Protein AF-0000000084522384 (afdb_homodimer)

InterPro domains:
  IPR005835 Nucleotidyl transferase domain [PF00483] (4-139)
  IPR029044 Nucleotide-diphospho-sugar transferases [G3DSA:3.90.550.10] (1-238)
  IPR029044 Nucleotide-diphospho-sugar transferases [SSF53448] (4-237)
  IPR050065 Bifunctional protein GlmU-like [PTHR43584] (4-238)

Radius of gyration: 25.55 Å; Cα contacts (8 Å, |Δi|>4): 996; chains: 2; bounding box: 43×72×59 Å

pLDDT: mean 96.05, std 3.94, range [64.69, 98.94]

Secondary structure (DSSP, 8-state):
---EEEEEE----GGGTTTTSSS-GGG-EETTEEHHHHHHHHHHHTT--EEEEEEBTBHHHHHHHH-TTSEEEE-TTGGG--HHHHHHTTHHHHTTS-EEEEETTEEE-HHHHHHHHHHHHH---SEEEEEE-S---SSS-EEEE-TT-BEEEEETTS-TTT--EEEEEEEEES-HHHHHHHHHHHHHHT-S---HHHHHHHHHHTT--EEEEE-TT--EEE--SHHHHHHHHHHTTT-/---EEEEEE----GGGTTTTTSS-GGG-EETTEEHHHHHHHHHHHTT--EEEEEE-TTHHHHHHHH-TTSEEEE-TTGGG--HHHHHHTTHHHHTTS-EEEEETTEEE-HHHHHHHHHHHHH---SEEEEEE-S---SSS-EEEE-TT-BEEEEETTS-TTT--EEEEEEEEES-HHHHHHHHHHHHHHT-S---HHHHHHHHHHTT--EEEEE-TT--EEE--SHHHHHHHHHHTTT-

Nearest PDB structures (foldseek):
  1iim-assembly1_A  TM=8.090E-01  e=2.087E-15  Salmonella enterica
  1lvw-assembly1_B  TM=8.239E-01  e=1.419E-14  Methanothermobacter thermautotrophicus
  5idt-assembly2_C  TM=7.826E-01  e=6.009E-15  Burkholderia vietnamiensis G4
  4ho4-assembly2_B  TM=7.783E-01  e=6.929E-14  Aneurinibacillus thermoaerophilus
  6tqg-assembly1_C  TM=7.823E-01  e=2.175E-11  Pseudomonas aeruginosa

Structure (mmCIF, N/CA/C/O backbone):
data_AF-0000000084522384-model_v1
#
loop_
_entity.id
_entity.type
_entity.pdbx_description
1 polymer 'Choline kinase'
#
loop_
_atom_site.group_PDB
_atom_site.id
_atom_site.type_symbol
_atom_site.label_atom_id
_atom_site.label_alt_id
_atom_site.label_comp_id
_atom_site.label_asym_id
_atom_site.label_entity_id
_atom_site.label_seq_id
_atom_site.pdbx_PDB_ins_code
_atom_site.Cartn_x
_atom_site.Cartn_y
_atom_site.Cartn_z
_atom_site.occupancy
_atom_site.B_iso_or_equiv
_atom_site.auth_seq_id
_atom_site.auth_comp_id
_atom_site.auth_asym_id
_atom_site.auth_atom_id
_atom_site.pdbx_PDB_model_num
ATOM 1 N N . MET A 1 1 ? 9.789 -26.719 8.055 1 79.06 1 MET A N 1
ATOM 2 C CA . MET A 1 1 ? 8.516 -27.188 7.52 1 79.06 1 MET A CA 1
ATOM 3 C C . MET A 1 1 ? 7.648 -26.031 7.055 1 79.06 1 MET A C 1
ATOM 5 O O . MET A 1 1 ? 7.613 -24.984 7.699 1 79.06 1 MET A O 1
ATOM 9 N N . LEU A 1 2 ? 7.031 -26.203 5.836 1 92.5 2 LEU A N 1
ATOM 10 C CA . LEU A 1 2 ? 6.137 -25.203 5.25 1 92.5 2 LEU A CA 1
ATOM 11 C C . LEU A 1 2 ? 4.816 -25.141 6.008 1 92.5 2 LEU A C 1
ATOM 13 O O . LEU A 1 2 ? 4.098 -26.141 6.094 1 92.5 2 LEU A O 1
ATOM 17 N N . LYS A 1 3 ? 4.527 -24 6.641 1 95.31 3 LYS A N 1
ATOM 18 C CA . LYS A 1 3 ? 3.299 -23.859 7.418 1 95.31 3 LYS A CA 1
ATOM 19 C C . LYS A 1 3 ? 2.463 -22.688 6.926 1 95.31 3 LYS A C 1
ATOM 21 O O . LYS A 1 3 ? 1.286 -22.562 7.273 1 95.31 3 LYS A O 1
ATOM 26 N N . LYS A 1 4 ? 3.039 -21.812 6.152 1 97.81 4 LYS A N 1
ATOM 27 C CA . LYS A 1 4 ? 2.395 -20.562 5.742 1 97.81 4 LYS A CA 1
ATOM 28 C C . LYS A 1 4 ? 2.059 -20.578 4.254 1 97.81 4 LYS A C 1
ATOM 30 O O . LYS A 1 4 ? 2.783 -21.188 3.457 1 97.81 4 LYS A O 1
ATOM 35 N N . ALA A 1 5 ? 0.964 -19.953 3.885 1 98.62 5 ALA A N 1
ATOM 36 C CA . ALA A 1 5 ? 0.601 -19.734 2.486 1 98.62 5 ALA A CA 1
ATOM 37 C C . ALA A 1 5 ? 0.092 -18.312 2.273 1 98.62 5 ALA A C 1
ATOM 39 O O . ALA A 1 5 ? -0.555 -17.734 3.152 1 98.62 5 ALA A O 1
ATOM 40 N N . VAL A 1 6 ? 0.455 -17.734 1.154 1 98.75 6 VAL A N 1
ATOM 41 C CA . VAL A 1 6 ? -0.114 -16.469 0.697 1 98.75 6 VAL A CA 1
ATOM 42 C C . VAL A 1 6 ? -0.859 -16.688 -0.619 1 98.75 6 VAL A C 1
ATOM 44 O O . VAL A 1 6 ? -0.291 -17.203 -1.584 1 98.75 6 VAL A O 1
ATOM 47 N N . ILE A 1 7 ? -2.133 -16.359 -0.603 1 98.88 7 ILE A N 1
ATOM 48 C CA . ILE A 1 7 ? -2.951 -16.422 -1.81 1 98.88 7 ILE A CA 1
ATOM 49 C C . ILE A 1 7 ? -3.283 -15 -2.27 1 98.88 7 ILE A C 1
ATOM 51 O O . ILE A 1 7 ? -3.852 -14.211 -1.51 1 98.88 7 ILE A O 1
ATOM 55 N N . VAL A 1 8 ? -2.902 -14.672 -3.479 1 98.69 8 VAL A N 1
ATOM 56 C CA . VAL A 1 8 ? -3.229 -13.344 -4.004 1 98.69 8 VAL A CA 1
ATOM 57 C C . VAL A 1 8 ? -4.547 -13.406 -4.77 1 98.69 8 VAL A C 1
ATOM 59 O O . VAL A 1 8 ? -4.66 -14.117 -5.77 1 98.69 8 VAL A O 1
ATOM 62 N N . ALA A 1 9 ? -5.562 -12.695 -4.324 1 98.19 9 ALA A N 1
ATOM 63 C CA . ALA A 1 9 ? -6.91 -12.688 -4.887 1 98.19 9 ALA A CA 1
ATOM 64 C C . ALA A 1 9 ? -7.508 -11.281 -4.875 1 98.19 9 ALA A C 1
ATOM 66 O O . ALA A 1 9 ? -8.688 -11.109 -4.574 1 98.19 9 ALA A O 1
ATOM 67 N N . ALA A 1 10 ? -6.695 -10.289 -5.281 1 96.19 10 ALA A N 1
ATOM 68 C CA . ALA A 1 10 ? -7.094 -8.898 -5.062 1 96.19 10 ALA A CA 1
ATOM 69 C C . ALA A 1 10 ? -7.664 -8.281 -6.336 1 96.19 10 ALA A C 1
ATOM 71 O O . ALA A 1 10 ? -8.289 -7.223 -6.293 1 96.19 10 ALA A O 1
ATOM 72 N N . GLY A 1 11 ? -7.578 -8.883 -7.449 1 91.81 11 GLY A N 1
ATOM 73 C CA . GLY A 1 11 ? -7.727 -8.203 -8.727 1 91.81 11 GLY A CA 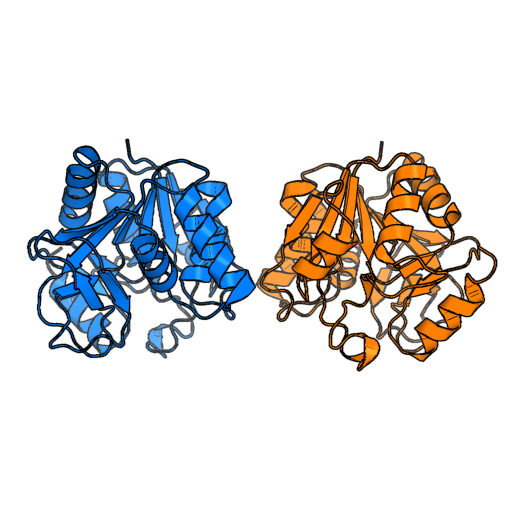1
ATOM 74 C C . GLY A 1 11 ? -9.172 -8.055 -9.156 1 91.81 11 GLY A C 1
ATOM 75 O O . GLY A 1 11 ? -10.055 -8.75 -8.648 1 91.81 11 GLY A O 1
ATOM 76 N N . LEU A 1 12 ? -9.43 -7.188 -10.188 1 87.44 12 LEU A N 1
ATOM 77 C CA . LEU A 1 12 ? -10.742 -6.848 -10.734 1 87.44 12 LEU A CA 1
ATOM 78 C C . LEU A 1 12 ? -11.273 -7.98 -11.602 1 87.44 12 LEU A C 1
ATOM 80 O O . LEU A 1 12 ? -12.484 -8.242 -11.625 1 87.44 12 LEU A O 1
ATOM 84 N N . SER A 1 13 ? -10.414 -8.641 -12.406 1 91.88 13 SER A N 1
ATOM 85 C CA . SER A 1 13 ? -10.75 -9.781 -13.25 1 91.88 13 SER A CA 1
ATOM 86 C C . SER A 1 13 ? -11.734 -9.383 -14.352 1 91.88 13 SER A C 1
ATOM 88 O O . SER A 1 13 ? -12.734 -10.07 -14.57 1 91.88 13 SER A O 1
ATOM 90 N N . SER A 1 14 ? -11.461 -8.266 -15.117 1 90.69 14 SER A N 1
ATOM 91 C CA . SER A 1 14 ? -12.375 -7.688 -16.094 1 90.69 14 SER A CA 1
ATOM 92 C C . SER A 1 14 ? -12.547 -8.602 -17.297 1 90.69 14 SER A C 1
ATOM 94 O O . SER A 1 14 ? -13.609 -8.602 -17.938 1 90.69 14 SER A O 1
ATOM 96 N N . ARG A 1 15 ? -11.617 -9.641 -17.656 1 91.19 15 ARG A N 1
ATOM 97 C CA . ARG A 1 15 ? -11.688 -10.555 -18.797 1 91.19 15 ARG A CA 1
ATOM 98 C C . ARG A 1 15 ? -12.828 -11.555 -18.625 1 91.19 15 ARG A C 1
ATOM 100 O O . ARG A 1 15 ? -13.195 -12.25 -19.578 1 91.19 15 ARG A O 1
ATOM 107 N N . LEU A 1 16 ? -13.352 -11.617 -17.484 1 93.5 16 LEU A N 1
ATOM 108 C CA . LEU A 1 16 ? -14.43 -12.555 -17.203 1 93.5 16 LEU A CA 1
ATOM 109 C C . LEU A 1 16 ? -15.766 -11.836 -17.078 1 93.5 16 LEU A C 1
ATOM 111 O O . LEU A 1 16 ? -16.734 -12.398 -16.578 1 93.5 16 LEU A O 1
ATOM 115 N N . TYR A 1 17 ? -15.727 -10.547 -17.406 1 90.56 17 TYR A N 1
ATOM 116 C CA . TYR A 1 17 ? -17.016 -9.867 -17.453 1 90.56 17 TYR A CA 1
ATOM 117 C C . TYR A 1 17 ? -18 -10.625 -18.328 1 90.56 17 TYR A C 1
ATOM 119 O O . TYR A 1 17 ? -17.641 -11.141 -19.391 1 90.56 17 TYR A O 1
ATOM 127 N N . PRO A 1 18 ? -19.234 -10.727 -17.906 1 91.31 18 PRO A N 1
ATOM 128 C CA . PRO A 1 18 ? -19.922 -10.047 -16.812 1 91.31 18 PRO A CA 1
ATOM 129 C C . PRO A 1 18 ? -19.922 -10.852 -15.516 1 91.31 18 PRO A C 1
ATOM 131 O O . PRO A 1 18 ? -20.422 -10.391 -14.492 1 91.31 18 PRO A O 1
ATOM 134 N N . LEU A 1 19 ? -19.344 -12.062 -15.57 1 88.75 19 LEU A N 1
ATOM 135 C CA . LEU A 1 19 ? -19.375 -12.938 -14.406 1 88.75 19 LEU A CA 1
ATOM 136 C C . LEU A 1 19 ? -18.797 -12.227 -13.188 1 88.75 19 LEU A C 1
ATOM 138 O O . LEU A 1 19 ? -19.25 -12.453 -12.062 1 88.75 19 LEU A O 1
ATOM 142 N N . THR A 1 20 ? -17.812 -11.383 -13.438 1 90.5 20 THR A N 1
ATOM 143 C CA . THR A 1 20 ? -17.047 -10.852 -12.32 1 90.5 20 THR A CA 1
ATOM 144 C C . THR A 1 20 ? -17.391 -9.391 -12.07 1 90.5 20 THR A C 1
ATOM 146 O O . THR A 1 20 ? -16.703 -8.695 -11.32 1 90.5 20 THR A O 1
ATOM 149 N N . LEU A 1 21 ? -18.453 -8.914 -12.711 1 87.81 21 LEU A N 1
ATOM 150 C CA . LEU A 1 21 ? -18.906 -7.559 -12.445 1 87.81 21 LEU A CA 1
ATOM 151 C C . LEU A 1 21 ? -19.25 -7.375 -10.969 1 87.81 21 LEU A C 1
ATOM 153 O O . LEU A 1 21 ? -18.906 -6.352 -10.375 1 87.81 21 LEU A O 1
ATOM 157 N N . GLU A 1 22 ? -19.891 -8.422 -10.406 1 85.69 22 GLU A N 1
ATOM 158 C CA . GLU A 1 22 ? -20.281 -8.258 -9.016 1 85.69 22 GLU A CA 1
ATOM 159 C C . GLU A 1 22 ? -19.688 -9.359 -8.141 1 85.69 22 GLU A C 1
ATOM 161 O O . GLU A 1 22 ? -20.078 -9.508 -6.977 1 85.69 22 GLU A O 1
ATOM 166 N N . GLU A 1 23 ? -18.828 -10.125 -8.695 1 90.88 23 GLU A N 1
ATOM 167 C CA . GLU A 1 23 ? -18.234 -11.242 -7.965 1 90.88 23 GLU A CA 1
ATOM 168 C C . GLU A 1 23 ? -16.75 -11.406 -8.32 1 90.88 23 GLU A C 1
ATOM 170 O O . GLU A 1 23 ? -16.406 -11.523 -9.492 1 90.88 23 GLU A O 1
ATOM 175 N N . PRO A 1 24 ? -15.992 -11.383 -7.281 1 95.06 24 PRO A N 1
ATOM 176 C CA . PRO A 1 24 ? -14.586 -11.625 -7.602 1 95.06 24 PRO A CA 1
ATOM 177 C C . PRO A 1 24 ? -14.344 -13.016 -8.188 1 95.06 24 PRO A C 1
ATOM 179 O O . PRO A 1 24 ? -15.023 -13.977 -7.812 1 95.06 24 PRO A O 1
ATOM 182 N N . LYS A 1 25 ? -13.344 -13.141 -9.031 1 95.5 25 LYS A N 1
ATOM 183 C CA . LYS A 1 25 ? -13.07 -14.359 -9.781 1 95.5 25 LYS A CA 1
ATOM 184 C C . LYS A 1 25 ? -12.773 -15.523 -8.844 1 95.5 25 LYS A C 1
ATOM 186 O O . LYS A 1 25 ? -13.125 -16.672 -9.141 1 95.5 25 LYS A O 1
ATOM 191 N N . CYS A 1 26 ? -12.141 -15.188 -7.68 1 97.56 26 CYS A N 1
ATOM 192 C CA . CYS A 1 26 ? -11.75 -16.234 -6.75 1 97.56 26 CYS A CA 1
ATOM 193 C C . CYS A 1 26 ? -12.977 -16.875 -6.098 1 97.56 26 CYS A C 1
ATOM 195 O O . CYS A 1 26 ? -12.883 -17.938 -5.484 1 97.56 26 CYS A O 1
ATOM 197 N N . LEU A 1 27 ? -14.156 -16.312 -6.285 1 97.31 27 LEU A N 1
ATOM 198 C CA . LEU A 1 27 ? -15.383 -16.844 -5.684 1 97.31 27 LEU A CA 1
ATOM 199 C C . LEU A 1 27 ? -16.234 -17.562 -6.723 1 97.31 27 LEU A C 1
ATOM 201 O O . LEU A 1 27 ? -17.297 -18.094 -6.398 1 97.31 27 LEU A O 1
ATOM 205 N N . LEU A 1 28 ? -15.82 -17.562 -7.977 1 96.12 28 LEU A N 1
ATOM 206 C CA . LEU A 1 28 ? -16.531 -18.375 -8.961 1 96.12 28 LEU A CA 1
ATOM 207 C C . LEU A 1 28 ? -16.562 -19.828 -8.523 1 96.12 28 LEU A C 1
ATOM 209 O O . LEU A 1 28 ? -15.594 -20.344 -7.957 1 96.12 28 LEU A O 1
ATOM 213 N N . GLU A 1 29 ? -17.641 -20.484 -8.875 1 95.12 29 GLU A N 1
ATOM 214 C CA . GLU A 1 29 ? -17.844 -21.828 -8.344 1 95.12 29 GLU A CA 1
ATOM 215 C C . GLU A 1 29 ? -17.578 -22.891 -9.406 1 95.12 29 GLU A C 1
ATOM 217 O O . GLU A 1 29 ? -17.938 -22.719 -10.57 1 95.12 29 GLU A O 1
ATOM 222 N N . VAL A 1 30 ? -16.844 -23.828 -9.016 1 94.38 30 VAL A N 1
ATOM 223 C CA . VAL A 1 30 ? -16.672 -25.094 -9.742 1 94.38 30 VAL A CA 1
ATOM 224 C C . VAL A 1 30 ? -17.109 -26.25 -8.859 1 94.38 30 VAL A C 1
ATOM 226 O O . VAL A 1 30 ? -16.609 -26.422 -7.75 1 94.38 30 VAL A O 1
ATOM 229 N N . ASN A 1 31 ? -18.062 -27.078 -9.297 1 91 31 ASN A N 1
ATOM 230 C CA . ASN A 1 31 ? -18.656 -28.125 -8.484 1 91 31 ASN A CA 1
ATOM 231 C C . ASN A 1 31 ? -19.203 -27.578 -7.164 1 91 31 ASN A C 1
ATOM 233 O O . ASN A 1 31 ? -18.922 -28.141 -6.102 1 91 31 ASN A O 1
ATOM 237 N N . ARG A 1 32 ? -19.906 -26.484 -7.156 1 91.88 32 ARG A N 1
ATOM 238 C CA . ARG A 1 32 ? -20.625 -25.844 -6.059 1 91.88 32 ARG A CA 1
ATOM 239 C C . ARG A 1 32 ? -19.672 -25.375 -4.965 1 91.88 32 ARG A C 1
ATOM 241 O O . ARG A 1 32 ? -20.062 -25.266 -3.803 1 91.88 32 ARG A O 1
ATOM 248 N N . GLN A 1 33 ? -18.5 -25.219 -5.352 1 94.69 33 GLN A N 1
ATOM 249 C CA . GLN A 1 33 ? -17.516 -24.703 -4.398 1 94.69 33 GLN A CA 1
ATOM 250 C C . GLN A 1 33 ? -16.703 -23.562 -5 1 94.69 33 GLN A C 1
ATOM 252 O O . GLN A 1 33 ? -16.203 -23.672 -6.121 1 94.69 33 GLN A O 1
ATOM 257 N N . PRO A 1 34 ? -16.625 -22.469 -4.219 1 96.94 34 PRO A N 1
ATOM 258 C CA . PRO A 1 34 ? -15.766 -21.391 -4.723 1 96.94 34 PRO A CA 1
ATOM 259 C C . PRO A 1 34 ? -14.32 -21.828 -4.934 1 96.94 34 PRO A C 1
ATOM 261 O O . PRO A 1 34 ? -13.789 -22.609 -4.141 1 96.94 34 PRO A O 1
ATOM 264 N N . ILE A 1 35 ? -13.648 -21.266 -5.973 1 97.75 35 ILE A N 1
ATOM 265 C CA . ILE A 1 35 ? -12.273 -21.594 -6.312 1 97.75 35 ILE A CA 1
ATOM 266 C C . ILE A 1 35 ? -11.375 -21.391 -5.098 1 97.75 35 ILE A C 1
ATOM 268 O O . ILE A 1 35 ? -10.594 -22.266 -4.73 1 97.75 35 ILE A O 1
ATOM 272 N N . LEU A 1 36 ? -11.5 -20.234 -4.434 1 98.38 36 LEU A N 1
ATOM 273 C CA . LEU A 1 36 ? -10.664 -19.891 -3.291 1 98.38 36 LEU A CA 1
ATOM 274 C C . LEU A 1 36 ? -10.883 -20.859 -2.141 1 98.38 36 LEU A C 1
ATOM 276 O O . LEU A 1 36 ? -9.93 -21.25 -1.465 1 98.38 36 LEU A O 1
ATOM 280 N N . LYS A 1 37 ? -12.078 -21.219 -1.885 1 97.5 37 LYS A N 1
ATOM 281 C CA . LYS A 1 37 ? -12.383 -22.156 -0.81 1 97.5 37 LYS A CA 1
ATOM 282 C C . LYS A 1 37 ? -11.75 -23.516 -1.069 1 97.5 37 LYS A C 1
ATOM 284 O O . LYS A 1 37 ? -11.258 -24.172 -0.142 1 97.5 37 LYS A O 1
ATOM 289 N N . ARG A 1 38 ? -11.852 -24 -2.273 1 97.25 38 ARG A N 1
ATOM 290 C CA . ARG A 1 38 ? -11.211 -25.25 -2.66 1 97.25 38 ARG A CA 1
ATOM 291 C C . ARG A 1 38 ? -9.711 -25.203 -2.395 1 97.25 38 ARG A C 1
ATOM 293 O O . ARG A 1 38 ? -9.156 -26.141 -1.81 1 97.25 38 ARG A O 1
ATOM 300 N N . THR A 1 39 ? -9.094 -24.141 -2.832 1 98.44 39 THR A N 1
ATOM 301 C CA . THR A 1 39 ? -7.664 -23.969 -2.623 1 98.44 39 THR A CA 1
ATOM 302 C C . THR A 1 39 ? -7.32 -24.031 -1.137 1 98.44 39 THR A C 1
ATOM 304 O O . THR A 1 39 ? -6.402 -24.75 -0.736 1 98.44 39 THR A O 1
ATOM 307 N N . ILE A 1 40 ? -8.047 -23.344 -0.312 1 98.44 40 ILE A N 1
ATOM 308 C CA . ILE A 1 40 ? -7.816 -23.281 1.127 1 98.44 40 ILE A CA 1
ATOM 309 C C . ILE A 1 40 ? -7.973 -24.672 1.729 1 98.44 40 ILE A C 1
ATOM 311 O O . ILE A 1 40 ? -7.152 -25.109 2.547 1 98.44 40 ILE A O 1
ATOM 315 N N . SER A 1 41 ? -8.992 -25.391 1.306 1 97.56 41 SER A N 1
ATOM 316 C CA . SER A 1 41 ? -9.234 -26.75 1.793 1 97.56 41 SER A CA 1
ATOM 317 C C . SER A 1 41 ? -8.062 -27.672 1.465 1 97.56 41 SER A C 1
ATOM 319 O O . SER A 1 41 ? -7.625 -28.453 2.311 1 97.56 41 SER A O 1
ATOM 321 N N . ILE A 1 42 ? -7.613 -27.578 0.27 1 98.06 42 ILE A N 1
ATOM 322 C CA . ILE A 1 42 ? -6.496 -28.406 -0.169 1 98.06 42 ILE A CA 1
ATOM 323 C C . ILE A 1 42 ? -5.262 -28.094 0.673 1 98.06 42 ILE A C 1
ATOM 325 O O . ILE A 1 42 ? -4.551 -29.016 1.105 1 98.06 42 ILE A O 1
ATOM 329 N N . LEU A 1 43 ? -4.988 -26.812 0.938 1 98.44 43 LEU A N 1
ATOM 330 C CA . LEU A 1 43 ? -3.848 -26.406 1.754 1 98.44 43 LEU A CA 1
ATOM 331 C C . LEU A 1 43 ? -3.961 -26.969 3.166 1 98.44 43 LEU A C 1
ATOM 333 O O . LEU A 1 43 ? -3.002 -27.547 3.686 1 98.44 43 LEU A O 1
ATOM 337 N N . LYS A 1 44 ? -5.113 -26.844 3.754 1 97.81 44 LYS A N 1
ATOM 338 C CA . LYS A 1 44 ? -5.324 -27.328 5.113 1 97.81 44 LYS A CA 1
ATOM 339 C C . LYS A 1 44 ? -5.145 -28.844 5.188 1 97.81 44 LYS A C 1
ATOM 341 O O . LYS A 1 44 ? -4.562 -29.359 6.145 1 97.81 44 LYS A O 1
ATOM 346 N N . LYS A 1 45 ? -5.621 -29.562 4.211 1 97.62 45 LYS A N 1
ATOM 347 C CA . LYS A 1 45 ? -5.473 -31.016 4.156 1 97.62 45 LYS A CA 1
ATOM 348 C C . LYS A 1 45 ? -4.004 -31.422 4.066 1 97.62 45 LYS A C 1
ATOM 350 O O . LYS A 1 45 ? -3.641 -32.531 4.406 1 97.62 45 LYS A O 1
ATOM 355 N N . ASN A 1 46 ? -3.242 -30.531 3.543 1 97.38 46 ASN A N 1
ATOM 356 C CA . ASN A 1 46 ? -1.806 -30.766 3.461 1 97.38 46 ASN A CA 1
ATOM 357 C C . ASN A 1 46 ? -1.062 -30.125 4.633 1 97.38 46 ASN A C 1
ATOM 359 O O . ASN A 1 46 ? 0.139 -29.875 4.543 1 97.38 46 ASN A O 1
ATOM 363 N N . ASN A 1 47 ? -1.724 -29.719 5.703 1 96.25 47 ASN A N 1
ATOM 364 C CA . ASN A 1 47 ? -1.198 -29.234 6.973 1 96.25 47 ASN A CA 1
ATOM 365 C C . ASN A 1 47 ? -0.623 -27.828 6.832 1 96.25 47 ASN A C 1
ATOM 367 O O . ASN A 1 47 ? 0.334 -27.469 7.523 1 96.25 47 ASN A O 1
ATOM 371 N N . ILE A 1 48 ? -1.03 -27.125 5.848 1 97.38 48 ILE A N 1
ATOM 372 C CA . ILE A 1 48 ? -0.782 -25.688 5.758 1 97.38 48 ILE A CA 1
ATOM 373 C C . ILE A 1 48 ? -1.912 -24.922 6.445 1 97.38 48 ILE A C 1
ATOM 375 O O . ILE A 1 48 ? -2.99 -24.75 5.867 1 97.38 48 ILE A O 1
ATOM 379 N N . ASN A 1 49 ? -1.574 -24.344 7.609 1 95.31 49 ASN A N 1
ATOM 380 C CA . ASN A 1 49 ? -2.686 -23.859 8.414 1 95.31 49 ASN A CA 1
ATOM 381 C C . ASN A 1 49 ? -2.633 -22.344 8.578 1 95.31 49 ASN A C 1
ATOM 383 O O . ASN A 1 49 ? -3.623 -21.719 8.969 1 95.31 49 ASN A O 1
ATOM 387 N N . GLU A 1 50 ? -1.5 -21.734 8.375 1 97.38 50 GLU A N 1
ATOM 388 C CA . GLU A 1 50 ? -1.396 -20.281 8.406 1 97.38 50 GLU A CA 1
ATOM 389 C C . GLU A 1 50 ? -1.563 -19.688 7.012 1 97.38 50 GLU A C 1
ATOM 391 O O . GLU A 1 50 ? -0.579 -19.453 6.309 1 97.38 50 GLU A O 1
ATOM 396 N N . ILE A 1 51 ? -2.814 -19.453 6.707 1 98.31 51 ILE A N 1
ATOM 397 C CA . ILE A 1 51 ? -3.15 -19.031 5.352 1 98.31 51 ILE A CA 1
ATOM 398 C C . ILE A 1 51 ? -3.523 -17.547 5.352 1 98.31 51 ILE A C 1
ATOM 400 O O . ILE A 1 51 ? -4.406 -17.125 6.102 1 98.31 51 ILE A O 1
ATOM 404 N N . PHE A 1 52 ? -2.846 -16.781 4.504 1 98 52 PHE A N 1
ATOM 405 C CA . PHE A 1 52 ? -3.09 -15.359 4.309 1 98 52 PHE A CA 1
ATOM 406 C C . PHE A 1 52 ? -3.611 -15.086 2.902 1 98 52 PHE A C 1
ATOM 408 O O . PHE A 1 52 ? -2.982 -15.477 1.915 1 98 52 PHE A O 1
ATOM 415 N N . VAL A 1 53 ? -4.754 -14.477 2.805 1 98.62 53 VAL A N 1
ATOM 416 C CA . VAL A 1 53 ? -5.332 -14.148 1.505 1 98.62 53 VAL A CA 1
ATOM 417 C C . VAL A 1 53 ? -5.285 -12.641 1.282 1 98.62 53 VAL A C 1
ATOM 419 O O . VAL A 1 53 ? -5.852 -11.875 2.062 1 98.62 53 VAL A O 1
ATOM 422 N N . VAL A 1 54 ? -4.574 -12.211 0.241 1 98.38 54 VAL A N 1
ATOM 423 C CA . VAL A 1 54 ? -4.543 -10.805 -0.14 1 98.38 54 VAL A CA 1
ATOM 424 C C . VAL A 1 54 ? -5.77 -10.469 -0.984 1 98.38 54 VAL A C 1
ATOM 426 O O . VAL A 1 54 ? -5.957 -11.023 -2.066 1 98.38 54 VAL A O 1
ATOM 429 N N . ILE A 1 55 ? -6.578 -9.555 -0.483 1 97.44 55 ILE A N 1
ATOM 430 C CA . ILE A 1 55 ? -7.844 -9.25 -1.144 1 97.44 55 ILE A CA 1
ATOM 431 C C . ILE A 1 55 ? -7.895 -7.758 -1.479 1 97.44 55 ILE A C 1
ATOM 433 O O . ILE A 1 55 ? -7.102 -6.969 -0.959 1 97.44 55 ILE A O 1
ATOM 437 N N . GLY A 1 56 ? -8.695 -7.391 -2.436 1 95.38 56 GLY A N 1
ATOM 438 C CA . GLY A 1 56 ? -8.906 -6.027 -2.898 1 95.38 56 GLY A CA 1
ATOM 439 C C . GLY A 1 56 ? -10.312 -5.789 -3.426 1 95.38 56 GLY A C 1
ATOM 440 O O . GLY A 1 56 ? -11.219 -5.457 -2.662 1 95.38 56 GLY A O 1
ATOM 441 N N . TYR A 1 57 ? -10.5 -6.133 -4.688 1 93.25 57 TYR A N 1
ATOM 442 C CA . TYR A 1 57 ? -11.805 -6.008 -5.328 1 93.25 57 TYR A CA 1
ATOM 443 C C . TYR A 1 57 ? -12.852 -6.848 -4.602 1 93.25 57 TYR A C 1
ATOM 445 O O . TYR A 1 57 ? -12.641 -8.039 -4.359 1 93.25 57 TYR A O 1
ATOM 453 N N . GLN A 1 58 ? -13.953 -6.219 -4.172 1 93.94 58 GLN A N 1
ATOM 454 C CA . GLN A 1 58 ? -15.062 -6.871 -3.492 1 93.94 58 GLN A CA 1
ATOM 455 C C . GLN A 1 58 ? -14.578 -7.648 -2.271 1 93.94 58 GLN A C 1
ATOM 457 O O . GLN A 1 58 ? -14.969 -8.805 -2.072 1 93.94 58 GLN A O 1
ATOM 462 N N . LYS A 1 59 ? -13.672 -7.035 -1.52 1 94.19 59 LYS A N 1
ATOM 463 C CA . LYS A 1 59 ? -13.062 -7.684 -0.363 1 94.19 59 LYS A CA 1
ATOM 464 C C . LYS A 1 59 ? -14.117 -8.195 0.606 1 94.19 59 LYS A C 1
ATOM 466 O O . LYS A 1 59 ? -13.984 -9.289 1.166 1 94.19 59 LYS A O 1
ATOM 471 N N . ASP A 1 60 ? -15.242 -7.414 0.816 1 93.75 60 ASP A N 1
ATOM 472 C CA . ASP A 1 60 ? -16.266 -7.812 1.779 1 93.75 60 ASP A CA 1
ATOM 473 C C . ASP A 1 60 ? -16.953 -9.102 1.346 1 93.75 60 ASP A C 1
ATOM 475 O O . ASP A 1 60 ? -17.266 -9.953 2.178 1 93.75 60 ASP A O 1
ATOM 479 N N . ARG A 1 61 ? -17.203 -9.25 0.099 1 95 61 ARG A N 1
ATOM 480 C CA . ARG A 1 61 ? -17.828 -10.461 -0.428 1 95 61 ARG A CA 1
ATOM 481 C C . ARG A 1 61 ? -16.922 -11.672 -0.198 1 95 61 ARG A C 1
ATOM 483 O O . ARG A 1 61 ? -17.406 -12.766 0.116 1 95 61 ARG A O 1
ATOM 490 N N . ILE A 1 62 ? -15.68 -11.484 -0.384 1 97.12 62 ILE A N 1
ATOM 491 C CA . ILE A 1 62 ? -14.734 -12.57 -0.177 1 97.12 62 ILE A CA 1
ATOM 492 C C . ILE A 1 62 ? -14.734 -12.992 1.292 1 97.12 62 ILE A C 1
ATOM 494 O O . ILE A 1 62 ? -14.844 -14.18 1.607 1 97.12 62 ILE A O 1
ATOM 498 N N . ILE A 1 63 ? -14.648 -12 2.174 1 96.44 63 ILE A N 1
ATOM 499 C CA . ILE A 1 63 ? -14.617 -12.266 3.607 1 96.44 63 ILE A CA 1
ATOM 500 C C . ILE A 1 63 ? -15.898 -12.992 4.023 1 96.44 63 ILE A C 1
ATOM 502 O O . ILE A 1 63 ? -15.844 -13.984 4.758 1 96.44 63 ILE A O 1
ATOM 506 N N . ASP A 1 64 ? -17 -12.531 3.502 1 96.31 64 ASP A N 1
ATOM 507 C CA . ASP A 1 64 ? -18.281 -13.125 3.838 1 96.31 64 ASP A CA 1
ATOM 508 C C . ASP A 1 64 ? -18.375 -14.562 3.334 1 96.31 64 ASP A C 1
ATOM 510 O O . ASP A 1 64 ? -18.938 -15.43 4.008 1 96.31 64 ASP A O 1
ATOM 514 N N . SER A 1 65 ? -17.859 -14.805 2.203 1 96.25 65 SER A N 1
ATOM 515 C CA . SER A 1 65 ? -17.969 -16.109 1.553 1 96.25 65 SER A CA 1
ATOM 516 C C . SER A 1 65 ? -17.031 -17.125 2.172 1 96.25 65 SER A C 1
ATOM 518 O O . SER A 1 65 ? -17.391 -18.297 2.352 1 96.25 65 SER A O 1
ATOM 520 N N . ILE A 1 66 ? -15.836 -16.766 2.434 1 96.81 66 ILE A N 1
ATOM 521 C CA . ILE A 1 66 ? -14.797 -17.688 2.867 1 96.81 66 ILE A CA 1
ATOM 522 C C . ILE A 1 66 ? -14.883 -17.891 4.379 1 96.81 66 ILE A C 1
ATOM 524 O O . ILE A 1 66 ? -14.695 -19 4.879 1 96.81 66 ILE A O 1
ATOM 528 N N . GLY A 1 67 ? -15.125 -16.797 5.07 1 95 67 GLY A N 1
ATOM 529 C CA . GLY A 1 67 ? -15.32 -16.922 6.508 1 95 67 GLY A CA 1
ATOM 530 C C . GLY A 1 67 ? -14.141 -16.422 7.316 1 95 67 GLY A C 1
ATOM 531 O O . GLY A 1 67 ? -13.133 -15.984 6.754 1 95 67 GLY A O 1
ATOM 532 N N . PRO A 1 68 ? -14.258 -16.484 8.609 1 92.31 68 PRO A N 1
ATOM 533 C CA . PRO A 1 68 ? -13.336 -15.805 9.516 1 92.31 68 PRO A CA 1
ATOM 534 C C . PRO A 1 68 ? -12.109 -16.656 9.852 1 92.31 68 PRO A C 1
ATOM 536 O O . PRO A 1 68 ? -11.18 -16.172 10.508 1 92.31 68 PRO A O 1
ATOM 539 N N . ASP A 1 69 ? -12 -17.844 9.398 1 91.81 69 ASP A N 1
ATOM 540 C CA . ASP A 1 69 ? -10.938 -18.75 9.82 1 91.81 69 ASP A CA 1
ATOM 541 C C . ASP A 1 69 ? -9.656 -18.516 9.023 1 91.81 69 ASP A C 1
ATOM 543 O O . ASP A 1 69 ? -8.672 -19.234 9.188 1 91.81 69 ASP A O 1
ATOM 547 N N . ILE A 1 70 ? -9.672 -17.594 8.195 1 94.5 70 ILE A N 1
ATOM 548 C CA . ILE A 1 70 ? -8.484 -17.266 7.414 1 94.5 70 ILE A CA 1
ATOM 549 C C . ILE A 1 70 ? -8.086 -15.812 7.688 1 94.5 70 ILE A C 1
ATOM 551 O O . ILE A 1 70 ? -8.891 -15.023 8.18 1 94.5 70 ILE A O 1
ATOM 555 N N . GLN A 1 71 ? -6.797 -15.523 7.547 1 96 71 GLN A N 1
ATOM 556 C CA . GLN A 1 71 ? -6.309 -14.164 7.703 1 96 71 GLN A CA 1
ATOM 557 C C . GLN A 1 71 ? -6.363 -13.398 6.379 1 96 71 GLN A C 1
ATOM 559 O O . GLN A 1 71 ? -5.84 -13.867 5.367 1 96 71 GLN A O 1
ATOM 564 N N . TYR A 1 72 ? -7.023 -12.281 6.422 1 96.88 72 TYR A N 1
ATOM 565 C CA . TYR A 1 72 ? -7.145 -11.461 5.223 1 96.88 72 TYR A CA 1
ATOM 566 C C . TYR A 1 72 ? -6.188 -10.273 5.277 1 96.88 72 TYR A C 1
ATOM 568 O O . TYR A 1 72 ? -6.008 -9.664 6.332 1 96.88 72 TYR A O 1
ATOM 576 N N . ILE A 1 73 ? -5.508 -10.062 4.199 1 94.94 73 ILE A N 1
ATOM 577 C CA . ILE A 1 73 ? -4.688 -8.875 3.994 1 94.94 73 ILE A CA 1
ATOM 578 C C . ILE A 1 73 ? -5.301 -8 2.906 1 94.94 73 ILE A C 1
ATOM 580 O O . ILE A 1 73 ? -5.414 -8.422 1.752 1 94.94 73 ILE A O 1
ATOM 584 N N . VAL A 1 74 ? -5.715 -6.859 3.281 1 93.62 74 VAL A N 1
ATOM 585 C CA . VAL A 1 74 ? -6.391 -6.016 2.305 1 93.62 74 VAL A CA 1
ATOM 586 C C . VAL A 1 74 ? -5.367 -5.164 1.559 1 93.62 74 VAL A C 1
ATOM 588 O O . VAL A 1 74 ? -4.52 -4.516 2.18 1 93.62 74 VAL A O 1
ATOM 591 N N . ASN A 1 75 ? -5.324 -5.195 0.271 1 96.25 75 ASN A N 1
ATOM 592 C CA . ASN A 1 75 ? -4.598 -4.305 -0.627 1 96.25 75 ASN A CA 1
ATOM 593 C C . ASN A 1 75 ? -5.5 -3.199 -1.172 1 96.25 75 ASN A C 1
ATOM 595 O O . ASN A 1 75 ? -6.191 -3.395 -2.172 1 96.25 75 ASN A O 1
ATOM 599 N N . PRO A 1 76 ? -5.461 -1.998 -0.582 1 95.56 76 PRO A N 1
ATOM 600 C CA . PRO A 1 76 ? -6.324 -0.923 -1.081 1 95.56 76 PRO A CA 1
ATOM 601 C C . PRO A 1 76 ? -5.887 -0.405 -2.449 1 95.56 76 PRO A C 1
ATOM 603 O O . PRO A 1 76 ? -6.625 0.344 -3.094 1 95.56 76 PRO A O 1
ATOM 606 N N . PHE A 1 77 ? -4.711 -0.745 -2.904 1 96.75 77 PHE A N 1
ATOM 607 C CA . PHE A 1 77 ? -4.16 -0.233 -4.152 1 96.75 77 PHE A CA 1
ATOM 608 C C . PHE A 1 77 ? -4.262 -1.277 -5.258 1 96.75 77 PHE A C 1
ATOM 610 O O . PHE A 1 77 ? -3.506 -1.235 -6.23 1 96.75 77 PHE A O 1
ATOM 617 N N . TYR A 1 78 ? -5.219 -2.225 -5.152 1 95.75 78 TYR A N 1
ATOM 618 C CA . TYR A 1 78 ? -5.309 -3.379 -6.039 1 95.75 78 TYR A CA 1
ATOM 619 C C . TYR A 1 78 ? -5.531 -2.945 -7.48 1 95.75 78 TYR A C 1
ATOM 621 O O . TYR A 1 78 ? -5.168 -3.662 -8.414 1 95.75 78 TYR A O 1
ATOM 629 N N . GLN A 1 79 ? -6.055 -1.802 -7.727 1 95.06 79 GLN A N 1
ATOM 630 C CA . GLN A 1 79 ? -6.336 -1.322 -9.078 1 95.06 79 GLN A CA 1
ATOM 631 C C . GLN A 1 79 ? -5.078 -0.76 -9.734 1 95.06 79 GLN A C 1
ATOM 633 O O . GLN A 1 79 ? -5.062 -0.509 -10.945 1 95.06 79 GLN A O 1
ATOM 638 N N . HIS A 1 80 ? -4.035 -0.596 -8.945 1 96.31 80 HIS A N 1
ATOM 639 C CA . HIS A 1 80 ? -2.871 0.139 -9.422 1 96.31 80 HIS A CA 1
ATOM 640 C C . HIS A 1 80 ? -1.636 -0.754 -9.477 1 96.31 80 HIS A C 1
ATOM 642 O O . HIS A 1 80 ? -0.509 -0.26 -9.547 1 96.31 80 HIS A O 1
ATOM 648 N N . CYS A 1 81 ? -1.789 -2.01 -9.359 1 97.06 81 CYS A N 1
ATOM 649 C CA . CYS A 1 81 ? -0.667 -2.938 -9.453 1 97.06 81 CYS A CA 1
ATOM 650 C C . CYS A 1 81 ? -1.127 -4.301 -9.945 1 97.06 81 CYS A C 1
ATOM 652 O O . CYS A 1 81 ? -2.324 -4.594 -9.953 1 97.06 81 CYS A O 1
ATOM 654 N N . ASN A 1 82 ? -0.184 -5.082 -10.477 1 96.62 82 ASN A N 1
ATOM 655 C CA . ASN A 1 82 ? -0.429 -6.484 -10.805 1 96.62 82 ASN A CA 1
ATOM 656 C C . ASN A 1 82 ? -0.182 -7.391 -9.609 1 96.62 82 ASN A C 1
ATOM 658 O O . ASN A 1 82 ? -0.095 -6.918 -8.469 1 96.62 82 ASN A O 1
ATOM 662 N N . ASN A 1 83 ? -0.128 -8.68 -9.828 1 97.69 83 ASN A N 1
ATOM 663 C CA . ASN A 1 83 ? -0.055 -9.656 -8.742 1 97.69 83 ASN A CA 1
ATOM 664 C C . ASN A 1 83 ? 1.201 -9.461 -7.898 1 97.69 83 ASN A C 1
ATOM 666 O O . ASN A 1 83 ? 1.194 -9.734 -6.699 1 97.69 83 ASN A O 1
ATOM 670 N N . MET A 1 84 ? 2.275 -8.984 -8.547 1 98.31 84 MET A N 1
ATOM 671 C CA . MET A 1 84 ? 3.492 -8.742 -7.773 1 98.31 84 MET A CA 1
ATOM 672 C C . MET A 1 84 ? 3.246 -7.699 -6.688 1 98.31 84 MET A C 1
ATOM 674 O O . MET A 1 84 ? 3.668 -7.879 -5.543 1 98.31 84 MET A O 1
ATOM 678 N N . GLY A 1 85 ? 2.578 -6.586 -7.082 1 97.81 85 GLY A N 1
ATOM 679 C CA . GLY A 1 85 ? 2.242 -5.566 -6.102 1 97.81 85 GLY A CA 1
ATOM 680 C C . GLY A 1 85 ? 1.338 -6.074 -4.996 1 97.81 85 GLY A C 1
ATOM 681 O O . GLY A 1 85 ? 1.499 -5.695 -3.834 1 97.81 85 GLY A O 1
ATOM 682 N N . SER A 1 86 ? 0.413 -6.91 -5.316 1 97.94 86 SER A N 1
ATOM 683 C CA . SER A 1 86 ? -0.468 -7.492 -4.309 1 97.94 86 SER A CA 1
ATOM 684 C C . SER A 1 86 ? 0.298 -8.422 -3.373 1 97.94 86 SER A C 1
ATOM 686 O O . SER A 1 86 ? 0.071 -8.414 -2.162 1 97.94 86 SER A O 1
ATOM 688 N N . LEU A 1 87 ? 1.204 -9.219 -3.936 1 98.62 87 LEU A N 1
ATOM 689 C CA . LEU A 1 87 ? 2.016 -10.125 -3.125 1 98.62 87 LEU A CA 1
ATOM 690 C C . LEU A 1 87 ? 2.834 -9.344 -2.102 1 98.62 87 LEU A C 1
ATOM 692 O O . LEU A 1 87 ? 3.051 -9.82 -0.984 1 98.62 87 LEU A O 1
ATOM 696 N N . TRP A 1 88 ? 3.279 -8.188 -2.486 1 97.88 88 TRP A N 1
ATOM 697 C CA . TRP A 1 88 ? 4.094 -7.328 -1.632 1 97.88 88 TRP A CA 1
ATOM 698 C C . TRP A 1 88 ? 3.402 -7.078 -0.295 1 97.88 88 TRP A C 1
ATOM 700 O O . TRP A 1 88 ? 4.062 -6.973 0.742 1 97.88 88 TRP A O 1
ATOM 710 N N . PHE A 1 89 ? 2.104 -7.027 -0.257 1 95.88 89 PHE A N 1
ATOM 711 C CA . PHE A 1 89 ? 1.348 -6.762 0.961 1 95.88 89 PHE A CA 1
ATOM 712 C C . PHE A 1 89 ? 1.444 -7.934 1.926 1 95.88 89 PHE A C 1
ATOM 714 O O . PHE A 1 89 ? 1.156 -7.793 3.117 1 95.88 89 PHE A O 1
ATOM 721 N N . GLY A 1 90 ? 1.847 -9.07 1.487 1 96 90 GLY A N 1
ATOM 722 C CA . GLY A 1 90 ? 1.988 -10.242 2.344 1 96 90 GLY A CA 1
ATOM 723 C C . GLY A 1 90 ? 3.309 -10.273 3.09 1 96 90 GLY A C 1
ATOM 724 O O . GLY A 1 90 ? 3.512 -11.125 3.959 1 96 90 GLY A O 1
ATOM 725 N N . LYS A 1 91 ? 4.207 -9.406 2.873 1 95.44 91 LYS A N 1
ATOM 726 C CA . LYS A 1 91 ? 5.59 -9.43 3.34 1 95.44 91 LYS A CA 1
ATOM 727 C C . LYS A 1 91 ? 5.656 -9.57 4.859 1 95.44 91 LYS A C 1
ATOM 729 O O . LYS A 1 91 ? 6.34 -10.453 5.375 1 95.44 91 LYS A O 1
ATOM 734 N N . ASN A 1 92 ? 4.863 -8.711 5.617 1 90.38 92 ASN A N 1
ATOM 735 C CA . ASN A 1 92 ? 4.965 -8.672 7.07 1 90.38 92 ASN A CA 1
ATOM 736 C C . ASN A 1 92 ? 4.352 -9.906 7.715 1 90.38 92 ASN A C 1
ATOM 738 O O . ASN A 1 92 ? 4.703 -10.273 8.836 1 90.38 92 ASN A O 1
ATOM 742 N N . PHE A 1 93 ? 3.479 -10.516 7.004 1 90.81 93 PHE A N 1
ATOM 743 C CA . PHE A 1 93 ? 2.781 -11.672 7.547 1 90.81 93 PHE A CA 1
ATOM 744 C C . PHE A 1 93 ? 3.629 -12.93 7.402 1 90.81 93 PHE A C 1
ATOM 746 O O . PHE A 1 93 ? 3.574 -13.828 8.25 1 90.81 93 PHE A O 1
ATOM 753 N N . VAL A 1 94 ? 4.453 -12.938 6.34 1 95.06 94 VAL A N 1
ATOM 754 C CA . VAL A 1 94 ? 5.277 -14.117 6.121 1 95.06 94 VAL A CA 1
ATOM 755 C C . VAL A 1 94 ? 6.598 -13.977 6.883 1 95.06 94 VAL A C 1
ATOM 757 O O . VAL A 1 94 ? 7.188 -14.977 7.305 1 95.06 94 VAL A O 1
ATOM 760 N N . GLY A 1 95 ? 7.109 -12.75 7.047 1 92.38 95 GLY A N 1
ATOM 761 C CA . GLY A 1 95 ? 8.398 -12.523 7.688 1 92.38 95 GLY A CA 1
ATOM 762 C C . GLY A 1 95 ? 9.555 -13.156 6.941 1 92.38 95 GLY A C 1
ATOM 763 O O . GLY A 1 95 ? 9.711 -12.945 5.738 1 92.38 95 GLY A O 1
ATOM 764 N N . ARG A 1 96 ? 10.297 -14.016 7.688 1 94.06 96 ARG A N 1
ATOM 765 C CA . ARG A 1 96 ? 11.453 -14.68 7.09 1 94.06 96 ARG A CA 1
ATOM 766 C C . ARG A 1 96 ? 11.188 -16.172 6.891 1 94.06 96 ARG A C 1
ATOM 768 O O . ARG A 1 96 ? 12.086 -16.906 6.496 1 94.06 96 ARG A O 1
ATOM 775 N N . GLU A 1 97 ? 10.008 -16.547 7.07 1 97.25 97 GLU A N 1
ATOM 776 C CA . GLU A 1 97 ? 9.672 -17.969 6.992 1 97.25 97 GLU A CA 1
ATOM 777 C C . GLU A 1 97 ? 9.328 -18.375 5.559 1 97.25 97 GLU A C 1
ATOM 779 O O . GLU A 1 97 ? 8.82 -17.562 4.781 1 97.25 97 GLU A O 1
ATOM 784 N N . PRO A 1 98 ? 9.641 -19.656 5.238 1 98.06 98 PRO A N 1
ATOM 785 C CA . PRO A 1 98 ? 9.188 -20.141 3.936 1 98.06 98 PRO A CA 1
ATOM 786 C C . PRO A 1 98 ? 7.664 -20.188 3.824 1 98.06 98 PRO A C 1
ATOM 788 O O . PRO A 1 98 ? 6.969 -20.328 4.836 1 98.06 98 PRO A O 1
ATOM 791 N N . PHE A 1 99 ? 7.176 -20.078 2.621 1 98.62 99 PHE A N 1
ATOM 792 C CA . PHE A 1 99 ? 5.73 -20.094 2.439 1 98.62 99 PHE A CA 1
ATOM 793 C C . PHE A 1 99 ? 5.367 -20.594 1.043 1 98.62 99 PHE A C 1
ATOM 795 O O . PHE A 1 99 ? 6.215 -20.609 0.147 1 98.62 99 PHE A O 1
ATOM 802 N N . ILE A 1 100 ? 4.117 -21.094 0.902 1 98.81 100 ILE A N 1
ATOM 803 C CA . ILE A 1 100 ? 3.545 -21.406 -0.403 1 98.81 100 ILE A CA 1
ATOM 804 C C . ILE A 1 100 ? 2.84 -20.172 -0.968 1 98.81 100 ILE A C 1
ATOM 806 O O . ILE A 1 100 ? 2.127 -19.469 -0.246 1 98.81 100 ILE A O 1
ATOM 810 N N . TYR A 1 101 ? 3.176 -19.859 -2.143 1 98.88 101 TYR A N 1
ATOM 811 C CA . TYR A 1 101 ? 2.562 -18.75 -2.865 1 98.88 101 TYR A CA 1
ATOM 812 C C . TYR A 1 101 ? 1.6 -19.266 -3.932 1 98.88 101 TYR A C 1
ATOM 814 O O . TYR A 1 101 ? 1.96 -20.109 -4.746 1 98.88 101 TYR A O 1
ATOM 822 N N . LEU A 1 102 ? 0.341 -18.703 -3.969 1 98.88 102 LEU A N 1
ATOM 823 C CA . LEU A 1 102 ? -0.672 -19.172 -4.91 1 98.88 102 LEU A CA 1
ATOM 824 C C . LEU A 1 102 ? -1.447 -18 -5.496 1 98.88 102 LEU A C 1
ATOM 826 O O . LEU A 1 102 ? -1.758 -17.031 -4.785 1 98.88 102 LEU A O 1
ATOM 830 N N . HIS A 1 103 ? -1.745 -18.203 -6.777 1 98.62 103 HIS A N 1
ATOM 831 C CA . HIS A 1 103 ? -2.754 -17.344 -7.375 1 98.62 103 HIS A CA 1
ATOM 832 C C . HIS A 1 103 ? -4.16 -17.797 -7.012 1 98.62 103 HIS A C 1
ATOM 834 O O . HIS A 1 103 ? -4.434 -19 -6.969 1 98.62 103 HIS A O 1
ATOM 840 N N . GLY A 1 104 ? -5.039 -16.859 -6.746 1 98.12 104 GLY A N 1
ATOM 841 C CA . GLY A 1 104 ? -6.379 -17.156 -6.27 1 98.12 104 GLY A CA 1
ATOM 842 C C . GLY A 1 104 ? -7.316 -17.625 -7.367 1 98.12 104 GLY A C 1
ATOM 843 O O . GLY A 1 104 ? -8.469 -17.969 -7.102 1 98.12 104 GLY A O 1
ATOM 844 N N . ASP A 1 105 ? -6.836 -17.625 -8.609 1 97.12 105 ASP A N 1
ATOM 845 C CA . ASP A 1 105 ? -7.695 -17.953 -9.742 1 97.12 105 ASP A CA 1
ATOM 846 C C . ASP A 1 105 ? -7.266 -19.281 -10.391 1 97.12 105 ASP A C 1
ATOM 848 O O . ASP A 1 105 ? -7.59 -19.547 -11.547 1 97.12 105 ASP A O 1
ATOM 852 N N . VAL A 1 106 ? -6.531 -20.125 -9.68 1 98 106 VAL A N 1
ATOM 853 C CA . VAL A 1 106 ? -6.035 -21.391 -10.211 1 98 106 VAL A CA 1
ATOM 854 C C . VAL A 1 106 ? -6.758 -22.562 -9.539 1 98 106 VAL A C 1
ATOM 856 O O . VAL A 1 106 ? -6.855 -22.609 -8.305 1 98 106 VAL A O 1
ATOM 859 N N . LEU A 1 107 ? -7.305 -23.438 -10.344 1 98 107 LEU A N 1
ATOM 860 C CA . LEU A 1 107 ? -7.809 -24.734 -9.891 1 98 107 LEU A CA 1
ATOM 861 C C . LEU A 1 107 ? -6.793 -25.828 -10.156 1 98 107 LEU A C 1
ATOM 863 O O . LEU A 1 107 ? -6.16 -25.859 -11.219 1 98 107 LEU A O 1
ATOM 867 N N . PHE A 1 108 ? -6.645 -26.719 -9.195 1 98.38 108 PHE A N 1
ATOM 868 C CA . PHE A 1 108 ? -5.617 -27.734 -9.359 1 98.38 108 PHE A CA 1
ATOM 869 C C . PHE A 1 108 ? -5.953 -28.984 -8.547 1 98.38 108 PHE A C 1
ATOM 871 O O . PHE A 1 108 ? -6.684 -28.906 -7.555 1 98.38 108 PHE A O 1
ATOM 878 N N . HIS A 1 109 ? -5.504 -30.062 -9.016 1 97.44 109 HIS A N 1
ATOM 879 C CA . HIS A 1 109 ? -5.586 -31.328 -8.281 1 97.44 109 HIS A CA 1
ATOM 880 C C . HIS A 1 109 ? -4.773 -31.266 -6.992 1 97.44 109 HIS A C 1
ATOM 882 O O . HIS A 1 109 ? -3.658 -30.734 -6.98 1 97.44 109 HIS A O 1
ATOM 888 N N . PRO A 1 110 ? -5.297 -31.828 -5.867 1 97.62 110 PRO A N 1
ATOM 889 C CA . PRO A 1 110 ? -4.629 -31.734 -4.566 1 97.62 110 PRO A CA 1
ATOM 890 C C . PRO A 1 110 ? -3.219 -32.312 -4.578 1 97.62 110 PRO A C 1
ATOM 892 O O . PRO A 1 110 ? -2.355 -31.859 -3.822 1 97.62 110 PRO A O 1
ATOM 895 N N . GLU A 1 111 ? -2.963 -33.219 -5.473 1 97.94 111 GLU A N 1
ATOM 896 C CA . GLU A 1 111 ? -1.66 -33.875 -5.52 1 97.94 111 GLU A CA 1
ATOM 897 C C . GLU A 1 111 ? -0.562 -32.875 -5.914 1 97.94 111 GLU A C 1
ATOM 899 O O . GLU A 1 111 ? 0.608 -33.094 -5.582 1 97.94 111 GLU A O 1
ATOM 904 N N . ILE A 1 112 ? -0.958 -31.844 -6.613 1 98.5 112 ILE A N 1
ATOM 905 C CA . ILE A 1 112 ? 0.026 -30.844 -7.02 1 98.5 112 ILE A CA 1
ATOM 906 C C . ILE A 1 112 ? 0.649 -30.203 -5.781 1 98.5 112 ILE A C 1
ATOM 908 O O . ILE A 1 112 ? 1.869 -30.047 -5.711 1 98.5 112 ILE A O 1
ATOM 912 N N . ILE A 1 113 ? -0.151 -29.938 -4.766 1 98.5 113 ILE A N 1
ATOM 913 C CA . ILE A 1 113 ? 0.338 -29.328 -3.533 1 98.5 113 ILE A CA 1
ATOM 914 C C . ILE A 1 113 ? 1.167 -30.344 -2.752 1 98.5 113 ILE A C 1
ATOM 916 O O . ILE A 1 113 ? 2.236 -30.016 -2.234 1 98.5 113 ILE A O 1
ATOM 920 N N . SER A 1 114 ? 0.701 -31.578 -2.705 1 97.75 114 SER A N 1
ATOM 921 C CA . SER A 1 114 ? 1.438 -32.625 -2.01 1 97.75 114 SER A CA 1
ATOM 922 C C . SER A 1 114 ? 2.83 -32.812 -2.602 1 97.75 114 SER A C 1
ATOM 924 O O . SER A 1 114 ? 3.814 -32.906 -1.867 1 97.75 114 SER A O 1
ATOM 926 N N . GLN A 1 115 ? 2.859 -32.812 -3.912 1 97.12 115 GLN A N 1
ATOM 927 C CA . GLN A 1 115 ? 4.129 -32.969 -4.617 1 97.12 115 GLN A CA 1
ATOM 928 C C . GLN A 1 115 ? 5.035 -31.75 -4.375 1 97.12 115 GLN A C 1
ATOM 930 O O . GLN A 1 115 ? 6.242 -31.906 -4.184 1 97.12 115 GLN A O 1
ATOM 935 N N . ALA A 1 116 ? 4.48 -30.594 -4.449 1 98.19 116 ALA A N 1
ATOM 936 C CA . ALA A 1 116 ? 5.238 -29.375 -4.215 1 98.19 116 ALA A CA 1
ATOM 937 C C . ALA A 1 116 ? 5.906 -29.391 -2.842 1 98.19 116 ALA A C 1
ATOM 939 O O . ALA A 1 116 ? 7.098 -29.109 -2.719 1 98.19 116 ALA A O 1
ATOM 940 N N . ILE A 1 117 ? 5.148 -29.75 -1.827 1 98 117 ILE A N 1
ATOM 941 C CA . ILE A 1 117 ? 5.633 -29.766 -0.452 1 98 117 ILE A CA 1
ATOM 942 C C . ILE A 1 117 ? 6.719 -30.828 -0.305 1 98 117 ILE A C 1
ATOM 944 O O . ILE A 1 117 ? 7.762 -30.578 0.309 1 98 117 ILE A O 1
ATOM 948 N N . LYS A 1 118 ? 6.477 -31.984 -0.867 1 96.81 118 LYS A N 1
ATOM 949 C CA . LYS A 1 118 ? 7.438 -33.094 -0.798 1 96.81 118 LYS A CA 1
ATOM 950 C C . LYS A 1 118 ? 8.773 -32.688 -1.432 1 96.81 118 LYS A C 1
ATOM 952 O O . LYS A 1 118 ? 9.828 -32.875 -0.827 1 96.81 118 LYS A O 1
ATOM 957 N N . HIS A 1 119 ? 8.703 -32.188 -2.615 1 97.38 119 HIS A N 1
ATOM 958 C CA . HIS A 1 119 ? 9.93 -31.797 -3.295 1 97.38 119 HIS A CA 1
ATOM 959 C C . HIS A 1 119 ? 10.656 -30.688 -2.521 1 97.38 119 HIS A C 1
ATOM 961 O O . HIS A 1 119 ? 11.875 -30.75 -2.357 1 97.38 119 HIS A O 1
ATOM 967 N N . PHE A 1 120 ? 9.93 -29.75 -2.113 1 97.44 120 PHE A N 1
ATOM 968 C CA . PHE A 1 120 ? 10.477 -28.625 -1.369 1 97.44 120 PHE A CA 1
ATOM 969 C C . PHE A 1 120 ? 11.219 -29.094 -0.13 1 97.44 120 PHE A C 1
ATOM 971 O O . PHE A 1 120 ? 12.258 -28.531 0.237 1 97.44 120 PHE A O 1
ATOM 978 N N . SER A 1 121 ? 10.742 -30.094 0.51 1 96.88 121 SER A N 1
ATOM 979 C CA . SER A 1 121 ? 11.32 -30.609 1.746 1 96.88 121 SER A CA 1
ATOM 980 C C . SER A 1 121 ? 12.664 -31.281 1.488 1 96.88 121 SER A C 1
ATOM 982 O O . SER A 1 121 ? 13.477 -31.438 2.406 1 96.88 121 SER A O 1
ATOM 984 N N . THR A 1 122 ? 12.93 -31.625 0.241 1 96.12 122 THR A N 1
ATOM 985 C CA . THR A 1 122 ? 14.148 -32.375 -0.055 1 96.12 122 THR A CA 1
ATOM 986 C C . THR A 1 122 ? 15.133 -31.516 -0.843 1 96.12 122 THR A C 1
ATOM 988 O O . THR A 1 122 ? 16.188 -31.984 -1.254 1 96.12 122 THR A O 1
ATOM 991 N N . SER A 1 123 ? 14.734 -30.344 -1.083 1 95.75 123 SER A N 1
ATOM 992 C CA 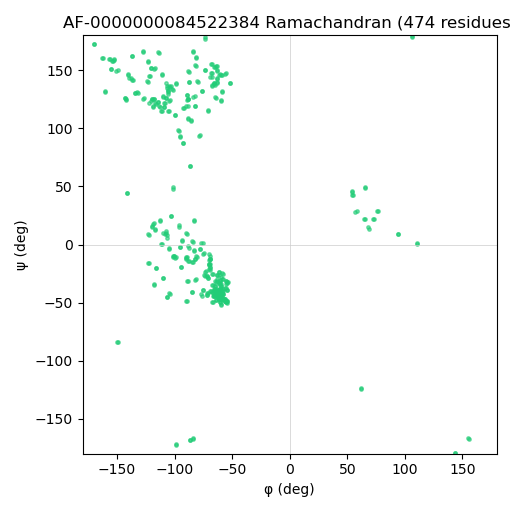. SER A 1 123 ? 15.586 -29.453 -1.857 1 95.75 123 SER A CA 1
ATOM 993 C C . SER A 1 123 ? 16.078 -28.281 -1.007 1 95.75 123 SER A C 1
ATOM 995 O O . SER A 1 123 ? 15.578 -28.062 0.1 1 95.75 123 SER A O 1
ATOM 997 N N . GLU A 1 124 ? 17.109 -27.609 -1.558 1 96.88 124 GLU A N 1
ATOM 998 C CA . GLU A 1 124 ? 17.625 -26.406 -0.901 1 96.88 124 GLU A CA 1
ATOM 999 C C . GLU A 1 124 ? 17.5 -25.188 -1.8 1 96.88 124 GLU A C 1
ATOM 1001 O O . GLU A 1 124 ? 18.125 -24.156 -1.55 1 96.88 124 GLU A O 1
ATOM 1006 N N . ASN A 1 125 ? 16.688 -25.359 -2.812 1 98.19 125 ASN A N 1
ATOM 1007 C CA . ASN A 1 125 ? 16.516 -24.281 -3.773 1 98.19 125 ASN A CA 1
ATOM 1008 C C . ASN A 1 125 ? 15.844 -23.062 -3.131 1 98.19 125 ASN A C 1
ATOM 1010 O O . ASN A 1 125 ? 15.094 -23.203 -2.164 1 98.19 125 ASN A O 1
ATOM 1014 N N . ASP A 1 126 ? 16.109 -21.859 -3.654 1 98.69 126 ASP A N 1
ATOM 1015 C CA . ASP A 1 126 ? 15.5 -20.625 -3.152 1 98.69 126 ASP A CA 1
ATOM 1016 C C . ASP A 1 126 ? 13.984 -20.625 -3.371 1 98.69 126 ASP A C 1
ATOM 1018 O O . ASP A 1 126 ? 13.234 -20.078 -2.562 1 98.69 126 ASP A O 1
ATOM 1022 N N . MET A 1 127 ? 13.57 -21.141 -4.496 1 98.75 127 MET A N 1
ATOM 1023 C CA . MET A 1 127 ? 12.164 -21.188 -4.883 1 98.75 127 MET A CA 1
ATOM 1024 C C . MET A 1 127 ? 11.891 -22.391 -5.785 1 98.75 127 MET A C 1
ATOM 1026 O O . MET A 1 127 ? 12.797 -22.875 -6.469 1 98.75 127 MET A O 1
ATOM 1030 N N . GLU A 1 128 ? 10.742 -22.875 -5.695 1 98.81 128 GLU A N 1
ATOM 1031 C CA . GLU A 1 128 ? 10.258 -23.922 -6.594 1 98.81 128 GLU A CA 1
ATOM 1032 C C . GLU A 1 128 ? 8.938 -23.531 -7.238 1 98.81 128 GLU A C 1
ATOM 1034 O O . GLU A 1 128 ? 7.996 -23.125 -6.547 1 98.81 128 GLU A O 1
ATOM 1039 N N . LEU A 1 129 ? 8.891 -23.578 -8.531 1 98.94 129 LEU A N 1
ATOM 1040 C CA . LEU A 1 129 ? 7.711 -23.234 -9.312 1 98.94 129 LEU A CA 1
ATOM 1041 C C . LEU A 1 129 ? 7.039 -24.5 -9.867 1 98.94 129 LEU A C 1
ATOM 1043 O O . LEU A 1 129 ? 7.633 -25.219 -10.672 1 98.94 129 LEU A O 1
ATOM 1047 N N . MET A 1 130 ? 5.812 -24.797 -9.422 1 98.88 130 MET A N 1
ATOM 1048 C CA . MET A 1 130 ? 5.086 -25.875 -10.07 1 98.88 130 MET A CA 1
ATOM 1049 C C . MET A 1 130 ? 4.781 -25.531 -11.523 1 98.88 130 MET A C 1
ATOM 1051 O O . MET A 1 130 ? 4.152 -24.516 -11.812 1 98.88 130 MET A O 1
ATOM 1055 N N . THR A 1 131 ? 5.164 -26.422 -12.43 1 98.88 131 THR A N 1
ATOM 1056 C CA . THR A 1 131 ? 5.188 -26.078 -13.844 1 98.88 131 THR A CA 1
ATOM 1057 C C . THR A 1 131 ? 4.562 -27.188 -14.68 1 98.88 131 THR A C 1
ATOM 1059 O O . THR A 1 131 ? 4.809 -28.375 -14.438 1 98.88 131 THR A O 1
ATOM 1062 N N . ASP A 1 132 ? 3.656 -26.797 -15.555 1 98.62 132 ASP A N 1
ATOM 1063 C CA . ASP A 1 132 ? 3.172 -27.672 -16.625 1 98.62 132 ASP A CA 1
ATOM 1064 C C . ASP A 1 132 ? 4.082 -27.609 -17.844 1 98.62 132 ASP A C 1
ATOM 1066 O O . ASP A 1 132 ? 4.059 -26.625 -18.594 1 98.62 132 ASP A O 1
ATOM 1070 N N . PHE A 1 133 ? 4.848 -28.641 -18.062 1 98.19 133 PHE A N 1
ATOM 1071 C CA . PHE A 1 133 ? 5.836 -28.625 -19.141 1 98.19 133 PHE A CA 1
ATOM 1072 C C . PHE A 1 133 ? 5.191 -28.984 -20.469 1 98.19 133 PHE A C 1
ATOM 1074 O O . PHE A 1 133 ? 5.887 -29.297 -21.438 1 98.19 133 PHE A O 1
ATOM 1081 N N . GLY A 1 134 ? 3.928 -28.844 -20.609 1 95.44 134 GLY A N 1
ATOM 1082 C CA . GLY A 1 134 ? 3.219 -29.078 -21.859 1 95.44 134 GLY A CA 1
ATOM 1083 C C . GLY A 1 134 ? 3.242 -27.875 -22.781 1 95.44 134 GLY A C 1
ATOM 1084 O O . GLY A 1 134 ? 4.062 -26.969 -22.625 1 95.44 134 GLY A O 1
ATOM 1085 N N . GLU A 1 135 ? 2.424 -27.938 -23.766 1 94.31 135 GLU A N 1
ATOM 1086 C CA . GLU A 1 135 ? 2.33 -26.859 -24.75 1 94.31 135 GLU A CA 1
ATOM 1087 C C . GLU A 1 135 ? 1.758 -25.594 -24.125 1 94.31 135 GLU A C 1
ATOM 1089 O O . GLU A 1 135 ? 0.949 -25.656 -23.188 1 94.31 135 GLU A O 1
ATOM 1094 N N . THR A 1 136 ? 2.215 -24.469 -24.641 1 95.19 136 THR A N 1
ATOM 1095 C CA . THR A 1 136 ? 1.794 -23.188 -24.078 1 95.19 136 THR A CA 1
ATOM 1096 C C . THR A 1 136 ? 1.124 -22.328 -25.156 1 95.19 136 THR A C 1
ATOM 1098 O O . THR A 1 136 ? 1.479 -22.406 -26.328 1 95.19 136 THR A O 1
ATOM 1101 N N . ASP A 1 137 ? 0.159 -21.594 -24.734 1 91.88 137 ASP A N 1
ATOM 1102 C CA . ASP A 1 137 ? -0.439 -20.609 -25.625 1 91.88 137 ASP A CA 1
ATOM 1103 C C . ASP A 1 137 ? 0.123 -19.219 -25.359 1 91.88 137 ASP A C 1
ATOM 1105 O O . ASP A 1 137 ? 1.097 -19.062 -24.609 1 91.88 137 ASP A O 1
ATOM 1109 N N . GLU A 1 138 ? -0.45 -18.203 -26 1 91.5 138 GLU A N 1
ATOM 1110 C CA . GLU A 1 138 ? 0.085 -16.844 -25.969 1 91.5 138 GLU A CA 1
ATOM 1111 C C . GLU A 1 138 ? -0.109 -16.219 -24.594 1 91.5 138 GLU A C 1
ATOM 1113 O O . GLU A 1 138 ? 0.711 -15.406 -24.141 1 91.5 138 GLU A O 1
ATOM 1118 N N . GLU A 1 139 ? -1.117 -16.625 -23.891 1 92.25 139 GLU A N 1
ATOM 1119 C CA . GLU A 1 1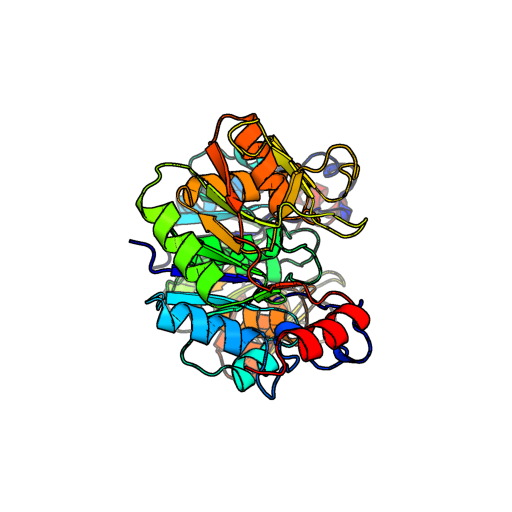39 ? -1.462 -15.977 -22.625 1 92.25 139 GLU A CA 1
ATOM 1120 C C . GLU A 1 139 ? -0.754 -16.641 -21.453 1 92.25 139 GLU A C 1
ATOM 1122 O O . GLU A 1 139 ? -0.72 -16.094 -20.359 1 92.25 139 GLU A O 1
ATOM 1127 N N . ALA A 1 140 ? -0.172 -17.797 -21.75 1 95.62 140 ALA A N 1
ATOM 1128 C CA . ALA A 1 140 ? 0.476 -18.578 -20.703 1 95.62 140 ALA A CA 1
ATOM 1129 C C . ALA A 1 140 ? 1.662 -17.812 -20.109 1 95.62 140 ALA A C 1
ATOM 1131 O O . ALA A 1 140 ? 2.389 -17.125 -20.828 1 95.62 140 ALA A O 1
ATOM 1132 N N . MET A 1 141 ? 1.831 -17.969 -18.812 1 98.12 141 MET A N 1
ATOM 1133 C CA . MET A 1 141 ? 3.072 -17.531 -18.172 1 98.12 141 MET A CA 1
ATOM 1134 C C . MET A 1 141 ? 4.188 -18.547 -18.406 1 98.12 141 MET A C 1
ATOM 1136 O O . MET A 1 141 ? 4.387 -19.453 -17.609 1 98.12 141 MET A O 1
ATOM 1140 N N . LYS A 1 142 ? 4.898 -18.266 -19.422 1 98.75 142 LYS A N 1
ATOM 1141 C CA . LYS A 1 142 ? 5.863 -19.25 -19.906 1 98.75 142 LYS A CA 1
ATOM 1142 C C . LYS A 1 142 ? 7.156 -19.188 -19.094 1 98.75 142 LYS A C 1
ATOM 1144 O O . LYS A 1 142 ? 7.48 -18.172 -18.5 1 98.75 142 LYS A O 1
ATOM 1149 N N . VAL A 1 143 ? 7.832 -20.328 -19.062 1 98.88 143 VAL A N 1
ATOM 1150 C CA . VAL A 1 143 ? 9.141 -20.406 -18.422 1 98.88 143 VAL A CA 1
ATOM 1151 C C . VAL A 1 143 ? 10.172 -20.906 -19.422 1 98.88 143 VAL A C 1
ATOM 1153 O O . VAL A 1 143 ? 9.867 -21.75 -20.266 1 98.88 143 VAL A O 1
ATOM 1156 N N . ARG A 1 144 ? 11.352 -20.328 -19.375 1 98.81 144 ARG A N 1
ATOM 1157 C CA . ARG A 1 144 ? 12.562 -20.922 -19.938 1 98.81 144 ARG A CA 1
ATOM 1158 C C . ARG A 1 144 ? 13.445 -21.5 -18.844 1 98.81 144 ARG A C 1
ATOM 1160 O O . ARG A 1 144 ? 13.625 -20.891 -17.781 1 98.81 144 ARG A O 1
ATOM 1167 N N . VAL A 1 145 ? 13.969 -22.719 -19.109 1 98.75 145 VAL A N 1
ATOM 1168 C CA . VAL A 1 145 ? 14.695 -23.391 -18.047 1 98.75 145 VAL A CA 1
ATOM 1169 C C . VAL A 1 145 ? 15.977 -24.016 -18.609 1 98.75 145 VAL A C 1
ATOM 1171 O O . VAL A 1 145 ? 16.094 -24.203 -19.812 1 98.75 145 VAL A O 1
ATOM 1174 N N . THR A 1 146 ? 16.922 -24.344 -17.734 1 98.44 146 THR A N 1
ATOM 1175 C CA . THR A 1 146 ? 18.094 -25.141 -18.078 1 98.44 146 THR A CA 1
ATOM 1176 C C . THR A 1 146 ? 17.703 -26.609 -18.266 1 98.44 146 THR A C 1
ATOM 1178 O O . THR A 1 146 ? 16.547 -26.984 -18.078 1 98.44 146 THR A O 1
ATOM 1181 N N . GLU A 1 147 ? 18.656 -27.422 -18.641 1 97.69 147 GLU A N 1
ATOM 1182 C CA . GLU A 1 147 ? 18.438 -28.859 -18.797 1 97.69 147 GLU A CA 1
ATOM 1183 C C . GLU A 1 147 ? 17.984 -29.5 -17.484 1 97.69 147 GLU A C 1
ATOM 1185 O O . GLU A 1 147 ? 17.188 -30.438 -17.5 1 97.69 147 GLU A O 1
ATOM 1190 N N . ASP A 1 148 ? 18.516 -28.938 -16.422 1 97.44 148 ASP A N 1
ATOM 1191 C CA . ASP A 1 148 ? 18.172 -29.484 -15.109 1 97.44 148 ASP A CA 1
ATOM 1192 C C . ASP A 1 148 ? 16.938 -28.797 -14.539 1 97.44 148 ASP A C 1
ATOM 1194 O O . ASP A 1 148 ? 16.656 -28.891 -13.344 1 97.44 148 ASP A O 1
ATOM 1198 N N . LYS A 1 149 ? 16.203 -27.969 -15.312 1 98.44 149 LYS A N 1
ATOM 1199 C CA . LYS A 1 149 ? 14.898 -27.391 -15.031 1 98.44 149 LYS A CA 1
ATOM 1200 C C . LYS A 1 149 ? 15.016 -26.234 -14.031 1 98.44 149 LYS A C 1
ATOM 1202 O O . LYS A 1 149 ? 14.109 -26.016 -13.227 1 98.44 149 LYS A O 1
ATOM 1207 N N . PHE A 1 150 ? 16.156 -25.625 -14.086 1 98.81 150 PHE A N 1
ATOM 1208 C CA . PHE A 1 150 ? 16.281 -24.375 -13.344 1 98.81 150 PHE A CA 1
ATOM 1209 C C . PHE A 1 150 ? 15.82 -23.203 -14.195 1 98.81 150 PHE A C 1
ATOM 1211 O O . PHE A 1 150 ? 16.125 -23.141 -15.391 1 98.81 150 PHE A O 1
ATOM 1218 N N . LEU A 1 151 ? 15.133 -22.328 -13.523 1 98.88 151 LEU A N 1
ATOM 1219 C CA . LEU A 1 151 ? 14.531 -21.188 -14.227 1 98.88 151 LEU A CA 1
ATOM 1220 C C . LEU A 1 151 ? 15.609 -20.281 -14.797 1 98.88 151 LEU A C 1
ATOM 1222 O O . LEU A 1 151 ? 16.594 -19.984 -14.133 1 98.88 151 LEU A O 1
ATOM 1226 N N . LEU A 1 152 ? 15.398 -19.828 -16.016 1 98.81 152 LEU A N 1
ATOM 1227 C CA . LEU A 1 152 ? 16.203 -18.781 -16.641 1 98.81 152 LEU A CA 1
ATOM 1228 C C . LEU A 1 152 ? 15.414 -17.469 -16.703 1 98.81 152 LEU A C 1
ATOM 1230 O O . LEU A 1 152 ? 15.977 -16.406 -16.438 1 98.81 152 LEU A O 1
ATOM 1234 N N . GLU A 1 153 ? 14.234 -17.531 -17.078 1 98.75 153 GLU A N 1
ATOM 1235 C CA . GLU A 1 153 ? 13.312 -16.391 -17.109 1 98.75 153 GLU A CA 1
ATOM 1236 C C . GLU A 1 153 ? 11.867 -16.859 -17.219 1 98.75 153 GLU A C 1
ATOM 1238 O O . GLU A 1 153 ? 11.602 -18 -17.609 1 98.75 153 GLU A O 1
ATOM 1243 N N . SER A 1 154 ? 10.977 -16.016 -16.875 1 98.81 154 SER A N 1
ATOM 1244 C CA . SER A 1 154 ? 9.547 -16.281 -17.031 1 98.81 154 SER A CA 1
ATOM 1245 C C . SER A 1 154 ? 8.797 -15.008 -17.438 1 98.81 154 SER A C 1
ATOM 1247 O O . SER A 1 154 ? 8.953 -13.961 -16.797 1 98.81 154 SER A O 1
ATOM 1249 N N . ASN A 1 155 ? 8.109 -15.055 -18.422 1 98.12 155 ASN A N 1
ATOM 1250 C CA . ASN A 1 155 ? 7.219 -14 -18.891 1 98.12 155 ASN A CA 1
ATOM 1251 C C . ASN A 1 155 ? 6.316 -14.477 -20.016 1 98.12 155 ASN A C 1
ATOM 1253 O O . ASN A 1 155 ? 6.512 -15.57 -20.547 1 98.12 155 ASN A O 1
ATOM 1257 N N . LYS A 1 156 ? 5.387 -13.711 -20.422 1 97.12 156 LYS A N 1
ATOM 1258 C CA . LYS A 1 156 ? 4.406 -14.094 -21.438 1 97.12 156 LYS A CA 1
ATOM 1259 C C . LYS A 1 156 ? 4.969 -13.914 -22.844 1 97.12 156 LYS A C 1
ATOM 1261 O O . LYS A 1 156 ? 4.418 -14.445 -23.812 1 97.12 156 LYS A O 1
ATOM 1266 N N . GLU A 1 157 ? 6.031 -13.266 -22.938 1 96.88 157 GLU A N 1
ATOM 1267 C CA . GLU A 1 157 ? 6.566 -12.914 -24.25 1 96.88 157 GLU A CA 1
ATOM 1268 C C . GLU A 1 157 ? 7.492 -14.008 -24.781 1 96.88 157 GLU A C 1
ATOM 1270 O O . GLU A 1 157 ? 7.891 -13.984 -25.953 1 96.88 157 GLU A O 1
ATOM 1275 N N . ILE A 1 158 ? 7.82 -14.906 -23.953 1 97.38 158 ILE A N 1
ATOM 1276 C CA . ILE A 1 158 ? 8.641 -16.016 -24.406 1 97.38 158 ILE A CA 1
ATOM 1277 C C . ILE A 1 158 ? 7.93 -16.75 -25.547 1 97.38 158 ILE A C 1
ATOM 1279 O O . ILE A 1 158 ? 6.738 -17.062 -25.453 1 97.38 158 ILE A O 1
ATOM 1283 N N . SER A 1 159 ? 8.633 -17 -26.594 1 95.31 159 SER A N 1
ATOM 1284 C CA . SER A 1 159 ? 8.023 -17.719 -27.719 1 95.31 159 SER A CA 1
ATOM 1285 C C . SER A 1 159 ? 7.715 -19.156 -27.344 1 95.31 159 SER A C 1
ATOM 1287 O O . SER A 1 159 ? 8.359 -19.734 -26.469 1 95.31 159 SER A O 1
ATOM 1289 N N . SER A 1 160 ? 6.742 -19.688 -28.078 1 92.38 160 SER A N 1
ATOM 1290 C CA . SER A 1 160 ? 6.367 -21.078 -27.828 1 92.38 160 SER A CA 1
ATOM 1291 C C . SER A 1 160 ? 7.539 -22.016 -28.094 1 92.38 160 SER A C 1
ATOM 1293 O O . SER A 1 160 ? 7.66 -23.062 -27.438 1 92.38 160 SER A O 1
ATOM 1295 N N . PHE A 1 161 ? 8.445 -21.625 -28.953 1 93 161 PHE A N 1
ATOM 1296 C CA . PHE A 1 161 ? 9.594 -22.453 -29.312 1 93 161 PHE A CA 1
ATOM 1297 C C . PHE A 1 161 ? 10.625 -22.469 -28.203 1 93 161 PHE A C 1
ATOM 1299 O O . PHE A 1 161 ? 11.336 -23.453 -28.016 1 93 161 PHE A O 1
ATOM 1306 N N . GLN A 1 162 ? 10.625 -21.453 -27.438 1 95.75 162 GLN A N 1
ATOM 1307 C CA . GLN A 1 162 ? 11.625 -21.312 -26.391 1 95.75 162 GLN A CA 1
ATOM 1308 C C . GLN A 1 162 ? 11.047 -21.719 -25.031 1 95.75 162 GLN A C 1
ATOM 1310 O O . GLN A 1 162 ? 11.789 -21.922 -24.062 1 95.75 162 GLN A O 1
ATOM 1315 N N . SER A 1 163 ? 9.758 -21.859 -25.047 1 97.94 163 SER A N 1
ATOM 1316 C CA . SER A 1 163 ? 9.078 -22.141 -23.797 1 97.94 163 SER A CA 1
ATOM 1317 C C . SER A 1 163 ? 9.273 -23.594 -23.375 1 97.94 163 SER A C 1
ATOM 1319 O O . SER A 1 163 ? 9.133 -24.5 -24.188 1 97.94 163 SER A O 1
ATOM 1321 N N . ALA A 1 164 ? 9.641 -23.797 -22.094 1 98.5 164 ALA A N 1
ATOM 1322 C CA . ALA A 1 164 ? 9.68 -25.141 -21.531 1 98.5 164 ALA A CA 1
ATOM 1323 C C . ALA A 1 164 ? 8.32 -25.547 -20.969 1 98.5 164 ALA A C 1
ATOM 1325 O O . ALA A 1 164 ? 8.078 -26.719 -20.703 1 98.5 164 ALA A O 1
ATOM 1326 N N . GLY A 1 165 ? 7.43 -24.625 -20.797 1 98.5 165 GLY A N 1
ATOM 1327 C CA . GLY A 1 165 ? 6.129 -24.859 -20.188 1 98.5 165 GLY A CA 1
ATOM 1328 C C . GLY A 1 165 ? 5.535 -23.609 -19.562 1 98.5 165 GLY A C 1
ATOM 1329 O O . GLY A 1 165 ? 5.961 -22.484 -19.859 1 98.5 165 GLY A O 1
ATOM 1330 N N . GLU A 1 166 ? 4.492 -23.844 -18.766 1 98.44 166 GLU A N 1
ATOM 1331 C CA . GLU A 1 166 ? 3.736 -22.781 -18.125 1 98.44 166 GLU A CA 1
ATOM 1332 C C . GLU A 1 166 ? 3.781 -22.906 -16.609 1 98.44 166 GLU A C 1
ATOM 1334 O O . GLU A 1 166 ? 3.541 -23.984 -16.062 1 98.44 166 GLU A O 1
ATOM 1339 N N . TRP A 1 167 ? 4.223 -21.781 -15.961 1 98.81 167 TRP A N 1
ATOM 1340 C CA . TRP A 1 167 ? 4.094 -21.75 -14.508 1 98.81 167 TRP A CA 1
ATOM 1341 C C . TRP A 1 167 ? 2.629 -21.688 -14.094 1 98.81 167 TRP A C 1
ATOM 1343 O O . TRP A 1 167 ? 1.856 -20.891 -14.633 1 98.81 167 TRP A O 1
ATOM 1353 N N . THR A 1 168 ? 2.26 -22.438 -13.117 1 98.69 168 THR A N 1
ATOM 1354 C CA . THR A 1 168 ? 0.862 -22.672 -12.773 1 98.69 168 THR A CA 1
ATOM 1355 C C . THR A 1 168 ? 0.329 -21.562 -11.875 1 98.69 168 THR A C 1
ATOM 1357 O O . THR A 1 168 ? -0.879 -21.469 -11.656 1 98.69 168 THR A O 1
ATOM 1360 N N . GLY A 1 169 ? 1.148 -20.75 -11.289 1 98.69 169 GLY A N 1
ATOM 1361 C CA . GLY A 1 169 ? 0.731 -19.812 -10.25 1 98.69 169 GLY A CA 1
ATOM 1362 C C . GLY A 1 169 ? 0.91 -20.359 -8.852 1 98.69 169 GLY A C 1
ATOM 1363 O O . GLY A 1 169 ? 0.397 -19.781 -7.887 1 98.69 169 GLY A O 1
ATOM 1364 N N . ILE A 1 170 ? 1.584 -21.516 -8.734 1 98.88 170 ILE A N 1
ATOM 1365 C CA . ILE A 1 170 ? 1.875 -22.141 -7.453 1 98.88 170 ILE A CA 1
ATOM 1366 C C . ILE A 1 170 ? 3.387 -22.219 -7.25 1 98.88 170 ILE A C 1
ATOM 1368 O O . ILE A 1 170 ? 4.109 -22.75 -8.102 1 98.88 170 ILE A O 1
ATOM 1372 N N . ALA A 1 171 ? 3.859 -21.703 -6.18 1 98.88 171 ALA A N 1
ATOM 1373 C CA . ALA A 1 171 ? 5.289 -21.703 -5.887 1 98.88 171 ALA A CA 1
ATOM 1374 C C . ALA A 1 171 ? 5.543 -21.969 -4.402 1 98.88 171 ALA A C 1
ATOM 1376 O O . ALA A 1 171 ? 4.719 -21.641 -3.555 1 98.88 171 ALA A O 1
ATOM 1377 N N . CYS A 1 172 ? 6.598 -22.625 -4.125 1 98.81 172 CYS A N 1
ATOM 1378 C CA . CYS A 1 172 ? 7.141 -22.719 -2.773 1 98.81 172 CYS A CA 1
ATOM 1379 C C . CYS A 1 172 ? 8.375 -21.844 -2.627 1 98.81 172 CYS A C 1
ATOM 1381 O O . CYS A 1 172 ? 9.328 -21.969 -3.4 1 98.81 172 CYS A O 1
ATOM 1383 N N . ILE A 1 173 ? 8.336 -20.969 -1.684 1 98.75 173 ILE A N 1
ATOM 1384 C CA . ILE A 1 173 ? 9.375 -19.953 -1.538 1 98.75 173 ILE A CA 1
ATOM 1385 C C . ILE A 1 173 ? 10.164 -20.203 -0.253 1 98.75 173 ILE A C 1
ATOM 1387 O O . ILE A 1 173 ? 9.594 -20.172 0.842 1 98.75 173 ILE A O 1
ATOM 1391 N N . ARG A 1 174 ? 11.391 -20.438 -0.371 1 98.25 174 ARG A N 1
ATOM 1392 C CA . ARG A 1 174 ? 12.289 -20.562 0.775 1 98.25 174 ARG A CA 1
ATOM 1393 C C . ARG A 1 174 ? 12.883 -19.219 1.174 1 98.25 174 ARG A C 1
ATOM 1395 O O . ARG A 1 174 ? 12.859 -18.859 2.35 1 98.25 174 ARG A O 1
ATOM 1402 N N . SER A 1 175 ? 13.406 -18.469 0.22 1 97 175 SER A N 1
ATOM 1403 C CA . SER A 1 175 ? 14.078 -17.188 0.432 1 97 175 SER A CA 1
ATOM 1404 C C . SER A 1 175 ? 13.078 -16.031 0.438 1 97 175 SER A C 1
ATOM 1406 O O . SER A 1 175 ? 13.164 -15.125 -0.384 1 97 175 SER A O 1
ATOM 1408 N N . SER A 1 176 ? 12.258 -16.062 1.49 1 97.56 176 SER A N 1
ATOM 1409 C CA . SER A 1 176 ? 11.164 -15.094 1.584 1 97.56 176 SER A CA 1
ATOM 1410 C C . SER A 1 176 ? 11.695 -13.664 1.627 1 97.56 176 SER A C 1
ATOM 1412 O O . SER A 1 176 ? 11.219 -12.805 0.885 1 97.56 176 SER A O 1
ATOM 1414 N N . ARG A 1 177 ? 12.711 -13.422 2.426 1 96.75 177 ARG A N 1
ATOM 1415 C CA . ARG A 1 177 ? 13.281 -12.086 2.555 1 96.75 177 ARG A CA 1
ATOM 1416 C C . ARG A 1 177 ? 13.836 -11.594 1.219 1 96.75 177 ARG A C 1
ATOM 1418 O O . ARG A 1 177 ? 13.555 -10.469 0.805 1 96.75 177 ARG A O 1
ATOM 1425 N N . THR A 1 178 ? 14.555 -12.461 0.589 1 98.12 178 THR A N 1
ATOM 1426 C CA . THR A 1 178 ? 15.156 -12.133 -0.7 1 98.12 178 THR A CA 1
ATOM 1427 C C . THR A 1 178 ? 14.07 -11.797 -1.727 1 98.12 178 THR A C 1
ATOM 1429 O O . THR A 1 178 ? 14.188 -10.812 -2.457 1 98.12 178 THR A O 1
ATOM 1432 N N . LEU A 1 179 ? 13.039 -12.617 -1.786 1 98.69 179 LEU A N 1
ATOM 1433 C CA . LEU A 1 179 ? 11.961 -12.375 -2.734 1 98.69 179 LEU A CA 1
ATOM 1434 C C . LEU A 1 179 ? 11.391 -10.969 -2.551 1 98.69 179 LEU A C 1
ATOM 1436 O O . LEU A 1 179 ? 11.266 -10.211 -3.518 1 98.69 179 LEU A O 1
ATOM 1440 N N . PHE A 1 180 ? 11.102 -10.602 -1.349 1 97.88 180 PHE A N 1
ATOM 1441 C CA . PHE A 1 180 ? 10.445 -9.328 -1.106 1 97.88 180 PHE A CA 1
ATOM 1442 C C . PHE A 1 180 ? 11.406 -8.164 -1.341 1 97.88 180 PHE A C 1
ATOM 1444 O O . PHE A 1 180 ? 10.984 -7.074 -1.735 1 97.88 180 PHE A O 1
ATOM 1451 N N . GLU A 1 181 ? 12.711 -8.406 -1.163 1 96.81 181 GLU A N 1
ATOM 1452 C CA . GLU A 1 181 ? 13.695 -7.395 -1.544 1 96.81 181 GLU A CA 1
ATOM 1453 C C . GLU A 1 181 ? 13.656 -7.125 -3.047 1 96.81 181 GLU A C 1
ATOM 1455 O O . GLU A 1 181 ? 13.711 -5.973 -3.477 1 96.81 181 GLU A O 1
ATOM 1460 N N . TYR A 1 182 ? 13.57 -8.172 -3.801 1 98.31 182 TYR A N 1
ATOM 1461 C CA . TYR A 1 182 ? 13.516 -8.016 -5.25 1 98.31 182 TYR A CA 1
ATOM 1462 C C . TYR A 1 182 ? 12.203 -7.379 -5.684 1 98.31 182 TYR A C 1
ATOM 1464 O O . TYR A 1 182 ? 12.18 -6.543 -6.59 1 98.31 182 TYR A O 1
ATOM 1472 N N . ILE A 1 183 ? 11.109 -7.77 -5.062 1 98.25 183 ILE A N 1
ATOM 1473 C CA . ILE A 1 183 ? 9.82 -7.164 -5.359 1 98.25 183 ILE A CA 1
ATOM 1474 C C . ILE A 1 183 ? 9.883 -5.66 -5.094 1 98.25 183 ILE A C 1
ATOM 1476 O O . ILE A 1 183 ? 9.469 -4.855 -5.934 1 98.25 183 ILE A O 1
ATOM 1480 N N . GLU A 1 184 ? 10.414 -5.289 -3.998 1 94.69 184 GLU A N 1
ATOM 1481 C CA . GLU A 1 184 ? 10.516 -3.881 -3.621 1 94.69 184 GLU A CA 1
ATOM 1482 C C . GLU A 1 184 ? 11.414 -3.111 -4.586 1 94.69 184 GLU A C 1
ATOM 1484 O O . GLU A 1 184 ? 11.094 -1.985 -4.973 1 94.69 184 GLU A O 1
ATOM 1489 N N . LYS A 1 185 ? 12.492 -3.746 -4.969 1 94.75 185 LYS A N 1
ATOM 1490 C CA . LYS A 1 185 ? 13.367 -3.115 -5.945 1 94.75 185 LYS A CA 1
ATOM 1491 C C . LYS A 1 185 ? 12.617 -2.799 -7.238 1 94.75 185 LYS A C 1
ATOM 1493 O O . LYS A 1 185 ? 12.766 -1.711 -7.797 1 94.75 185 LYS A O 1
ATOM 1498 N N . VAL A 1 186 ? 11.805 -3.709 -7.676 1 96.06 186 VAL A N 1
ATOM 1499 C CA . VAL A 1 186 ? 11.039 -3.531 -8.906 1 96.06 186 VAL A CA 1
ATOM 1500 C C . VAL A 1 186 ? 10.008 -2.42 -8.711 1 96.06 186 VAL A C 1
ATOM 1502 O O . VAL A 1 186 ? 9.922 -1.496 -9.523 1 96.06 186 VAL A O 1
ATOM 1505 N N . MET A 1 187 ? 9.266 -2.502 -7.625 1 94.5 187 MET A N 1
ATOM 1506 C CA . MET A 1 187 ? 8.164 -1.581 -7.375 1 94.5 187 MET A CA 1
ATOM 1507 C C . MET A 1 187 ? 8.672 -0.15 -7.23 1 94.5 187 MET A C 1
ATOM 1509 O O . MET A 1 187 ? 8 0.795 -7.648 1 94.5 187 MET A O 1
ATOM 1513 N N . PHE A 1 188 ? 9.867 -0.006 -6.727 1 88 188 PHE A N 1
ATOM 1514 C CA . PHE A 1 188 ? 10.367 1.327 -6.402 1 88 188 PHE A CA 1
ATOM 1515 C C . PHE A 1 188 ? 11.18 1.896 -7.555 1 88 188 PHE A C 1
ATOM 1517 O O . PHE A 1 188 ? 11.391 3.109 -7.633 1 88 188 PHE A O 1
ATOM 1524 N N . ASN A 1 189 ? 11.656 1.015 -8.461 1 87.81 189 ASN A N 1
ATOM 1525 C CA . ASN A 1 189 ? 12.555 1.497 -9.508 1 87.81 189 ASN A CA 1
ATOM 1526 C C . ASN A 1 189 ? 11.953 1.301 -10.898 1 87.81 189 ASN A C 1
ATOM 1528 O O . ASN A 1 189 ? 12.172 2.111 -11.797 1 87.81 189 ASN A O 1
ATOM 1532 N N . ASP A 1 190 ? 11.227 0.271 -11.086 1 90.12 190 ASP A N 1
ATOM 1533 C CA . ASP A 1 190 ? 10.742 -0.069 -12.422 1 90.12 190 ASP A CA 1
ATOM 1534 C C . ASP A 1 190 ? 9.258 0.266 -12.57 1 90.12 190 ASP A C 1
ATOM 1536 O O . ASP A 1 190 ? 8.836 0.768 -13.617 1 90.12 190 ASP A O 1
ATOM 1540 N N . GLY A 1 191 ? 8.477 -0.036 -11.539 1 93.25 191 GLY A N 1
ATOM 1541 C CA . GLY A 1 191 ? 7.059 0.284 -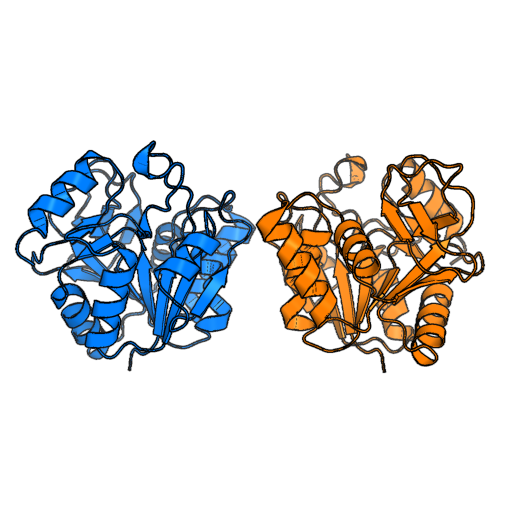11.586 1 93.25 191 GLY A CA 1
ATOM 1542 C C . GLY A 1 191 ? 6.188 -0.76 -10.914 1 93.25 191 GLY A C 1
ATOM 1543 O O . GLY A 1 191 ? 6.695 -1.731 -10.352 1 93.25 191 GLY A O 1
ATOM 1544 N N . LEU A 1 192 ? 4.859 -0.479 -10.969 1 95.75 192 LEU A N 1
ATOM 1545 C CA . LEU A 1 192 ? 3.91 -1.256 -10.18 1 95.75 192 LEU A CA 1
ATOM 1546 C C . LEU A 1 192 ? 3.201 -2.291 -11.047 1 95.75 192 LEU A C 1
ATOM 1548 O O . LEU A 1 192 ? 2.553 -3.203 -10.531 1 95.75 192 LEU A O 1
ATOM 1552 N N . ASN A 1 193 ? 3.367 -2.178 -12.352 1 94.75 193 ASN A N 1
ATOM 1553 C CA . ASN A 1 193 ? 2.57 -2.99 -13.266 1 94.75 193 ASN A CA 1
ATOM 1554 C C . ASN A 1 193 ? 3.365 -4.184 -13.789 1 94.75 193 ASN A C 1
ATOM 1556 O O . ASN A 1 193 ? 3.406 -4.418 -15 1 94.75 193 ASN A O 1
ATOM 1560 N N . PHE A 1 194 ? 3.984 -4.93 -12.945 1 96.94 194 PHE A N 1
ATOM 1561 C CA . PHE A 1 194 ? 4.734 -6.137 -13.273 1 96.94 194 PHE A CA 1
ATOM 1562 C C . PHE A 1 194 ? 4.121 -7.355 -12.594 1 96.94 194 PHE A C 1
ATOM 1564 O O . PHE A 1 194 ? 3.484 -7.234 -11.539 1 96.94 194 PHE A O 1
ATOM 1571 N N . TYR A 1 195 ? 4.332 -8.453 -13.273 1 97.94 195 TYR A N 1
ATOM 1572 C CA . TYR A 1 195 ? 3.961 -9.727 -12.664 1 97.94 195 TYR A CA 1
ATOM 1573 C C . TYR A 1 195 ? 5.039 -10.203 -11.711 1 97.94 195 TYR A C 1
ATOM 1575 O O . TYR A 1 195 ? 6.188 -9.758 -11.773 1 97.94 195 TYR A O 1
ATOM 1583 N N . ASP A 1 196 ? 4.648 -11.109 -10.828 1 98.62 196 ASP A N 1
ATOM 1584 C CA . ASP A 1 196 ? 5.547 -11.688 -9.828 1 98.62 196 ASP A CA 1
ATOM 1585 C C . ASP A 1 196 ? 6.773 -12.312 -10.492 1 98.62 196 ASP A C 1
ATOM 1587 O O . ASP A 1 196 ? 7.883 -12.219 -9.969 1 98.62 196 ASP A O 1
ATOM 1591 N N . THR A 1 197 ? 6.602 -12.828 -11.719 1 98.75 197 THR A N 1
ATOM 1592 C CA . THR A 1 197 ? 7.668 -13.547 -12.398 1 98.75 197 THR A CA 1
ATOM 1593 C C . THR A 1 197 ? 8.789 -12.602 -12.812 1 98.75 197 THR A C 1
ATOM 1595 O O . THR A 1 197 ? 9.906 -13.039 -13.102 1 98.75 197 THR A O 1
ATOM 1598 N N . TYR A 1 198 ? 8.477 -11.336 -12.914 1 98.69 198 TYR A N 1
ATOM 1599 C CA . TYR A 1 198 ? 9.539 -10.367 -13.164 1 98.69 198 TYR A CA 1
ATOM 1600 C C . TYR A 1 198 ? 10.562 -10.383 -12.039 1 98.69 198 TYR A C 1
ATOM 1602 O O . TYR A 1 198 ? 11.773 -10.359 -12.289 1 98.69 198 TYR A O 1
ATOM 1610 N N . ALA A 1 199 ? 10.117 -10.414 -10.797 1 98.69 199 ALA A N 1
ATOM 1611 C CA . ALA A 1 199 ? 11.023 -10.516 -9.656 1 98.69 199 ALA A CA 1
ATOM 1612 C C . ALA A 1 199 ? 11.781 -11.844 -9.68 1 98.69 199 ALA A C 1
ATOM 1614 O O . ALA A 1 199 ? 12.984 -11.883 -9.406 1 98.69 199 ALA A O 1
ATOM 1615 N N . PHE A 1 200 ? 11.062 -12.977 -10.023 1 98.88 200 PHE A N 1
ATOM 1616 C CA . PHE A 1 200 ? 11.703 -14.289 -10.109 1 98.88 200 PHE A CA 1
ATOM 1617 C C . PHE A 1 200 ? 12.859 -14.258 -11.102 1 98.88 200 PHE A C 1
ATOM 1619 O O . PHE A 1 200 ? 13.953 -14.742 -10.805 1 98.88 200 PHE A O 1
ATOM 1626 N N . THR A 1 201 ? 12.555 -13.695 -12.25 1 98.88 201 THR A N 1
ATOM 1627 C CA . THR A 1 201 ? 13.539 -13.625 -13.328 1 98.88 201 THR A CA 1
ATOM 1628 C C . THR A 1 201 ? 14.758 -12.82 -12.891 1 98.88 201 THR A C 1
ATOM 1630 O O . THR A 1 201 ? 15.898 -13.211 -13.164 1 98.88 201 THR A O 1
ATOM 1633 N N . ASN A 1 202 ? 14.578 -11.68 -12.211 1 98.62 202 ASN A N 1
ATOM 1634 C CA . ASN A 1 202 ? 15.695 -10.875 -11.727 1 98.62 202 ASN A CA 1
ATOM 1635 C C . ASN A 1 202 ? 16.5 -11.625 -10.664 1 98.62 202 ASN A C 1
ATOM 1637 O O . ASN A 1 202 ? 17.719 -11.469 -10.594 1 98.62 202 ASN A O 1
ATOM 1641 N N . MET A 1 203 ? 15.859 -12.398 -9.828 1 98.75 203 MET A N 1
ATOM 1642 C CA . MET A 1 203 ? 16.547 -13.211 -8.828 1 98.75 203 MET A CA 1
ATOM 1643 C C . MET A 1 203 ? 17.5 -14.203 -9.492 1 98.75 203 MET A C 1
ATOM 1645 O O . MET A 1 203 ? 18.656 -14.312 -9.102 1 98.75 203 MET A O 1
ATOM 1649 N N . VAL A 1 204 ? 16.969 -14.898 -10.461 1 98.56 204 VAL A N 1
ATOM 1650 C CA . VAL A 1 204 ? 17.797 -15.938 -11.07 1 98.56 204 VAL A CA 1
ATOM 1651 C C . VAL A 1 204 ? 18.969 -15.297 -11.82 1 98.56 204 VAL A C 1
ATOM 1653 O O . VAL A 1 204 ? 20.062 -15.859 -11.875 1 98.56 204 VAL A O 1
ATOM 1656 N N . LYS A 1 205 ? 18.766 -14.141 -12.422 1 98.38 205 LYS A N 1
ATOM 1657 C CA . LYS A 1 205 ? 19.844 -13.422 -13.078 1 98.38 205 LYS A CA 1
ATOM 1658 C C . LYS A 1 205 ? 20.969 -13.109 -12.086 1 98.38 205 LYS A C 1
ATOM 1660 O O . LYS A 1 205 ? 22.141 -13.016 -12.469 1 98.38 205 LYS A O 1
ATOM 1665 N N . ASP A 1 206 ? 20.594 -12.961 -10.867 1 98.44 206 ASP A N 1
ATOM 1666 C CA . ASP A 1 206 ? 21.578 -12.625 -9.836 1 98.44 206 ASP A CA 1
ATOM 1667 C C . ASP A 1 206 ? 22.094 -13.891 -9.148 1 98.44 206 ASP A C 1
ATOM 1669 O O . ASP A 1 206 ? 22.781 -13.805 -8.117 1 98.44 206 ASP A O 1
ATOM 1673 N N . GLY A 1 207 ? 21.734 -15.039 -9.531 1 98.38 207 GLY A N 1
ATOM 1674 C CA . GLY A 1 207 ? 22.391 -16.266 -9.102 1 98.38 207 GLY A CA 1
ATOM 1675 C C . GLY A 1 207 ? 21.531 -17.109 -8.18 1 98.38 207 GLY A C 1
ATOM 1676 O O . GLY A 1 207 ? 21.953 -18.188 -7.73 1 98.38 207 GLY A O 1
ATOM 1677 N N . TYR A 1 208 ? 20.344 -16.688 -7.887 1 98.75 208 TYR A N 1
ATOM 1678 C CA . TYR A 1 208 ? 19.469 -17.469 -7.035 1 98.75 208 TYR A CA 1
ATOM 1679 C C . TYR A 1 208 ? 18.922 -18.688 -7.785 1 98.75 208 TYR A C 1
ATOM 1681 O O . TYR A 1 208 ? 18.703 -18.625 -9 1 98.75 208 TYR A O 1
ATOM 1689 N N . LYS A 1 209 ? 18.672 -19.719 -7.043 1 98.81 209 LYS A N 1
ATOM 1690 C CA . LYS A 1 209 ? 18.25 -20.984 -7.633 1 98.81 209 LYS A CA 1
ATOM 1691 C C . LYS A 1 209 ? 16.734 -21.156 -7.539 1 98.81 209 LYS A C 1
ATOM 1693 O O . LYS A 1 209 ? 16.203 -21.359 -6.449 1 98.81 209 LYS A O 1
ATOM 1698 N N . ILE A 1 210 ? 16.109 -21.109 -8.625 1 98.94 210 ILE A N 1
ATOM 1699 C CA . ILE A 1 210 ? 14.672 -21.375 -8.75 1 98.94 210 ILE A CA 1
ATOM 1700 C C . ILE A 1 210 ? 14.438 -22.562 -9.664 1 98.94 210 ILE A C 1
ATOM 1702 O O . ILE A 1 210 ? 14.859 -22.562 -10.828 1 98.94 210 ILE A O 1
ATOM 1706 N N . GLN A 1 211 ? 13.844 -23.594 -9.125 1 98.88 211 GLN A N 1
ATOM 1707 C CA . GLN A 1 211 ? 13.633 -24.797 -9.914 1 98.88 211 GLN A CA 1
ATOM 1708 C C . GLN A 1 211 ? 12.18 -24.938 -10.336 1 98.88 211 GLN A C 1
ATOM 1710 O O . GLN A 1 211 ? 11.266 -24.688 -9.539 1 98.88 211 GLN A O 1
ATOM 1715 N N . CYS A 1 212 ? 11.953 -25.312 -11.594 1 98.88 212 CYS A N 1
ATOM 1716 C CA . CYS A 1 212 ? 10.625 -25.641 -12.102 1 98.88 212 CYS A CA 1
ATOM 1717 C C . CYS A 1 212 ? 10.328 -27.125 -11.93 1 98.88 212 CYS A C 1
ATOM 1719 O O . CYS A 1 212 ? 11.055 -27.969 -12.445 1 98.88 212 CYS A O 1
ATOM 1721 N N . ILE A 1 213 ? 9.297 -27.375 -11.164 1 98.62 213 ILE A N 1
ATOM 1722 C CA . ILE A 1 213 ? 8.938 -28.75 -10.82 1 98.62 213 ILE A CA 1
ATOM 1723 C C . ILE A 1 213 ? 7.684 -29.156 -11.586 1 98.62 213 ILE A C 1
ATOM 1725 O O . ILE A 1 213 ? 6.699 -28.406 -11.609 1 98.62 213 ILE A O 1
ATOM 1729 N N . SER A 1 214 ? 7.715 -30.344 -12.102 1 98.56 214 SER A N 1
ATOM 1730 C CA . SER A 1 214 ? 6.617 -30.828 -12.938 1 98.56 214 SER A CA 1
ATOM 1731 C C . SER A 1 214 ? 5.344 -31.016 -12.117 1 98.56 214 SER A C 1
ATOM 1733 O O . SER A 1 214 ? 5.387 -31.484 -10.984 1 98.56 214 SER A O 1
ATOM 1735 N N . THR A 1 215 ? 4.184 -30.734 -12.711 1 98 215 THR A N 1
ATOM 1736 C CA . THR A 1 215 ? 2.877 -31.016 -12.133 1 98 215 THR A CA 1
ATOM 1737 C C . THR A 1 215 ? 2.559 -32.5 -12.227 1 98 215 THR A C 1
ATOM 1739 O O . THR A 1 215 ? 1.564 -32.969 -11.664 1 98 215 THR A O 1
ATOM 1742 N N . LEU A 1 216 ? 3.412 -33.312 -12.961 1 96.19 216 LEU A N 1
ATOM 1743 C CA . LEU A 1 216 ? 3.221 -34.75 -13.219 1 96.19 216 LEU A CA 1
ATOM 1744 C C . LEU A 1 216 ? 1.893 -35 -13.93 1 96.19 216 LEU A C 1
ATOM 1746 O O . LEU A 1 216 ? 1.196 -35.969 -13.625 1 96.19 216 LEU A O 1
ATOM 1750 N N . ASP A 1 217 ? 1.4 -34.031 -14.711 1 94.88 217 ASP A N 1
ATOM 1751 C CA . ASP A 1 217 ? 0.222 -34.062 -15.57 1 94.88 217 ASP A CA 1
ATOM 1752 C C . ASP A 1 217 ? -1.06 -34.125 -14.742 1 94.88 217 ASP A C 1
ATOM 1754 O O . ASP A 1 217 ? -2.104 -34.562 -15.242 1 94.88 217 ASP A O 1
ATOM 1758 N N . TYR A 1 218 ? -0.924 -33.875 -13.461 1 97.31 218 TYR A N 1
ATOM 1759 C CA . TYR A 1 218 ? -2.154 -33.656 -12.703 1 97.31 218 TYR A CA 1
ATOM 1760 C C . TYR A 1 218 ? -2.943 -32.469 -13.242 1 97.31 218 TYR A C 1
ATOM 1762 O O . TYR A 1 218 ? -2.359 -31.484 -13.672 1 97.31 218 TYR A O 1
ATOM 1770 N N . PRO A 1 219 ? -4.227 -32.594 -13.172 1 96.88 219 PRO A N 1
ATOM 1771 C CA . PRO A 1 219 ? -5.066 -31.531 -13.75 1 96.88 219 PRO A CA 1
ATOM 1772 C C . PRO A 1 219 ? -4.93 -30.203 -13.016 1 96.88 219 PRO A C 1
ATOM 1774 O O . PRO A 1 219 ? -4.84 -30.172 -11.789 1 96.88 219 PRO A O 1
ATOM 1777 N N . TRP A 1 220 ? -4.875 -29.125 -13.773 1 98.12 220 TRP A N 1
ATOM 1778 C CA . TRP A 1 220 ? -4.934 -27.75 -13.281 1 98.12 220 TRP A CA 1
ATOM 1779 C C . TRP A 1 220 ? -5.43 -26.797 -14.367 1 98.12 220 TRP A C 1
ATOM 1781 O O . TRP A 1 220 ? -5.441 -27.156 -15.555 1 98.12 220 TRP A O 1
ATOM 1791 N N . ILE A 1 221 ? -5.918 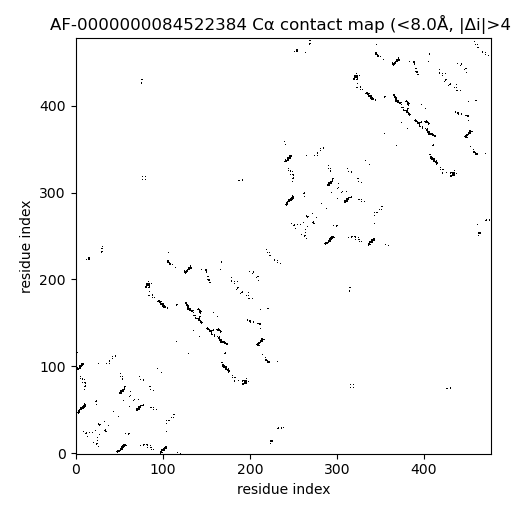-25.656 -13.938 1 97.75 221 ILE A N 1
ATOM 1792 C CA . ILE A 1 221 ? -6.344 -24.656 -14.914 1 97.75 221 ILE A CA 1
ATOM 1793 C C . ILE A 1 221 ? -6.418 -23.281 -14.258 1 97.75 221 ILE A C 1
ATOM 1795 O O . ILE A 1 221 ? -6.879 -23.156 -13.125 1 97.75 221 ILE A O 1
ATOM 1799 N N . GLU A 1 222 ? -5.836 -22.266 -14.883 1 97.31 222 GLU A N 1
ATOM 1800 C CA . GLU A 1 222 ? -6.043 -20.859 -14.539 1 97.31 222 GLU A CA 1
ATOM 1801 C C . GLU A 1 222 ? -7.316 -20.328 -15.18 1 97.31 222 GLU A C 1
ATOM 1803 O O . GLU A 1 222 ? -7.488 -20.406 -16.406 1 97.31 222 GLU A O 1
ATOM 1808 N N . VAL A 1 223 ? -8.18 -19.75 -14.461 1 96.31 223 VAL A N 1
ATOM 1809 C CA . VAL A 1 223 ? -9.453 -19.25 -14.984 1 96.31 223 VAL A CA 1
ATOM 1810 C C . VAL A 1 223 ? -9.32 -17.766 -15.32 1 96.31 223 VAL A C 1
ATOM 1812 O O . VAL A 1 223 ? -9.625 -16.906 -14.492 1 96.31 223 VAL A O 1
ATOM 1815 N N . ASP A 1 224 ? -9 -17.484 -16.531 1 94.44 224 ASP A N 1
ATOM 1816 C CA . ASP A 1 224 ? -8.773 -16.109 -16.969 1 94.44 224 ASP A CA 1
ATOM 1817 C C . ASP A 1 224 ? -9.883 -15.633 -17.906 1 94.44 224 ASP A C 1
ATOM 1819 O O . ASP A 1 224 ? -10.156 -14.43 -17.984 1 94.44 224 ASP A O 1
ATOM 1823 N N . PHE A 1 225 ? -10.445 -16.609 -18.609 1 95 225 PHE A N 1
ATOM 1824 C CA . PHE A 1 225 ? -11.508 -16.344 -19.578 1 95 225 PHE A CA 1
ATOM 1825 C C . PHE A 1 225 ? -12.711 -17.234 -19.312 1 95 225 PHE A C 1
ATOM 1827 O O . PHE A 1 225 ? -12.625 -18.203 -18.547 1 95 225 PHE A O 1
ATOM 1834 N N . LEU A 1 226 ? -13.828 -16.797 -19.984 1 95.06 226 LEU A N 1
ATOM 1835 C CA . LEU A 1 226 ? -15.031 -17.609 -19.859 1 95.06 226 LEU A CA 1
ATOM 1836 C C . LEU A 1 226 ? -14.781 -19.031 -20.328 1 95.06 226 LEU A C 1
ATOM 1838 O O . LEU A 1 226 ? -15.281 -20 -19.734 1 95.06 226 LEU A O 1
ATOM 1842 N N . SER A 1 227 ? -14.039 -19.141 -21.328 1 95.56 227 SER A N 1
ATOM 1843 C CA . SER A 1 227 ? -13.703 -20.453 -21.859 1 95.56 227 SER A CA 1
ATOM 1844 C C . SER A 1 227 ? -12.93 -21.281 -20.844 1 95.56 227 SER A C 1
ATOM 1846 O O . SER A 1 227 ? -13.133 -22.5 -20.734 1 95.56 227 SER A O 1
ATOM 1848 N N . ASP A 1 228 ? -12.031 -20.672 -20.109 1 96.25 228 ASP A N 1
ATOM 1849 C CA . ASP A 1 228 ? -11.297 -21.359 -19.047 1 96.25 228 ASP A CA 1
ATOM 1850 C C . ASP A 1 228 ? -12.25 -21.875 -17.969 1 96.25 228 ASP A C 1
ATOM 1852 O O . ASP A 1 228 ? -12.078 -22.984 -17.453 1 96.25 228 ASP A O 1
ATOM 1856 N N . TYR A 1 229 ? -13.203 -21.016 -17.672 1 95.94 229 TYR A N 1
ATOM 1857 C CA . TYR A 1 229 ? -14.164 -21.375 -16.625 1 95.94 229 TYR A CA 1
ATOM 1858 C C . TYR A 1 229 ? -14.977 -22.594 -17.016 1 95.94 229 TYR A C 1
ATOM 1860 O O . TYR A 1 229 ? -15.18 -23.5 -16.219 1 95.94 229 TYR A O 1
ATOM 1868 N N . GLU A 1 230 ? -15.391 -22.656 -18.219 1 95.62 230 GLU A N 1
ATOM 1869 C CA . GLU A 1 230 ? -16.141 -23.812 -18.719 1 95.62 230 GLU A CA 1
ATOM 1870 C C . GLU A 1 230 ? -15.281 -25.062 -18.719 1 95.62 230 GLU A C 1
ATOM 1872 O O . GLU A 1 230 ? -15.742 -26.141 -18.328 1 95.62 230 GLU A O 1
ATOM 1877 N N . LYS A 1 231 ? -14.117 -24.891 -19.125 1 96.56 231 LYS A N 1
ATOM 1878 C CA . LYS A 1 231 ? -13.188 -26.016 -19.125 1 96.56 231 LYS A CA 1
ATOM 1879 C C . LYS A 1 231 ? -12.953 -26.516 -17.703 1 96.56 231 LYS A C 1
ATOM 1881 O O . LYS A 1 231 ? -12.844 -27.719 -17.469 1 96.56 231 LYS A O 1
ATOM 1886 N N . ALA A 1 232 ? -12.836 -25.594 -16.797 1 96.69 232 ALA A N 1
ATOM 1887 C CA . ALA A 1 232 ? -12.617 -25.953 -15.398 1 96.69 232 ALA A CA 1
ATOM 1888 C C . ALA A 1 232 ? -13.758 -26.812 -14.875 1 96.69 232 ALA A C 1
ATOM 1890 O O . ALA A 1 232 ? -13.523 -27.797 -14.172 1 96.69 232 ALA A O 1
ATOM 1891 N N . LYS A 1 233 ? -14.945 -26.469 -15.219 1 95.31 233 LYS A N 1
ATOM 1892 C CA . LYS A 1 233 ? -16.125 -27.219 -14.781 1 95.31 233 LYS A CA 1
ATOM 1893 C C . LYS A 1 233 ? -16.078 -28.656 -15.305 1 95.31 233 LYS A C 1
ATOM 1895 O O . LYS A 1 233 ? -16.422 -29.594 -14.578 1 95.31 233 LYS A O 1
ATOM 1900 N N . GLU A 1 234 ? -15.648 -28.719 -16.453 1 94.88 234 GLU A N 1
ATOM 1901 C CA . GLU A 1 234 ? -15.547 -30.047 -17.047 1 94.88 234 GLU A CA 1
ATOM 1902 C C . GLU A 1 234 ? -14.406 -30.859 -16.438 1 94.88 234 GLU A C 1
ATOM 1904 O O . GLU A 1 234 ? -14.578 -32.031 -16.125 1 94.88 234 GLU A O 1
ATOM 1909 N N . MET A 1 235 ? -13.305 -30.25 -16.25 1 94.62 235 MET A N 1
ATOM 1910 C CA . MET A 1 235 ? -12.086 -30.875 -15.766 1 94.62 235 MET A CA 1
ATOM 1911 C C . MET A 1 235 ? -12.266 -31.375 -14.336 1 94.62 235 MET A C 1
ATOM 1913 O O . MET A 1 235 ? -11.703 -32.406 -13.961 1 94.62 235 MET A O 1
ATOM 1917 N N . PHE A 1 236 ? -13.07 -30.703 -13.594 1 93.25 236 PHE A N 1
ATOM 1918 C CA . PHE A 1 236 ? -13.18 -31.016 -12.172 1 93.25 236 PHE A CA 1
ATOM 1919 C C . PHE A 1 236 ? -14.594 -31.453 -11.82 1 93.25 236 PHE A C 1
ATOM 1921 O O . PHE A 1 236 ? -15.008 -31.344 -10.664 1 93.25 236 PHE A O 1
ATOM 1928 N N . GLU A 1 237 ? -15.391 -31.828 -12.82 1 82.69 237 GLU A N 1
ATOM 1929 C CA . GLU A 1 237 ? -16.766 -32.281 -12.648 1 82.69 237 GLU A CA 1
ATOM 1930 C C . GLU A 1 237 ? -16.844 -33.438 -11.664 1 82.69 237 GLU A C 1
ATOM 1932 O O . GLU A 1 237 ? -17.766 -33.5 -10.836 1 82.69 237 GLU A O 1
ATOM 1937 N N . SER A 1 238 ? -16.047 -34.469 -11.82 1 70.31 238 SER A N 1
ATOM 1938 C CA . SER A 1 238 ? -16.156 -35.688 -11.055 1 70.31 238 SER A CA 1
ATOM 1939 C C . SER A 1 238 ? -15.625 -35.531 -9.641 1 70.31 238 SER A C 1
ATOM 1941 O O . SER A 1 238 ? -15.734 -36.438 -8.812 1 70.31 238 SER A O 1
ATOM 1943 N N . GLU A 1 239 ? -15.211 -34.469 -9.305 1 64.69 239 GLU A N 1
ATOM 1944 C CA . GLU A 1 239 ? -14.703 -34.281 -7.941 1 64.69 239 GLU A CA 1
ATOM 1945 C C . GLU A 1 239 ? -15.789 -33.719 -7.023 1 64.69 239 GLU A C 1
ATOM 1947 O O . GLU A 1 239 ? -16.672 -33 -7.469 1 64.69 239 GLU A O 1
ATOM 1952 N N . MET B 1 1 ? 4.035 10.031 27.156 1 79.31 1 MET B N 1
ATOM 1953 C CA . MET B 1 1 ? 4.902 11.039 26.547 1 79.31 1 MET B CA 1
ATOM 1954 C C . MET B 1 1 ? 5.066 10.789 25.047 1 79.31 1 MET B C 1
ATOM 1956 O O . MET B 1 1 ? 5.172 9.648 24.609 1 79.31 1 MET B O 1
ATOM 1960 N N . LEU B 1 2 ? 4.949 11.906 24.234 1 92.56 2 LEU B N 1
ATOM 1961 C CA . LEU B 1 2 ? 5.102 11.867 22.781 1 92.56 2 LEU B CA 1
ATOM 1962 C C . LEU B 1 2 ? 6.562 11.641 22.406 1 92.56 2 LEU B C 1
ATOM 1964 O O . LEU B 1 2 ? 7.43 12.445 22.75 1 92.56 2 LEU B O 1
ATOM 1968 N N . LYS B 1 3 ? 6.859 10.508 21.781 1 95.25 3 LYS B N 1
ATOM 1969 C CA . LYS B 1 3 ? 8.234 10.203 21.391 1 95.25 3 LYS B CA 1
ATOM 1970 C C . LYS B 1 3 ? 8.344 9.961 19.891 1 95.25 3 LYS B C 1
ATOM 1972 O O . LYS B 1 3 ? 9.445 9.945 19.328 1 95.25 3 LYS B O 1
ATOM 1977 N N . LYS B 1 4 ? 7.242 9.742 19.219 1 97.81 4 LYS B N 1
ATOM 1978 C CA . LYS B 1 4 ? 7.227 9.344 17.812 1 97.81 4 LYS B CA 1
ATOM 1979 C C . LYS B 1 4 ? 6.684 10.469 16.938 1 97.81 4 LYS B C 1
ATOM 1981 O O . LYS B 1 4 ? 5.816 11.234 17.359 1 97.81 4 LYS B O 1
ATOM 1986 N N . ALA B 1 5 ? 7.199 10.578 15.727 1 98.62 5 ALA B N 1
ATOM 1987 C CA . ALA B 1 5 ? 6.668 11.477 14.711 1 98.62 5 ALA B CA 1
ATOM 1988 C C . ALA B 1 5 ? 6.602 10.797 13.352 1 98.62 5 ALA B C 1
ATOM 1990 O O . ALA B 1 5 ? 7.461 9.969 13.023 1 98.62 5 ALA B O 1
ATOM 1991 N N . VAL B 1 6 ? 5.559 11.07 12.609 1 98.75 6 VAL B N 1
ATOM 1992 C CA . VAL B 1 6 ? 5.449 10.672 11.211 1 98.75 6 VAL B CA 1
ATOM 1993 C C . VAL B 1 6 ? 5.375 11.914 10.328 1 98.75 6 VAL B C 1
ATOM 1995 O O . VAL B 1 6 ? 4.516 12.773 10.523 1 98.75 6 VAL B O 1
ATOM 1998 N N . ILE B 1 7 ? 6.324 12.023 9.422 1 98.88 7 ILE B N 1
ATOM 1999 C CA . ILE B 1 7 ? 6.328 13.094 8.438 1 98.88 7 ILE B CA 1
ATOM 2000 C C . ILE B 1 7 ? 5.992 12.539 7.062 1 98.88 7 ILE B C 1
ATOM 2002 O O . ILE B 1 7 ? 6.668 11.633 6.57 1 98.88 7 ILE B O 1
ATOM 2006 N N . VAL B 1 8 ? 4.941 13.047 6.461 1 98.75 8 VAL B N 1
ATOM 2007 C CA . VAL B 1 8 ? 4.59 12.594 5.121 1 98.75 8 VAL B CA 1
ATOM 2008 C C . VAL B 1 8 ? 5.242 13.5 4.078 1 98.75 8 VAL B C 1
ATOM 2010 O O . VAL B 1 8 ? 4.965 14.695 4.031 1 98.75 8 VAL B O 1
ATOM 2013 N N . ALA B 1 9 ? 6.117 12.969 3.25 1 98.25 9 ALA B N 1
ATOM 2014 C CA . ALA B 1 9 ? 6.883 13.703 2.244 1 98.25 9 ALA B CA 1
ATOM 2015 C C . ALA B 1 9 ? 7.008 12.891 0.957 1 98.25 9 ALA B C 1
ATOM 2017 O O . ALA B 1 9 ? 8.07 12.859 0.336 1 98.25 9 ALA B O 1
ATOM 2018 N N . ALA B 1 10 ? 5.895 12.289 0.522 1 96.25 10 ALA B N 1
ATOM 2019 C CA . ALA B 1 10 ? 5.977 11.297 -0.547 1 96.25 10 ALA B CA 1
ATOM 2020 C C . ALA B 1 10 ? 5.574 11.906 -1.889 1 96.25 10 ALA B C 1
ATOM 2022 O O . ALA B 1 10 ? 5.828 11.32 -2.943 1 96.25 10 ALA B O 1
ATOM 2023 N N . GLY B 1 11 ? 5.047 13.055 -1.951 1 91.94 11 GLY B N 1
ATOM 2024 C CA . GLY B 1 11 ? 4.289 13.516 -3.107 1 91.94 11 GLY B CA 1
ATOM 2025 C C . GLY B 1 11 ? 5.168 14.078 -4.211 1 91.94 11 GLY B C 1
ATOM 2026 O O . GLY B 1 11 ? 6.324 14.43 -3.971 1 91.94 11 GLY B O 1
ATOM 2027 N N . LEU B 1 12 ? 4.59 14.258 -5.441 1 87.62 12 LEU B N 1
ATOM 2028 C CA . LEU B 1 12 ? 5.25 14.734 -6.652 1 87.62 12 LEU B CA 1
ATOM 2029 C C . LEU B 1 12 ? 5.492 16.234 -6.586 1 87.62 12 LEU B C 1
ATOM 2031 O O . LEU B 1 12 ? 6.508 16.734 -7.082 1 87.62 12 LEU B O 1
ATOM 2035 N N . SER B 1 13 ? 4.535 17.031 -6.039 1 92.06 13 SER B N 1
ATOM 2036 C CA . SER B 1 13 ? 4.645 18.469 -5.848 1 92.06 13 SER B CA 1
ATOM 2037 C C . SER B 1 13 ? 4.719 19.203 -7.188 1 92.06 13 SER B C 1
ATOM 2039 O O . SER B 1 13 ? 5.566 20.078 -7.375 1 92.06 13 SER B O 1
ATOM 2041 N N . SER B 1 14 ? 3.789 18.891 -8.164 1 91 14 SER B N 1
ATOM 2042 C CA . SER B 1 14 ? 3.836 19.406 -9.531 1 91 14 SER B CA 1
ATOM 2043 C C . SER B 1 14 ? 3.539 20.891 -9.57 1 91 14 SER B C 1
ATOM 2045 O O . SER B 1 14 ? 4.035 21.609 -10.453 1 91 14 SER B O 1
ATOM 2047 N N . ARG B 1 15 ? 2.863 21.609 -8.516 1 91.5 15 ARG B N 1
ATOM 2048 C CA . ARG B 1 15 ? 2.525 23.031 -8.461 1 91.5 15 ARG B CA 1
ATOM 2049 C C . ARG B 1 15 ? 3.779 23.891 -8.312 1 91.5 15 ARG B C 1
ATOM 2051 O O . ARG B 1 15 ? 3.73 25.109 -8.484 1 91.5 15 ARG B O 1
ATOM 2058 N N . LEU B 1 16 ? 4.844 23.281 -8.016 1 93.62 16 LEU B N 1
ATOM 2059 C CA . LEU B 1 16 ? 6.098 23.984 -7.809 1 93.62 16 LEU B CA 1
ATOM 2060 C C . LEU B 1 16 ? 7.051 23.766 -8.977 1 93.62 16 LEU B C 1
ATOM 2062 O O . LEU B 1 16 ? 8.242 24.062 -8.875 1 93.62 16 LEU B O 1
ATOM 2066 N N . TYR B 1 17 ? 6.527 23.078 -10 1 90.75 17 TYR B N 1
ATOM 2067 C CA . TYR B 1 17 ? 7.367 22.984 -11.188 1 90.75 17 TYR B CA 1
ATOM 2068 C C . TYR B 1 17 ? 7.852 24.359 -11.633 1 90.75 17 TYR B C 1
ATOM 2070 O O . TYR B 1 17 ? 7.102 25.328 -11.578 1 90.75 17 TYR B O 1
ATOM 2078 N N . PRO B 1 18 ? 9.078 24.453 -12.031 1 91.5 18 PRO B N 1
ATOM 2079 C CA . PRO B 1 18 ? 10.062 23.422 -12.352 1 91.5 18 PRO B CA 1
ATOM 2080 C C . PRO B 1 18 ? 10.977 23.094 -11.172 1 91.5 18 PRO B C 1
ATOM 2082 O O . PRO B 1 18 ? 11.836 22.203 -11.273 1 91.5 18 PRO B O 1
ATOM 2085 N N . LEU B 1 19 ? 10.797 23.812 -10.047 1 89.06 19 LEU B N 1
ATOM 2086 C CA . LEU B 1 19 ? 11.68 23.625 -8.898 1 89.06 19 LEU B CA 1
ATOM 2087 C C . LEU B 1 19 ? 11.719 22.156 -8.484 1 89.06 19 LEU B C 1
ATOM 2089 O O . LEU B 1 19 ? 12.75 21.656 -8.039 1 89.06 19 LEU B O 1
ATOM 2093 N N . THR B 1 20 ? 10.586 21.484 -8.664 1 90.69 20 THR B N 1
ATOM 2094 C CA . THR B 1 20 ? 10.445 20.172 -8.062 1 90.69 20 THR B CA 1
ATOM 2095 C C . THR B 1 20 ? 10.508 19.078 -9.133 1 90.69 20 THR B C 1
ATOM 2097 O O . THR B 1 20 ? 10.195 17.922 -8.867 1 90.69 20 THR B O 1
ATOM 2100 N N . LEU B 1 21 ? 10.867 19.469 -10.344 1 88.19 21 LEU B N 1
ATOM 2101 C CA . LEU B 1 21 ? 11.039 18.484 -11.398 1 88.19 21 LEU B CA 1
ATOM 2102 C C . LEU B 1 21 ? 12.094 17.438 -11 1 88.19 21 LEU B C 1
ATOM 2104 O O . LEU B 1 21 ? 11.906 16.25 -11.234 1 88.19 21 LEU B O 1
ATOM 2108 N N . GLU B 1 22 ? 13.164 17.953 -10.367 1 85.88 22 GLU B N 1
ATOM 2109 C CA . GLU B 1 22 ? 14.227 17 -10.031 1 85.88 22 GLU B CA 1
ATOM 2110 C C . GLU B 1 22 ? 14.5 17 -8.531 1 85.88 22 GLU B C 1
ATOM 2112 O O . GLU B 1 22 ? 15.477 16.406 -8.078 1 85.88 22 GLU B O 1
ATOM 2117 N N . GLU B 1 23 ? 13.695 17.672 -7.789 1 91 23 GLU B N 1
ATOM 2118 C CA . GLU B 1 23 ? 13.891 17.781 -6.348 1 91 23 GLU B CA 1
ATOM 2119 C C . GLU B 1 23 ? 12.555 17.75 -5.605 1 91 23 GLU B C 1
ATOM 2121 O O . GLU B 1 23 ? 11.656 18.531 -5.895 1 91 23 GLU B O 1
ATOM 2126 N N . PRO B 1 24 ? 12.508 16.828 -4.711 1 95.19 24 PRO B N 1
ATOM 2127 C CA . PRO B 1 24 ? 11.266 16.828 -3.938 1 95.19 24 PRO B CA 1
ATOM 2128 C C . PRO B 1 24 ? 11.086 18.109 -3.123 1 95.19 24 PRO B C 1
ATOM 2130 O O . PRO B 1 24 ? 12.07 18.688 -2.65 1 95.19 24 PRO B O 1
ATOM 2133 N N . LYS B 1 25 ? 9.867 18.5 -2.918 1 95.69 25 LYS B N 1
ATOM 2134 C CA . LYS B 1 25 ? 9.531 19.781 -2.285 1 95.69 25 LYS B CA 1
ATOM 2135 C C . LYS B 1 25 ? 10.094 19.859 -0.869 1 95.69 25 LYS B C 1
ATOM 2137 O O . LYS B 1 25 ? 10.492 20.922 -0.41 1 95.69 25 LYS B O 1
ATOM 2142 N N . CYS B 1 26 ? 10.141 18.656 -0.205 1 97.69 26 CYS B N 1
ATOM 2143 C CA . CYS B 1 26 ? 10.602 18.641 1.178 1 97.69 26 CYS B CA 1
ATOM 2144 C C . CYS B 1 26 ? 12.094 18.938 1.259 1 97.69 26 CYS B C 1
ATOM 2146 O O . CYS B 1 26 ? 12.617 19.219 2.34 1 97.69 26 CYS B O 1
ATOM 2148 N N . LEU B 1 27 ? 12.797 19 0.153 1 97.44 27 LEU B N 1
ATOM 2149 C CA . LEU B 1 27 ? 14.234 19.266 0.136 1 97.44 27 LEU B CA 1
ATOM 2150 C C . LEU B 1 27 ? 14.523 20.688 -0.316 1 97.44 27 LEU B C 1
ATOM 2152 O O . LEU B 1 27 ? 15.68 21.109 -0.369 1 97.44 27 LEU B O 1
ATOM 2156 N N . LEU B 1 28 ? 13.508 21.438 -0.702 1 96.19 28 LEU B N 1
ATOM 2157 C CA . LEU B 1 28 ? 13.734 22.844 -0.988 1 96.19 28 LEU B CA 1
ATOM 2158 C C . LEU B 1 28 ? 14.375 23.547 0.208 1 96.19 28 LEU B C 1
ATOM 2160 O O . LEU B 1 28 ? 14.031 23.25 1.357 1 96.19 28 LEU B O 1
ATOM 2164 N N . GLU B 1 29 ? 15.195 24.516 -0.094 1 95.12 29 GLU B N 1
ATOM 2165 C CA . GLU B 1 29 ? 15.984 25.109 0.974 1 95.12 29 GLU B CA 1
ATOM 2166 C C . GLU B 1 29 ? 15.445 26.5 1.346 1 95.12 29 GLU B C 1
ATOM 2168 O O . GLU B 1 29 ? 15.062 27.266 0.471 1 95.12 29 GLU B O 1
ATOM 2173 N N . VAL B 1 30 ? 15.328 26.672 2.578 1 94.38 30 VAL B N 1
ATOM 2174 C CA . VAL B 1 30 ? 15.102 27.984 3.191 1 94.38 30 VAL B CA 1
ATOM 2175 C C . VAL B 1 30 ? 16.219 28.281 4.184 1 94.38 30 VAL B C 1
ATOM 2177 O O . VAL B 1 30 ? 16.469 27.516 5.113 1 94.38 30 VAL B O 1
ATOM 2180 N N . ASN B 1 31 ? 16.953 29.375 4.016 1 90.88 31 ASN B N 1
ATOM 2181 C CA . ASN B 1 31 ? 18.141 29.688 4.797 1 90.88 31 ASN B CA 1
ATOM 2182 C C . ASN B 1 31 ? 19.156 28.547 4.762 1 90.88 31 ASN B C 1
ATOM 2184 O O . ASN B 1 31 ? 19.656 28.125 5.801 1 90.88 31 ASN B O 1
ATOM 2188 N N . ARG B 1 32 ? 19.438 27.984 3.639 1 91.94 32 ARG B N 1
ATOM 2189 C CA . ARG B 1 32 ? 20.469 26.984 3.334 1 91.94 32 ARG B CA 1
ATOM 2190 C C . ARG B 1 32 ? 20.188 25.672 4.051 1 91.94 32 ARG B C 1
ATOM 2192 O O . ARG B 1 32 ? 21.109 24.891 4.312 1 91.94 32 ARG B O 1
ATOM 2199 N N . GLN B 1 33 ? 19 25.516 4.387 1 94.69 33 GLN B N 1
ATOM 2200 C CA . GLN B 1 33 ? 18.609 24.266 5.023 1 94.69 33 GLN B CA 1
ATOM 2201 C C . GLN B 1 33 ? 17.344 23.703 4.383 1 94.69 33 GLN B C 1
ATOM 2203 O O . GLN B 1 33 ? 16.359 24.422 4.199 1 94.69 33 GLN B O 1
ATOM 2208 N N . PRO B 1 34 ? 17.422 22.391 4.051 1 97 34 PRO B N 1
ATOM 2209 C CA . PRO B 1 34 ? 16.188 21.797 3.525 1 97 34 PRO B CA 1
ATOM 2210 C C . PRO B 1 34 ? 15.031 21.859 4.516 1 97 34 PRO B C 1
ATOM 2212 O O . PRO B 1 34 ? 15.234 21.703 5.723 1 97 34 PRO B O 1
ATOM 2215 N N . ILE B 1 35 ? 13.789 22.016 3.996 1 97.75 35 ILE B N 1
ATOM 2216 C CA . ILE B 1 35 ? 12.586 22.109 4.809 1 97.75 35 ILE B CA 1
ATOM 2217 C C . ILE B 1 35 ? 12.484 20.906 5.73 1 97.75 35 ILE B C 1
ATOM 2219 O O . ILE B 1 35 ? 12.281 21.047 6.938 1 97.75 35 ILE B O 1
ATOM 2223 N N . LEU B 1 36 ? 12.656 19.703 5.18 1 98.38 36 LEU B N 1
ATOM 2224 C CA . LEU B 1 36 ? 12.539 18.469 5.938 1 98.38 36 LEU B CA 1
ATOM 2225 C C . LEU B 1 36 ? 13.586 18.391 7.043 1 98.38 36 LEU B C 1
ATOM 2227 O O . LEU B 1 36 ? 13.297 17.953 8.156 1 98.38 36 LEU B O 1
ATOM 2231 N N . LYS B 1 37 ? 14.766 18.766 6.762 1 97.5 37 LYS B N 1
ATOM 2232 C CA . LYS B 1 37 ? 15.836 18.75 7.754 1 97.5 37 LYS B CA 1
ATOM 2233 C C . LYS B 1 37 ? 15.523 19.688 8.914 1 97.5 37 LYS B C 1
ATOM 2235 O O . LYS B 1 37 ? 15.805 19.359 10.07 1 97.5 37 LYS B O 1
ATOM 2240 N N . ARG B 1 38 ? 15.07 20.859 8.617 1 97.25 38 ARG B N 1
ATOM 2241 C CA . ARG B 1 38 ? 14.664 21.812 9.648 1 97.25 38 ARG B CA 1
ATOM 2242 C C . ARG B 1 38 ? 13.594 21.219 10.562 1 97.25 38 ARG B C 1
ATOM 2244 O O . ARG B 1 38 ? 13.703 21.297 11.789 1 97.25 38 ARG B O 1
ATOM 2251 N N . THR B 1 39 ? 12.594 20.641 9.953 1 98.44 39 THR B N 1
ATOM 2252 C CA . THR B 1 39 ? 11.523 20 10.703 1 98.44 39 THR B CA 1
ATOM 2253 C C . THR B 1 39 ? 12.078 18.938 11.641 1 98.44 39 THR B C 1
ATOM 2255 O O . THR B 1 39 ? 11.742 18.906 12.828 1 98.44 39 THR B O 1
ATOM 2258 N N . ILE B 1 40 ? 12.938 18.094 11.172 1 98.44 40 ILE B N 1
ATOM 2259 C CA . ILE B 1 40 ? 13.523 17 11.945 1 98.44 40 ILE B CA 1
ATOM 2260 C C . ILE B 1 40 ? 14.328 17.578 13.109 1 98.44 40 ILE B C 1
ATOM 2262 O O . ILE B 1 40 ? 14.227 17.094 14.234 1 98.44 40 ILE B O 1
ATOM 2266 N N . SER B 1 41 ? 15.094 18.625 12.844 1 97.56 41 SER B N 1
ATOM 2267 C CA . SER B 1 41 ? 15.891 19.266 13.883 1 97.56 41 SER B CA 1
ATOM 2268 C C . SER B 1 41 ? 15 19.812 14.992 1 97.56 41 SER B C 1
ATOM 2270 O O . SER B 1 41 ? 15.312 19.641 16.172 1 97.56 41 SER B O 1
ATOM 2272 N N . ILE B 1 42 ? 13.969 20.453 14.617 1 98.06 42 ILE B N 1
ATOM 2273 C CA . ILE B 1 42 ? 13.047 21.031 15.586 1 98.06 42 ILE B CA 1
ATOM 2274 C C . ILE B 1 42 ? 12.438 19.922 16.438 1 98.06 42 ILE B C 1
ATOM 2276 O O . ILE B 1 42 ? 12.336 20.062 17.672 1 98.06 42 ILE B O 1
ATOM 2280 N N . LEU B 1 43 ? 12.039 18.797 15.82 1 98.44 43 LEU B N 1
ATOM 2281 C CA . LEU B 1 43 ? 11.469 17.672 16.547 1 98.44 43 LEU B CA 1
ATOM 2282 C C . LEU B 1 43 ? 12.477 17.109 17.562 1 98.44 43 LEU B C 1
ATOM 2284 O O . LEU B 1 43 ? 12.141 16.906 18.719 1 98.44 43 LEU B O 1
ATOM 2288 N N . LYS B 1 44 ? 13.688 16.922 17.125 1 97.81 44 LYS B N 1
ATOM 2289 C CA . LYS B 1 44 ? 14.719 16.375 18 1 97.81 44 LYS B CA 1
ATOM 2290 C C . LYS B 1 44 ? 14.992 17.297 19.172 1 97.81 44 LYS B C 1
ATOM 2292 O O . LYS B 1 44 ? 15.188 16.844 20.312 1 97.81 44 LYS B O 1
ATOM 2297 N N . LYS B 1 45 ? 15.023 18.578 18.953 1 97.62 45 LYS B N 1
ATOM 2298 C CA . LYS B 1 45 ? 15.242 19.562 20 1 97.62 45 LYS B CA 1
ATOM 2299 C C . LYS B 1 45 ? 14.117 19.516 21.031 1 97.62 45 LYS B C 1
ATOM 2301 O O . LYS B 1 45 ? 14.297 19.953 22.172 1 97.62 45 LYS B O 1
ATOM 2306 N N . ASN B 1 46 ? 13 19.078 20.578 1 97.38 46 ASN B N 1
ATOM 2307 C CA . ASN B 1 46 ? 11.867 18.922 21.484 1 97.38 46 ASN B CA 1
ATOM 2308 C C . ASN B 1 46 ? 11.75 17.484 22 1 97.38 46 ASN B C 1
ATOM 2310 O O . ASN B 1 46 ? 10.68 17.062 22.438 1 97.38 46 ASN B O 1
ATOM 2314 N N . ASN B 1 47 ? 12.766 16.656 21.891 1 96.25 47 ASN B N 1
ATOM 2315 C CA . ASN B 1 47 ? 12.914 15.312 22.438 1 96.25 47 ASN B CA 1
ATOM 2316 C C . ASN B 1 47 ? 12.031 14.305 21.703 1 96.25 47 ASN B C 1
ATOM 2318 O O . ASN B 1 47 ? 11.555 13.336 22.312 1 96.25 47 ASN B O 1
ATOM 2322 N N . ILE B 1 48 ? 11.641 14.602 20.531 1 97.38 48 ILE B N 1
ATOM 2323 C CA . ILE B 1 48 ? 11.039 13.625 19.625 1 97.38 48 ILE B CA 1
ATOM 2324 C C . ILE B 1 48 ? 12.125 12.93 18.828 1 97.38 48 ILE B C 1
ATOM 2326 O O . ILE B 1 48 ? 12.633 13.484 17.844 1 97.38 48 ILE B O 1
ATOM 2330 N N . ASN B 1 49 ? 12.359 11.656 19.156 1 95.25 49 ASN B N 1
ATOM 2331 C CA . ASN B 1 49 ? 13.562 11.055 18.609 1 95.25 49 ASN B CA 1
ATOM 2332 C C . ASN B 1 49 ? 13.234 9.898 17.672 1 95.25 49 ASN B C 1
ATOM 2334 O O . ASN B 1 49 ? 14.078 9.461 16.891 1 95.25 49 ASN B O 1
ATOM 2338 N N . GLU B 1 50 ? 12.07 9.336 17.781 1 97.38 50 GLU B N 1
ATOM 2339 C CA . GLU B 1 50 ? 11.641 8.297 16.844 1 97.38 50 GLU B CA 1
ATOM 2340 C C . GLU B 1 50 ? 10.859 8.891 15.672 1 97.38 50 GLU B C 1
ATOM 2342 O O . GLU B 1 50 ? 9.633 8.961 15.711 1 97.38 50 GLU B O 1
ATOM 2347 N N . ILE B 1 51 ? 11.633 9.266 14.688 1 98.31 51 ILE B N 1
ATOM 2348 C CA . ILE B 1 51 ? 11.055 10 13.57 1 98.31 51 ILE B CA 1
ATOM 2349 C C . ILE B 1 51 ? 10.984 9.094 12.336 1 98.31 51 ILE B C 1
ATOM 2351 O O . ILE B 1 51 ? 11.992 8.516 11.93 1 98.31 51 ILE B O 1
ATOM 2355 N N . PHE B 1 52 ? 9.789 8.984 11.773 1 98.06 52 PHE B N 1
ATOM 2356 C CA . PHE B 1 52 ? 9.523 8.211 10.562 1 98.06 52 PHE B CA 1
ATOM 2357 C C . PHE B 1 52 ? 9.102 9.125 9.422 1 98.06 52 PHE B C 1
ATOM 2359 O O . PHE B 1 52 ? 8.156 9.898 9.555 1 98.06 52 PHE B O 1
ATOM 2366 N N . VAL B 1 53 ? 9.812 9.078 8.336 1 98.69 53 VAL B N 1
ATOM 2367 C CA . VAL B 1 53 ? 9.484 9.898 7.176 1 98.69 53 VAL B CA 1
ATOM 2368 C C . VAL B 1 53 ? 8.945 9.016 6.051 1 98.69 53 VAL B C 1
ATOM 2370 O O . VAL B 1 53 ? 9.641 8.109 5.586 1 98.69 53 VAL B O 1
ATOM 2373 N N . VAL B 1 54 ? 7.699 9.258 5.641 1 98.44 54 VAL B N 1
ATOM 2374 C CA . VAL B 1 54 ? 7.113 8.555 4.508 1 98.44 54 VAL B CA 1
ATOM 2375 C C . VAL B 1 54 ? 7.547 9.219 3.203 1 98.44 54 VAL B C 1
ATOM 2377 O O . VAL B 1 54 ? 7.246 10.391 2.969 1 98.44 54 VAL B O 1
ATOM 2380 N N . ILE B 1 55 ? 8.234 8.461 2.371 1 97.56 55 ILE B N 1
ATOM 2381 C CA . ILE B 1 55 ? 8.805 9.031 1.153 1 97.56 55 ILE B CA 1
ATOM 2382 C C . ILE B 1 55 ? 8.289 8.258 -0.061 1 97.56 55 ILE B C 1
ATOM 2384 O O . ILE B 1 55 ? 7.746 7.164 0.077 1 97.56 55 ILE B O 1
ATOM 2388 N N . GLY B 1 56 ? 8.32 8.867 -1.209 1 95.5 56 GLY B N 1
ATOM 2389 C CA . GLY B 1 56 ? 7.898 8.312 -2.484 1 95.5 56 GLY B CA 1
ATOM 2390 C C . GLY B 1 56 ? 8.664 8.883 -3.664 1 95.5 56 GLY B C 1
ATOM 2391 O O . GLY B 1 56 ? 9.727 8.367 -4.027 1 95.5 56 GLY B O 1
ATOM 2392 N N . TYR B 1 57 ? 8.211 10.047 -4.137 1 93.38 57 TYR B N 1
ATOM 2393 C CA . TYR B 1 57 ? 8.867 10.742 -5.238 1 93.38 57 TYR B CA 1
ATOM 2394 C C . TYR B 1 57 ? 10.312 11.078 -4.883 1 93.38 57 TYR B C 1
ATOM 2396 O O . TYR B 1 57 ? 10.57 11.672 -3.834 1 93.38 57 TYR B O 1
ATOM 2404 N N . GLN B 1 58 ? 11.266 10.633 -5.703 1 94.06 58 GLN B N 1
ATOM 2405 C CA . GLN B 1 58 ? 12.688 10.898 -5.531 1 94.06 58 GLN B CA 1
ATOM 2406 C C . GLN B 1 58 ? 13.164 10.461 -4.148 1 94.06 58 GLN B C 1
ATOM 2408 O O . GLN B 1 58 ? 13.875 11.211 -3.467 1 94.06 58 GLN B O 1
ATOM 2413 N N . LYS B 1 59 ? 12.695 9.281 -3.723 1 94.38 59 LYS B N 1
ATOM 2414 C CA . LYS B 1 59 ? 13 8.773 -2.389 1 94.38 59 LYS B CA 1
ATOM 2415 C C . LYS B 1 59 ? 14.508 8.734 -2.148 1 94.38 59 LYS B C 1
ATOM 2417 O O . LYS B 1 59 ? 14.977 9.047 -1.054 1 94.38 59 LYS B O 1
ATOM 2422 N N . ASP B 1 60 ? 15.328 8.352 -3.188 1 93.94 60 ASP B N 1
ATOM 2423 C CA . ASP B 1 60 ? 16.766 8.219 -3.01 1 93.94 60 ASP B CA 1
ATOM 2424 C C . ASP B 1 60 ? 17.406 9.578 -2.709 1 93.94 60 ASP B C 1
ATOM 2426 O O . ASP B 1 60 ? 18.328 9.664 -1.891 1 93.94 60 ASP B O 1
ATOM 2430 N N . ARG B 1 61 ? 16.969 10.602 -3.332 1 95.19 61 ARG B N 1
ATOM 2431 C CA . ARG B 1 61 ? 17.469 11.945 -3.082 1 95.19 61 ARG B CA 1
ATOM 2432 C C . ARG B 1 61 ? 17.188 12.383 -1.648 1 95.19 61 ARG B C 1
ATOM 2434 O O . ARG B 1 61 ? 18.016 13.031 -1.014 1 95.19 61 ARG B O 1
ATOM 2441 N N . ILE B 1 62 ? 16.047 12.055 -1.197 1 97.25 62 ILE B N 1
ATOM 2442 C CA . ILE B 1 62 ? 15.664 12.406 0.169 1 97.25 62 ILE B CA 1
ATOM 2443 C C . ILE B 1 62 ? 16.578 11.68 1.155 1 97.25 62 ILE B C 1
ATOM 2445 O O . ILE B 1 62 ? 17.141 12.297 2.066 1 97.25 62 ILE B O 1
ATOM 2449 N N . ILE B 1 63 ? 16.75 10.391 0.941 1 96.56 63 ILE B N 1
ATOM 2450 C CA . ILE B 1 63 ? 17.578 9.578 1.825 1 96.56 63 ILE B CA 1
ATOM 2451 C C . ILE B 1 63 ? 19 10.117 1.831 1 96.56 63 ILE B C 1
ATOM 2453 O O . ILE B 1 63 ? 19.609 10.273 2.893 1 96.56 63 ILE B O 1
ATOM 2457 N N . ASP B 1 64 ? 19.484 10.445 0.671 1 96.38 64 ASP B N 1
ATOM 2458 C CA . ASP B 1 64 ? 20.844 10.953 0.542 1 96.38 64 ASP B CA 1
ATOM 2459 C C . ASP B 1 64 ? 21 12.297 1.245 1 96.38 64 ASP B C 1
ATOM 2461 O O . ASP B 1 64 ? 22.031 12.57 1.859 1 96.38 64 ASP B O 1
ATOM 2465 N N . SER B 1 65 ? 20.031 13.102 1.144 1 96.31 65 SER B N 1
ATOM 2466 C CA . SER B 1 65 ? 20.094 14.461 1.659 1 96.31 65 SER B CA 1
ATOM 2467 C C . SER B 1 65 ? 19.922 14.492 3.174 1 96.31 65 SER B C 1
ATOM 2469 O O . SER B 1 65 ? 20.594 15.258 3.865 1 96.31 65 SER B O 1
ATOM 2471 N N . ILE B 1 66 ? 19.031 13.758 3.693 1 96.88 66 ILE B N 1
ATOM 2472 C CA . ILE B 1 66 ? 18.672 13.828 5.105 1 96.88 66 ILE B CA 1
ATOM 2473 C C . ILE B 1 66 ? 19.625 12.953 5.922 1 96.88 66 ILE B C 1
ATOM 2475 O O . ILE B 1 66 ? 20.016 13.32 7.031 1 96.88 66 ILE B O 1
ATOM 2479 N N . GLY B 1 67 ? 19.922 11.797 5.367 1 95.06 67 GLY B N 1
ATOM 2480 C CA . GLY B 1 67 ? 20.891 10.945 6.035 1 95.06 67 GLY B CA 1
ATOM 2481 C C . GLY B 1 67 ? 20.266 9.742 6.719 1 95.06 67 GLY B C 1
ATOM 2482 O O . GLY B 1 67 ? 19.047 9.578 6.695 1 95.06 67 GLY B O 1
ATOM 2483 N N . PRO B 1 68 ? 21.094 8.93 7.328 1 92.38 68 PRO B N 1
ATOM 2484 C CA . PRO B 1 68 ? 20.672 7.605 7.789 1 92.38 68 PRO B CA 1
ATOM 2485 C C . PRO B 1 68 ? 20.094 7.625 9.203 1 92.38 68 PRO B C 1
ATOM 2487 O O . PRO B 1 68 ? 19.594 6.605 9.68 1 92.38 68 PRO B O 1
ATOM 2490 N N . ASP B 1 69 ? 20.047 8.734 9.867 1 91.88 69 ASP B N 1
ATOM 2491 C CA . ASP B 1 69 ? 19.656 8.781 11.273 1 91.88 69 ASP B CA 1
ATOM 2492 C C . ASP B 1 69 ? 18.141 8.836 11.43 1 91.88 69 ASP B C 1
ATOM 2494 O O . ASP B 1 69 ? 17.625 8.961 12.539 1 91.88 69 ASP B O 1
ATOM 2498 N N . ILE B 1 70 ? 17.469 8.781 10.391 1 94.56 70 ILE B N 1
ATOM 2499 C CA . ILE B 1 70 ? 16.016 8.781 10.43 1 94.56 70 ILE B CA 1
ATOM 2500 C C . ILE B 1 70 ? 15.477 7.508 9.781 1 94.56 70 ILE B C 1
ATOM 2502 O O . ILE B 1 70 ? 16.188 6.844 9.023 1 94.56 70 ILE B O 1
ATOM 2506 N N . GLN B 1 71 ? 14.305 7.07 10.211 1 96.12 71 GLN B N 1
ATOM 2507 C CA . GLN B 1 71 ? 13.664 5.906 9.609 1 96.12 71 GLN B CA 1
ATOM 2508 C C . GLN B 1 71 ? 12.789 6.309 8.422 1 96.12 71 GLN B C 1
ATOM 2510 O O . GLN B 1 71 ? 11.922 7.18 8.547 1 96.12 71 GLN B O 1
ATOM 2515 N N . TYR B 1 72 ? 13.07 5.695 7.309 1 96.94 72 TYR B N 1
ATOM 2516 C CA . TYR B 1 72 ? 12.305 5.988 6.102 1 96.94 72 TYR B CA 1
ATOM 2517 C C . TYR B 1 72 ? 11.273 4.898 5.832 1 96.94 72 TYR B C 1
ATOM 2519 O O . TYR B 1 72 ? 11.555 3.713 6.008 1 96.94 72 TYR B O 1
ATOM 2527 N N . ILE B 1 73 ? 10.086 5.32 5.547 1 95 73 ILE B N 1
ATOM 2528 C CA . ILE B 1 73 ? 9.023 4.441 5.082 1 95 73 ILE B CA 1
ATOM 2529 C C . ILE B 1 73 ? 8.703 4.75 3.619 1 95 73 ILE B C 1
ATOM 2531 O O . ILE B 1 73 ? 8.266 5.855 3.291 1 95 73 ILE B O 1
ATOM 2535 N N . VAL B 1 74 ? 8.953 3.812 2.787 1 93.69 74 VAL B N 1
ATOM 2536 C CA . VAL B 1 74 ? 8.75 4.082 1.368 1 93.69 74 VAL B CA 1
ATOM 2537 C C . VAL B 1 74 ? 7.309 3.744 0.981 1 93.69 74 VAL B C 1
ATOM 2539 O O . VAL B 1 74 ? 6.816 2.654 1.283 1 93.69 74 VAL B O 1
ATOM 2542 N N . ASN B 1 75 ? 6.57 4.641 0.421 1 96.38 75 ASN B N 1
ATOM 2543 C CA . ASN B 1 75 ? 5.273 4.457 -0.223 1 96.38 75 ASN B CA 1
ATOM 2544 C C . ASN B 1 75 ? 5.414 4.309 -1.735 1 96.38 75 ASN B C 1
ATOM 2546 O O . ASN B 1 75 ? 5.461 5.305 -2.461 1 96.38 75 ASN B O 1
ATOM 2550 N N . PRO B 1 76 ? 5.414 3.082 -2.254 1 95.62 76 PRO B N 1
ATOM 2551 C CA . PRO B 1 76 ? 5.555 2.912 -3.701 1 95.62 76 PRO B CA 1
ATOM 2552 C C . PRO B 1 76 ? 4.328 3.385 -4.477 1 95.62 76 PRO B C 1
ATOM 2554 O O . PRO B 1 76 ? 4.375 3.504 -5.703 1 95.62 76 PRO B O 1
ATOM 2557 N N . PHE B 1 77 ? 3.229 3.633 -3.824 1 96.75 77 PHE B N 1
ATOM 2558 C CA . PHE B 1 77 ? 1.977 4 -4.473 1 96.75 77 PHE B CA 1
ATOM 2559 C C . PHE B 1 77 ? 1.717 5.496 -4.344 1 96.75 77 PHE B C 1
ATOM 2561 O O . PHE B 1 77 ? 0.571 5.941 -4.434 1 96.75 77 PHE B O 1
ATOM 2568 N N . TYR B 1 78 ? 2.777 6.305 -4.156 1 95.81 78 TYR B N 1
ATOM 2569 C CA . TYR B 1 78 ? 2.656 7.723 -3.838 1 95.81 78 TYR B CA 1
ATOM 2570 C C . TYR B 1 78 ? 1.938 8.477 -4.953 1 95.81 78 TYR B C 1
ATOM 2572 O O . TYR B 1 78 ? 1.312 9.508 -4.711 1 95.81 78 TYR B O 1
ATOM 2580 N N . GLN B 1 79 ? 1.937 7.996 -6.137 1 95.06 79 GLN B N 1
ATOM 2581 C CA . GLN B 1 79 ? 1.309 8.672 -7.27 1 95.06 79 GLN B CA 1
ATOM 2582 C C . GLN B 1 79 ? -0.196 8.414 -7.297 1 95.06 79 GLN B C 1
ATOM 2584 O O . GLN B 1 79 ? -0.928 9.07 -8.039 1 95.06 79 GLN B O 1
ATOM 2589 N N . HIS B 1 80 ? -0.659 7.496 -6.465 1 96.31 80 HIS B N 1
ATOM 2590 C CA . HIS B 1 80 ? -2.037 7.031 -6.574 1 96.31 80 HIS B CA 1
ATOM 2591 C C . HIS B 1 80 ? -2.83 7.359 -5.312 1 96.31 80 HIS B C 1
ATOM 2593 O O . HIS B 1 80 ? -3.902 6.793 -5.082 1 96.31 80 HIS B O 1
ATOM 2599 N N . CYS B 1 81 ? -2.326 8.172 -4.477 1 97.12 81 CYS B N 1
ATOM 2600 C CA . CYS B 1 81 ? -3.041 8.578 -3.273 1 97.12 81 CYS B CA 1
ATOM 2601 C C . CYS B 1 81 ? -2.607 9.969 -2.824 1 97.12 81 CYS B C 1
ATOM 2603 O O . CYS B 1 81 ? -1.579 10.484 -3.273 1 97.12 81 CYS B O 1
ATOM 2605 N N . ASN B 1 82 ? -3.457 10.625 -2.02 1 96.69 82 ASN B N 1
ATOM 2606 C CA . ASN B 1 82 ? -3.092 11.859 -1.343 1 96.69 82 ASN B CA 1
ATOM 2607 C C . ASN B 1 82 ? -2.402 11.594 -0.009 1 96.69 82 ASN B C 1
ATOM 2609 O O . ASN B 1 82 ? -1.979 10.461 0.258 1 96.69 82 ASN B O 1
ATOM 2613 N N . ASN B 1 83 ? -2.238 12.602 0.795 1 97.75 83 ASN B N 1
ATOM 2614 C CA . ASN B 1 83 ? -1.457 12.5 2.023 1 97.75 83 ASN B CA 1
ATOM 2615 C C . ASN B 1 83 ? -2.045 11.469 2.982 1 97.75 83 ASN B C 1
ATOM 2617 O O . ASN B 1 83 ? -1.314 10.836 3.746 1 97.75 83 ASN B O 1
ATOM 2621 N N . MET B 1 84 ? -3.375 11.312 2.928 1 98.25 84 MET B N 1
ATOM 2622 C CA . MET B 1 84 ? -3.984 10.305 3.791 1 98.25 84 MET B CA 1
ATOM 2623 C C . MET B 1 84 ? -3.453 8.914 3.463 1 98.25 84 MET B C 1
ATOM 2625 O O . MET B 1 84 ? -3.119 8.148 4.367 1 98.25 84 MET B O 1
ATOM 2629 N N . GLY B 1 85 ? -3.416 8.602 2.145 1 97.75 85 GLY B N 1
ATOM 2630 C CA . GLY B 1 85 ? -2.865 7.324 1.73 1 97.75 85 GLY B CA 1
ATOM 2631 C C . GLY B 1 85 ? -1.411 7.145 2.121 1 97.75 85 GLY B C 1
ATOM 2632 O O . GLY B 1 85 ? -0.996 6.051 2.508 1 97.75 85 GLY B O 1
ATOM 2633 N N . SER B 1 86 ? -0.633 8.172 2.037 1 97.94 86 SER B N 1
ATOM 2634 C CA . SER B 1 86 ? 0.767 8.102 2.443 1 97.94 86 SER B CA 1
ATOM 2635 C C . SER B 1 86 ? 0.897 7.895 3.949 1 97.94 86 SER B C 1
ATOM 2637 O O . SER B 1 86 ? 1.743 7.125 4.406 1 97.94 86 SER B O 1
ATOM 2639 N N . LEU B 1 87 ? 0.061 8.594 4.723 1 98.62 87 LEU B N 1
ATOM 2640 C CA . LEU B 1 87 ? 0.079 8.445 6.172 1 98.62 87 LEU B CA 1
ATOM 2641 C C . LEU B 1 87 ? -0.206 7.004 6.574 1 98.62 87 LEU B C 1
ATOM 2643 O O . LEU B 1 87 ? 0.353 6.504 7.551 1 98.62 87 LEU B O 1
ATOM 2647 N N . TRP B 1 88 ? -1.057 6.355 5.828 1 97.81 88 TRP B N 1
ATOM 2648 C CA . TRP B 1 88 ? -1.453 4.977 6.09 1 97.81 88 TRP B CA 1
ATOM 2649 C C . TRP B 1 88 ? -0.232 4.066 6.184 1 97.81 88 TRP B C 1
ATOM 2651 O O . TRP B 1 88 ? -0.218 3.115 6.965 1 97.81 88 TRP B O 1
ATOM 2661 N N . PHE B 1 89 ? 0.806 4.344 5.465 1 95.81 89 PHE B N 1
ATOM 2662 C CA . PHE B 1 89 ? 2.008 3.52 5.453 1 95.81 89 PHE B CA 1
ATOM 2663 C C . PHE B 1 89 ? 2.752 3.627 6.781 1 95.81 89 PHE B C 1
ATOM 2665 O O . PHE B 1 89 ? 3.596 2.785 7.098 1 95.81 89 PHE B O 1
ATOM 2672 N N . GLY B 1 90 ? 2.479 4.602 7.574 1 95.94 90 GLY B N 1
ATOM 2673 C CA . GLY B 1 90 ? 3.129 4.77 8.867 1 95.94 90 GLY B CA 1
ATOM 2674 C C . GLY B 1 90 ? 2.488 3.945 9.969 1 95.94 90 GLY B C 1
ATOM 2675 O O . GLY B 1 90 ? 3.014 3.873 11.078 1 95.94 90 GLY B O 1
ATOM 2676 N N . LYS B 1 91 ? 1.437 3.275 9.742 1 95.25 91 LYS B N 1
ATOM 2677 C CA . LYS B 1 91 ? 0.586 2.619 10.727 1 95.25 91 LYS B CA 1
ATOM 2678 C C . LYS B 1 91 ? 1.392 1.649 11.586 1 95.25 91 LYS B C 1
ATOM 2680 O O . LYS B 1 91 ? 1.338 1.712 12.82 1 95.25 91 LYS B O 1
ATOM 2685 N N . ASN B 1 92 ? 2.232 0.759 10.945 1 90.31 92 ASN B N 1
ATOM 2686 C CA . ASN B 1 92 ? 2.932 -0.297 11.664 1 90.31 92 ASN B CA 1
ATOM 2687 C C . ASN B 1 92 ? 4.086 0.261 12.5 1 90.31 92 ASN B C 1
ATOM 2689 O O . ASN B 1 92 ? 4.508 -0.359 13.477 1 90.31 92 ASN B O 1
ATOM 2693 N N . PHE B 1 93 ? 4.539 1.376 12.094 1 90.88 93 PHE B N 1
ATOM 2694 C CA . PHE B 1 93 ? 5.684 1.972 12.781 1 90.88 93 PHE B CA 1
ATOM 2695 C C . PHE B 1 93 ? 5.238 2.705 14.039 1 90.88 93 PHE B C 1
ATOM 2697 O O . PHE B 1 93 ? 5.973 2.75 15.031 1 90.88 93 PHE B O 1
ATOM 2704 N N . VAL B 1 94 ? 3.998 3.223 13.992 1 95.12 94 VAL B N 1
ATOM 2705 C CA . VAL B 1 94 ? 3.516 3.963 15.148 1 95.12 94 VAL B CA 1
ATOM 2706 C C . VAL B 1 94 ? 2.834 3.006 16.125 1 95.12 94 VAL B C 1
ATOM 2708 O O . VAL B 1 94 ? 2.838 3.236 17.344 1 95.12 94 VAL B O 1
ATOM 2711 N N . GLY B 1 95 ? 2.211 1.927 15.625 1 92.38 95 GLY B N 1
ATOM 2712 C CA . GLY B 1 95 ? 1.471 1.002 16.469 1 92.38 95 GLY B CA 1
ATOM 2713 C C . GLY B 1 95 ? 0.301 1.652 17.188 1 92.38 95 GLY B C 1
ATOM 2714 O O . GLY B 1 95 ? -0.535 2.303 16.547 1 92.38 95 GLY B O 1
ATOM 2715 N N . ARG B 1 96 ? 0.323 1.521 18.531 1 94.19 96 ARG B N 1
ATOM 2716 C CA . ARG B 1 96 ? -0.758 2.082 19.328 1 94.19 96 ARG B CA 1
ATOM 2717 C C . ARG B 1 96 ? -0.282 3.299 20.109 1 94.19 96 ARG B C 1
ATOM 2719 O O . ARG B 1 96 ? -1.029 3.854 20.922 1 94.19 96 ARG B O 1
ATOM 2726 N N . GLU B 1 97 ? 0.857 3.742 19.828 1 97.25 97 GLU B N 1
ATOM 2727 C CA . GLU B 1 97 ? 1.442 4.848 20.578 1 97.25 97 GLU B CA 1
ATOM 2728 C C . GLU B 1 97 ? 1.03 6.195 20 1 97.25 97 GLU B C 1
ATOM 2730 O O . GLU B 1 97 ? 0.803 6.309 18.797 1 97.25 97 GLU B O 1
ATOM 2735 N N . PRO B 1 98 ? 0.917 7.203 20.891 1 98.12 98 PRO B N 1
ATOM 2736 C CA . PRO B 1 98 ? 0.694 8.547 20.359 1 98.12 98 PRO B CA 1
ATOM 2737 C C . PRO B 1 98 ? 1.859 9.047 19.5 1 98.12 98 PRO B C 1
ATOM 2739 O O . PRO B 1 98 ? 3.002 8.625 19.719 1 98.12 98 PRO B O 1
ATOM 2742 N N . PHE B 1 99 ? 1.576 9.914 18.594 1 98.62 99 PHE B N 1
ATOM 2743 C CA . PHE B 1 99 ? 2.639 10.43 17.734 1 98.62 99 PHE B CA 1
ATOM 2744 C C . PHE B 1 99 ? 2.287 11.82 17.203 1 98.62 99 PHE B C 1
ATOM 2746 O O . PHE B 1 99 ? 1.125 12.227 17.25 1 98.62 99 PHE B O 1
ATOM 2753 N N . ILE B 1 100 ? 3.324 12.57 16.797 1 98.81 100 ILE B N 1
ATOM 2754 C CA . ILE B 1 100 ? 3.143 13.828 16.078 1 98.81 100 ILE B CA 1
ATOM 2755 C C . ILE B 1 100 ? 3.092 13.562 14.57 1 98.81 100 ILE B C 1
ATOM 2757 O O . ILE B 1 100 ? 3.881 12.773 14.047 1 98.81 100 ILE B O 1
ATOM 2761 N N . TYR B 1 101 ? 2.105 14.07 13.969 1 98.88 101 TYR B N 1
ATOM 2762 C CA . TYR B 1 101 ? 1.924 13.977 12.523 1 98.88 101 TYR B CA 1
ATOM 2763 C C . TYR B 1 101 ? 2.234 15.305 11.844 1 98.88 101 TYR B C 1
ATOM 2765 O O . TYR B 1 101 ? 1.711 16.344 12.242 1 98.88 101 TYR B O 1
ATOM 2773 N N . LEU B 1 102 ? 3.09 15.281 10.781 1 98.88 102 LEU B N 1
ATOM 2774 C CA . LEU B 1 102 ? 3.5 16.5 10.102 1 98.88 102 LEU B CA 1
ATOM 2775 C C . LEU B 1 102 ? 3.51 16.312 8.594 1 98.88 102 LEU B C 1
ATOM 2777 O O . LEU B 1 102 ? 3.906 15.25 8.102 1 98.88 102 LEU B O 1
ATOM 2781 N N . HIS B 1 103 ? 3.105 17.406 7.957 1 98.62 103 HIS B N 1
ATOM 2782 C CA . HIS B 1 103 ? 3.367 17.484 6.523 1 98.62 103 HIS B CA 1
ATOM 2783 C C . HIS B 1 103 ? 4.805 17.922 6.25 1 98.62 103 HIS B C 1
ATOM 2785 O O . HIS B 1 103 ? 5.344 18.781 6.953 1 98.62 103 HIS B O 1
ATOM 2791 N N . GLY B 1 104 ? 5.414 17.328 5.258 1 98.12 104 GLY B N 1
ATOM 2792 C CA . GLY B 1 104 ? 6.824 17.547 4.965 1 98.12 104 GLY B CA 1
ATOM 2793 C C . GLY B 1 104 ? 7.082 18.859 4.242 1 98.12 104 GLY B C 1
ATOM 2794 O O . GLY B 1 104 ? 8.234 19.219 3.984 1 98.12 104 GLY B O 1
ATOM 2795 N N . ASP B 1 105 ? 6.02 19.578 3.914 1 97.19 105 ASP B N 1
ATOM 2796 C CA . ASP B 1 105 ? 6.172 20.812 3.137 1 97.19 105 ASP B CA 1
ATOM 2797 C C . ASP B 1 105 ? 5.801 22.031 3.969 1 97.19 105 ASP B C 1
ATOM 2799 O O . ASP B 1 105 ? 5.484 23.094 3.418 1 97.19 105 ASP B O 1
ATOM 2803 N N . VAL B 1 106 ? 5.809 21.938 5.293 1 98 106 VAL B N 1
ATOM 2804 C CA . VAL B 1 106 ? 5.434 23.031 6.184 1 98 106 VAL B CA 1
ATOM 2805 C C . VAL B 1 106 ? 6.672 23.547 6.918 1 98 106 VAL B C 1
ATOM 2807 O O . VAL B 1 106 ? 7.434 22.766 7.488 1 98 106 VAL B O 1
ATOM 2810 N N . LEU B 1 107 ? 6.883 24.844 6.848 1 98.06 107 LEU B N 1
ATOM 2811 C CA . LEU B 1 107 ? 7.852 25.547 7.68 1 98.06 107 LEU B CA 1
ATOM 2812 C C . LEU B 1 107 ? 7.168 26.203 8.867 1 98.06 107 LEU B C 1
ATOM 2814 O O . LEU B 1 107 ? 6.094 26.797 8.719 1 98.06 107 LEU B O 1
ATOM 2818 N N . PHE B 1 108 ? 7.801 26.109 10.008 1 98.38 108 PHE B N 1
ATOM 2819 C CA . PHE B 1 108 ? 7.141 26.641 11.188 1 98.38 108 PHE B CA 1
ATOM 2820 C C . PHE B 1 108 ? 8.164 27.016 12.258 1 98.38 108 PHE B C 1
ATOM 2822 O O . PHE B 1 108 ? 9.273 26.469 12.281 1 98.38 108 PHE B O 1
ATOM 2829 N N . HIS B 1 109 ? 7.82 27.969 13.031 1 97.44 109 HIS B N 1
ATOM 2830 C CA . HIS B 1 109 ? 8.602 28.328 14.203 1 97.44 109 HIS B CA 1
ATOM 2831 C C . HIS B 1 109 ? 8.641 27.203 15.219 1 97.44 109 HIS B C 1
ATOM 2833 O O . HIS B 1 109 ? 7.625 26.547 15.469 1 97.44 109 HIS B O 1
ATOM 2839 N N . PRO B 1 110 ? 9.82 26.953 15.875 1 97.62 110 PRO B N 1
ATOM 2840 C CA . PRO B 1 110 ? 9.977 25.812 16.797 1 97.62 110 PRO B CA 1
ATOM 2841 C C . PRO B 1 110 ? 8.984 25.859 17.953 1 97.62 110 PRO B C 1
ATOM 2843 O O . PRO B 1 110 ? 8.594 24.812 18.469 1 97.62 110 PRO B O 1
ATOM 2846 N N . GLU B 1 111 ? 8.508 27.016 18.281 1 97.94 111 GLU B N 1
ATOM 2847 C CA . GLU B 1 111 ? 7.605 27.156 19.422 1 97.94 111 GLU B CA 1
ATOM 2848 C C . GLU B 1 111 ? 6.27 26.469 19.141 1 97.94 111 GLU B C 1
ATOM 2850 O O . GLU B 1 111 ? 5.566 26.078 20.078 1 97.94 111 GLU B O 1
ATOM 2855 N N . ILE B 1 112 ? 5.941 26.359 17.875 1 98.5 112 ILE B N 1
ATOM 2856 C CA . ILE B 1 112 ? 4.688 25.703 17.531 1 98.5 112 ILE B CA 1
ATOM 2857 C C . ILE B 1 112 ? 4.707 24.25 18.016 1 98.5 112 ILE B C 1
ATOM 2859 O O . ILE B 1 112 ? 3.73 23.781 18.594 1 98.5 112 ILE B O 1
ATOM 2863 N N . ILE B 1 113 ? 5.832 23.578 17.875 1 98.5 113 ILE B N 1
ATOM 2864 C CA . ILE B 1 113 ? 5.969 22.188 18.312 1 98.5 113 ILE B CA 1
ATOM 2865 C C . ILE B 1 113 ? 5.988 22.141 19.844 1 98.5 113 ILE B C 1
ATOM 2867 O O . ILE B 1 113 ? 5.336 21.281 20.438 1 98.5 113 ILE B O 1
ATOM 2871 N N . SER B 1 114 ? 6.695 23.062 20.469 1 97.81 114 SER B N 1
ATOM 2872 C CA . SER B 1 114 ? 6.75 23.109 21.922 1 97.81 114 SER B CA 1
ATOM 2873 C C . SER B 1 114 ? 5.359 23.281 22.516 1 97.81 114 SER B C 1
ATOM 2875 O O . SER B 1 114 ? 5.004 22.594 23.484 1 97.81 114 SER B O 1
ATOM 2877 N N . GLN B 1 115 ? 4.617 24.172 21.922 1 97.12 115 GLN B N 1
ATOM 2878 C CA . GLN B 1 115 ? 3.254 24.422 22.375 1 97.12 115 GLN B CA 1
ATOM 2879 C C . GLN B 1 115 ? 2.361 23.203 22.141 1 97.12 115 GLN B C 1
ATOM 2881 O O . GLN B 1 115 ? 1.538 22.859 23 1 97.12 115 GLN B O 1
ATOM 2886 N N . ALA B 1 116 ? 2.471 22.625 21.016 1 98.19 116 ALA B N 1
ATOM 2887 C CA . ALA B 1 116 ? 1.688 21.422 20.688 1 98.19 116 ALA B CA 1
ATOM 2888 C C . ALA B 1 116 ? 1.913 20.328 21.719 1 98.19 116 ALA B C 1
ATOM 2890 O O . ALA B 1 116 ? 0.955 19.734 22.234 1 98.19 116 ALA B O 1
ATOM 2891 N N . ILE B 1 117 ? 3.158 20.062 22.031 1 97.94 117 ILE B N 1
ATOM 2892 C CA . ILE B 1 117 ? 3.527 19 22.969 1 97.94 117 ILE B CA 1
ATOM 2893 C C . ILE B 1 117 ? 3.004 19.344 24.359 1 97.94 117 ILE B C 1
ATOM 2895 O O . ILE B 1 117 ? 2.447 18.484 25.047 1 97.94 117 ILE B O 1
ATOM 2899 N N . LYS B 1 118 ? 3.178 20.578 24.766 1 96.81 118 LYS B N 1
ATOM 2900 C CA . LYS B 1 118 ? 2.721 21.031 26.078 1 96.81 118 LYS B CA 1
ATOM 2901 C C . LYS B 1 118 ? 1.212 20.844 26.219 1 96.81 118 LYS B C 1
ATOM 2903 O O . LYS B 1 118 ? 0.741 20.281 27.203 1 96.81 118 LYS B O 1
ATOM 2908 N N . HIS B 1 119 ? 0.491 21.344 25.266 1 97.38 119 HIS B N 1
ATOM 2909 C CA . HIS B 1 119 ? -0.961 21.219 25.328 1 97.38 119 HIS B CA 1
ATOM 2910 C C . HIS B 1 119 ? -1.391 19.75 25.344 1 97.38 119 HIS B C 1
ATOM 2912 O O . HIS B 1 119 ? -2.271 19.359 26.109 1 97.38 119 HIS B O 1
ATOM 2918 N N . PHE B 1 120 ? -0.826 19.016 24.484 1 97.44 120 PHE B N 1
ATOM 2919 C CA . PHE B 1 120 ? -1.135 17.594 24.359 1 97.44 120 PHE B CA 1
ATOM 2920 C C . PHE B 1 120 ? -0.94 16.875 25.688 1 97.44 120 PHE B C 1
ATOM 2922 O O . PHE B 1 120 ? -1.71 15.984 26.047 1 97.44 120 PHE B O 1
ATOM 2929 N N . SER B 1 121 ? 0.049 17.25 26.422 1 96.81 121 SER B N 1
ATOM 2930 C CA . SER B 1 121 ? 0.386 16.594 27.688 1 96.81 121 SER B CA 1
ATOM 2931 C C . SER B 1 121 ? -0.662 16.891 28.766 1 96.81 121 SER B C 1
ATOM 2933 O O . SER B 1 121 ? -0.77 16.156 29.75 1 96.81 121 SER B O 1
ATOM 2935 N N . THR B 1 122 ? -1.466 17.906 28.547 1 96.12 122 THR B N 1
ATOM 2936 C CA . THR B 1 122 ? -2.416 18.312 29.578 1 96.12 122 THR B CA 1
ATOM 2937 C C . THR B 1 122 ? -3.848 18.016 29.141 1 96.12 122 THR B C 1
ATOM 2939 O O . THR B 1 122 ? -4.801 18.344 29.844 1 96.12 122 THR B O 1
ATOM 2942 N N . SER B 1 123 ? -3.955 17.484 28 1 95.75 123 SER B N 1
ATOM 2943 C CA . SER B 1 123 ? -5.281 17.188 27.484 1 95.75 123 SER B CA 1
ATOM 2944 C C . SER B 1 123 ? -5.492 15.68 27.344 1 95.75 123 SER B C 1
ATOM 2946 O O . SER B 1 123 ? -4.547 14.898 27.469 1 95.75 123 SER B O 1
ATOM 2948 N N . GLU B 1 124 ? -6.781 15.336 27.172 1 96.81 124 GLU B N 1
ATOM 2949 C CA . GLU B 1 124 ? -7.133 13.938 26.953 1 96.81 124 GLU B CA 1
ATOM 2950 C C . GLU B 1 124 ? -7.828 13.75 25.594 1 96.81 124 GLU B C 1
ATOM 2952 O O . GLU B 1 124 ? -8.453 12.719 25.359 1 96.81 124 GLU B O 1
ATOM 2957 N N . ASN B 1 125 ? -7.688 14.781 24.797 1 98.19 125 ASN B N 1
ATOM 2958 C CA . ASN B 1 125 ? -8.336 14.75 23.5 1 98.19 125 ASN B CA 1
ATOM 2959 C C . ASN B 1 125 ? -7.754 13.656 22.609 1 98.19 125 ASN B C 1
ATOM 2961 O O . ASN B 1 125 ? -6.598 13.266 22.766 1 98.19 125 ASN B O 1
ATOM 2965 N N . ASP B 1 126 ? -8.547 13.133 21.656 1 98.69 126 ASP B N 1
ATOM 2966 C CA . ASP B 1 126 ? -8.094 12.117 20.719 1 98.69 126 ASP B CA 1
ATOM 2967 C C . ASP B 1 126 ? -7 12.656 19.797 1 98.69 126 ASP B C 1
ATOM 2969 O O . ASP B 1 126 ? -6.09 11.93 19.406 1 98.69 126 ASP B O 1
ATOM 2973 N N . MET B 1 127 ? -7.164 13.875 19.375 1 98.75 127 MET B N 1
ATOM 2974 C CA . MET B 1 127 ? -6.238 14.547 18.469 1 98.75 127 MET B CA 1
ATOM 2975 C C . MET B 1 127 ? -6.215 16.047 18.719 1 98.75 127 MET B C 1
ATOM 2977 O O . MET B 1 127 ? -7.191 16.609 19.219 1 98.75 127 MET B O 1
ATOM 2981 N N . GLU B 1 128 ? -5.129 16.609 18.469 1 98.81 128 GLU B N 1
ATOM 2982 C CA . GLU B 1 128 ? -4.977 18.062 18.5 1 98.81 128 GLU B CA 1
ATOM 2983 C C . GLU B 1 128 ? -4.371 18.594 17.203 1 98.81 128 GLU B C 1
ATOM 2985 O O . GLU B 1 128 ? -3.342 18.078 16.75 1 98.81 128 GLU B O 1
ATOM 2990 N N . LEU B 1 129 ? -5.039 19.516 16.594 1 98.94 129 LEU B N 1
ATOM 2991 C CA . LEU B 1 129 ? -4.602 20.125 15.344 1 98.94 129 LEU B CA 1
ATOM 2992 C C . LEU B 1 129 ? -4.055 21.531 15.586 1 98.94 129 LEU B C 1
ATOM 2994 O O . LEU B 1 129 ? -4.789 22.422 16.031 1 98.94 129 LEU B O 1
ATOM 2998 N N . MET B 1 130 ? -2.76 21.75 15.344 1 98.88 130 MET B N 1
ATOM 2999 C CA . MET B 1 130 ? -2.26 23.125 15.383 1 98.88 130 MET B CA 1
ATOM 3000 C C . MET B 1 130 ? -2.896 23.969 14.289 1 98.88 130 MET B C 1
ATOM 3002 O O . MET B 1 130 ? -2.807 23.625 13.102 1 98.88 130 MET B O 1
ATOM 3006 N N . THR B 1 131 ? -3.475 25.078 14.68 1 98.88 131 THR B N 1
ATOM 3007 C CA . THR B 1 131 ? -4.355 25.812 13.773 1 98.88 131 THR B CA 1
ATOM 3008 C C . THR B 1 131 ? -4.031 27.297 13.805 1 98.88 131 THR B C 1
ATOM 3010 O O . THR B 1 131 ? -3.801 27.875 14.875 1 98.88 131 THR B O 1
ATOM 3013 N N . ASP B 1 132 ? -3.877 27.875 12.625 1 98.62 132 ASP B N 1
ATOM 3014 C CA . ASP B 1 132 ? -3.855 29.328 12.461 1 98.62 132 ASP B CA 1
ATOM 3015 C C . ASP B 1 132 ? -5.27 29.891 12.32 1 98.62 132 ASP B C 1
ATOM 3017 O O . ASP B 1 132 ? -5.902 29.734 11.273 1 98.62 132 ASP B O 1
ATOM 3021 N N . PHE B 1 133 ? -5.742 30.547 13.344 1 98.19 133 PHE B N 1
ATOM 3022 C CA . PHE B 1 133 ? -7.121 31.016 13.359 1 98.19 133 PHE B CA 1
ATOM 3023 C C . PHE B 1 133 ? -7.254 32.344 12.609 1 98.19 133 PHE B C 1
ATOM 3025 O O . PHE B 1 133 ? -8.266 33.031 12.742 1 98.19 133 PHE B O 1
ATOM 3032 N N . GLY B 1 134 ? -6.34 32.656 11.773 1 95.44 134 GLY B N 1
ATOM 3033 C CA . GLY B 1 134 ? -6.398 33.875 10.953 1 95.44 134 GLY B CA 1
ATOM 3034 C C . GLY B 1 134 ? -7.223 33.688 9.695 1 95.44 134 GLY B C 1
ATOM 3035 O O . GLY B 1 134 ? -8.016 32.75 9.594 1 95.44 134 GLY B O 1
ATOM 3036 N N . GLU B 1 135 ? -7.094 34.594 8.828 1 94.19 135 GLU B N 1
ATOM 3037 C CA . GLU B 1 135 ? -7.82 34.562 7.566 1 94.19 135 GLU B CA 1
ATOM 3038 C C . GLU B 1 135 ? -7.34 33.438 6.68 1 94.19 135 GLU B C 1
ATOM 3040 O O . GLU B 1 135 ? -6.168 33.062 6.727 1 94.19 135 GLU B O 1
ATOM 3045 N N . THR B 1 136 ? -8.266 32.906 5.91 1 95.06 136 THR B N 1
ATOM 3046 C CA . THR B 1 136 ? -7.953 31.75 5.062 1 95.06 136 THR B CA 1
ATOM 3047 C C . THR B 1 136 ? -8.219 32.094 3.594 1 95.06 136 THR B C 1
ATOM 3049 O O . THR B 1 136 ? -9.133 32.844 3.277 1 95.06 136 THR B O 1
ATOM 3052 N N . ASP B 1 137 ? -7.406 31.562 2.764 1 91.69 137 ASP B N 1
ATOM 3053 C CA . ASP B 1 137 ? -7.668 31.656 1.331 1 91.69 137 ASP B CA 1
ATOM 3054 C C . ASP B 1 137 ? -8.312 30.375 0.803 1 91.69 137 ASP B C 1
ATOM 3056 O O . ASP B 1 137 ? -8.727 29.516 1.583 1 91.69 137 ASP B O 1
ATOM 3060 N N . GLU B 1 138 ? -8.453 30.266 -0.522 1 91.38 138 GLU B N 1
ATOM 3061 C CA . GLU B 1 138 ? -9.195 29.188 -1.148 1 91.38 138 GLU B CA 1
ATOM 3062 C C . GLU B 1 138 ? -8.438 27.859 -1.032 1 91.38 138 GLU B C 1
ATOM 3064 O O . GLU B 1 138 ? -9.055 26.797 -0.935 1 91.38 138 GLU B O 1
ATOM 3069 N N . GLU B 1 139 ? -7.156 27.922 -0.965 1 92.38 139 GLU B N 1
ATOM 3070 C CA . GLU B 1 139 ? -6.348 26.719 -0.994 1 92.38 139 GLU B CA 1
ATOM 3071 C C . GLU B 1 139 ? -6.109 26.172 0.414 1 92.38 139 GLU B C 1
ATOM 3073 O O . GLU B 1 139 ? -5.668 25.031 0.583 1 92.38 139 GLU B O 1
ATOM 3078 N N . ALA B 1 140 ? -6.441 27.016 1.375 1 95.69 140 ALA B N 1
ATOM 3079 C CA . ALA B 1 140 ? -6.191 26.656 2.768 1 95.69 140 ALA B CA 1
ATOM 3080 C C . ALA B 1 140 ? -7 25.422 3.172 1 95.69 140 ALA B C 1
ATOM 3082 O O . ALA B 1 140 ? -8.148 25.266 2.748 1 95.69 140 ALA B O 1
ATOM 3083 N N . MET B 1 141 ? -6.395 24.578 3.982 1 98.12 141 MET B N 1
ATOM 3084 C CA . MET B 1 141 ? -7.148 23.531 4.66 1 98.12 141 MET B CA 1
ATOM 3085 C C . MET B 1 141 ? -7.918 24.094 5.848 1 98.12 141 MET B C 1
ATOM 3087 O O . MET B 1 141 ? -7.414 24.094 6.973 1 98.12 141 MET B O 1
ATOM 3091 N N . LYS B 1 142 ? -9.102 24.406 5.555 1 98.75 142 LYS B N 1
ATOM 3092 C CA . LYS B 1 142 ? -9.898 25.156 6.523 1 98.75 142 LYS B CA 1
ATOM 3093 C C . LYS B 1 142 ? -10.5 24.234 7.574 1 98.75 142 LYS B C 1
ATOM 3095 O O . LYS B 1 142 ? -10.688 23.047 7.328 1 98.75 142 LYS B O 1
ATOM 3100 N N . VAL B 1 143 ? -10.758 24.812 8.734 1 98.88 143 VAL B N 1
ATOM 3101 C CA . VAL B 1 143 ? -11.438 24.078 9.805 1 98.88 143 VAL B CA 1
ATOM 3102 C C . VAL B 1 143 ? -12.688 24.844 10.234 1 98.88 143 VAL B C 1
ATOM 3104 O O . VAL B 1 143 ? -12.695 26.078 10.25 1 98.88 143 VAL B O 1
ATOM 3107 N N . ARG B 1 144 ? -13.727 24.109 10.492 1 98.81 144 ARG B N 1
ATOM 3108 C CA . ARG B 1 144 ? -14.859 24.578 11.281 1 98.81 144 ARG B CA 1
ATOM 3109 C C . ARG B 1 144 ? -14.828 24 12.688 1 98.81 144 ARG B C 1
ATOM 3111 O O . ARG B 1 144 ? -14.547 22.812 12.867 1 98.81 144 ARG B O 1
ATOM 3118 N N . VAL B 1 145 ? -15.094 24.875 13.68 1 98.75 145 VAL B N 1
ATOM 3119 C CA . VAL B 1 145 ? -14.93 24.406 15.055 1 98.75 145 VAL B CA 1
ATOM 3120 C C . VAL B 1 145 ? -16.109 24.891 15.906 1 98.75 145 VAL B C 1
ATOM 3122 O O . VAL B 1 145 ? -16.812 25.812 15.516 1 98.75 145 VAL B O 1
ATOM 3125 N N . THR B 1 146 ? -16.297 24.266 17.062 1 98.44 146 THR B N 1
ATOM 3126 C CA . THR B 1 146 ? -17.219 24.75 18.078 1 98.44 146 THR B CA 1
ATOM 3127 C C . THR B 1 146 ? -16.656 25.984 18.781 1 98.44 146 THR B C 1
ATOM 3129 O O . THR B 1 146 ? -15.523 26.391 18.5 1 98.44 146 THR B O 1
ATOM 3132 N N . GLU B 1 147 ? -17.406 26.531 19.688 1 97.75 147 GLU B N 1
ATOM 3133 C CA . GLU B 1 147 ? -16.969 27.688 20.469 1 97.75 147 GLU B CA 1
ATOM 3134 C C . GLU B 1 147 ? -15.727 27.344 21.297 1 97.75 147 GLU B C 1
ATOM 3136 O O . GLU B 1 147 ? -14.859 28.188 21.5 1 97.75 147 GLU B O 1
ATOM 3141 N N . ASP B 1 148 ? -15.703 26.094 21.719 1 97.44 148 ASP B N 1
ATOM 3142 C CA . ASP B 1 148 ? -14.578 25.641 22.547 1 97.44 148 ASP B CA 1
ATOM 3143 C C . ASP B 1 148 ? -13.445 25.109 21.672 1 97.44 148 ASP B C 1
ATOM 3145 O O . ASP B 1 148 ? -12.547 24.422 22.156 1 97.44 148 ASP B O 1
ATOM 3149 N N . LYS B 1 149 ? -13.5 25.266 20.344 1 98.44 149 LYS B N 1
ATOM 3150 C CA . LYS B 1 149 ? -12.445 25.016 19.359 1 98.44 149 LYS B CA 1
ATOM 3151 C C . LYS B 1 149 ? -12.281 23.516 19.109 1 98.44 149 LYS B C 1
ATOM 3153 O O . LYS B 1 149 ? -11.172 23.047 18.844 1 98.44 149 LYS B O 1
ATOM 3158 N N . PHE B 1 150 ? -13.375 22.844 19.281 1 98.81 150 PHE B N 1
ATOM 3159 C CA . PHE B 1 150 ? -13.367 21.453 18.844 1 98.81 150 PHE B CA 1
ATOM 3160 C C . PHE B 1 150 ? -13.766 21.344 17.375 1 98.81 150 PHE B C 1
ATOM 3162 O O . PHE B 1 150 ? -14.672 22.047 16.922 1 98.81 150 PHE B O 1
ATOM 3169 N N . LEU B 1 151 ? -13.062 20.469 16.719 1 98.94 151 LEU B N 1
ATOM 3170 C CA . LEU B 1 151 ? -13.25 20.344 15.273 1 98.94 151 LEU B CA 1
ATOM 3171 C C . LEU B 1 151 ? -14.648 19.828 14.953 1 98.94 151 LEU B C 1
ATOM 3173 O O . LEU B 1 151 ? -15.141 18.906 15.609 1 98.94 151 LEU B O 1
ATOM 3177 N N . LEU B 1 152 ? -15.242 20.406 13.953 1 98.81 152 LEU B N 1
ATOM 3178 C CA . LEU B 1 152 ? -16.484 19.906 13.367 1 98.81 152 LEU B CA 1
ATOM 3179 C C . LEU B 1 152 ? -16.219 19.266 12.008 1 98.81 152 LEU B C 1
ATOM 3181 O O . LEU B 1 152 ? -16.781 18.219 11.695 1 98.81 152 LEU B O 1
ATOM 3185 N N . GLU B 1 153 ? -15.477 19.875 11.219 1 98.75 153 GLU B N 1
ATOM 3186 C CA . GLU B 1 153 ? -15.039 19.375 9.922 1 98.75 153 GLU B CA 1
ATOM 3187 C C . GLU B 1 153 ? -13.828 20.141 9.406 1 98.75 153 GLU B C 1
ATOM 3189 O O . GLU B 1 153 ? -13.539 21.25 9.875 1 98.75 153 GLU B O 1
ATOM 3194 N N . SER B 1 154 ? -13.141 19.562 8.508 1 98.81 154 SER B N 1
ATOM 3195 C CA . SER B 1 154 ? -12.016 20.219 7.844 1 98.81 154 SER B CA 1
ATOM 3196 C C . SER B 1 154 ? -11.945 19.828 6.371 1 98.81 154 SER B C 1
ATOM 3198 O O . SER B 1 154 ? -11.969 18.641 6.035 1 98.81 154 SER B O 1
ATOM 3200 N N . ASN B 1 155 ? -11.922 20.703 5.559 1 98.12 155 ASN B N 1
ATOM 3201 C CA . ASN B 1 155 ? -11.727 20.547 4.121 1 98.12 155 ASN B CA 1
ATOM 3202 C C . ASN B 1 155 ? -11.508 21.875 3.424 1 98.12 155 ASN B C 1
ATOM 3204 O O . ASN B 1 155 ? -11.68 22.938 4.031 1 98.12 155 ASN B O 1
ATOM 3208 N N . LYS B 1 156 ? -11.18 21.875 2.199 1 97.19 156 LYS B N 1
ATOM 3209 C CA . LYS B 1 156 ? -10.859 23.078 1.446 1 97.19 156 LYS B CA 1
ATOM 3210 C C . LYS B 1 156 ? -12.125 23.781 0.957 1 97.19 156 LYS B C 1
ATOM 3212 O O . LYS B 1 156 ? -12.078 24.953 0.561 1 97.19 156 LYS B O 1
ATOM 3217 N N . GLU B 1 157 ? -13.18 23.156 1.041 1 96.94 157 GLU B N 1
ATOM 3218 C CA . GLU B 1 157 ? -14.414 23.672 0.461 1 96.94 157 GLU B CA 1
ATOM 3219 C C . GLU B 1 157 ? -15.172 24.531 1.464 1 96.94 157 GLU B C 1
ATOM 3221 O O . GLU B 1 157 ? -16.141 25.219 1.103 1 96.94 157 GLU B O 1
ATOM 3226 N N . ILE B 1 158 ? -14.766 24.5 2.656 1 97.44 158 ILE B N 1
ATOM 3227 C CA . ILE B 1 158 ? -15.391 25.359 3.658 1 97.44 158 ILE B CA 1
ATOM 3228 C C . ILE B 1 158 ? -15.258 26.812 3.242 1 97.44 158 ILE B C 1
ATOM 3230 O O . ILE B 1 158 ? -14.18 27.266 2.855 1 97.44 158 ILE B O 1
ATOM 3234 N N . SER B 1 159 ? -16.328 27.516 3.289 1 95.38 159 SER B N 1
ATOM 3235 C CA . SER B 1 159 ? -16.281 28.922 2.91 1 95.38 159 SER B CA 1
ATOM 3236 C C . SER B 1 159 ? -15.484 29.75 3.918 1 95.38 159 SER B C 1
ATOM 3238 O O . SER B 1 159 ? -15.375 29.375 5.086 1 95.38 159 SER B O 1
ATOM 3240 N N . SER B 1 160 ? -14.977 30.844 3.406 1 92.25 160 SER B N 1
ATOM 3241 C CA . SER B 1 160 ? -14.203 31.719 4.281 1 92.25 160 SER B CA 1
ATOM 3242 C C . SER B 1 160 ? -15.055 32.219 5.449 1 92.25 160 SER B C 1
ATOM 3244 O O . SER B 1 160 ? -14.531 32.438 6.543 1 92.25 160 SER B O 1
ATOM 3246 N N . PHE B 1 161 ? -16.344 32.312 5.262 1 93.06 161 PHE B N 1
ATOM 3247 C CA . PHE B 1 161 ? -17.266 32.812 6.281 1 93.06 161 PHE B CA 1
ATOM 3248 C C . PHE B 1 161 ? -17.469 31.781 7.383 1 93.06 161 PHE B C 1
ATOM 3250 O O . PHE B 1 161 ? -17.672 32.125 8.539 1 93.06 161 PHE B O 1
ATOM 3257 N N . GLN B 1 162 ? -17.312 30.578 7.02 1 95.88 162 GLN B N 1
ATOM 3258 C CA . GLN B 1 162 ? -17.562 29.5 7.973 1 95.88 162 GLN B CA 1
ATOM 3259 C C . GLN B 1 162 ? -16.25 29 8.578 1 95.88 162 GLN B C 1
ATOM 3261 O O . GLN B 1 162 ? -16.266 28.281 9.578 1 95.88 162 G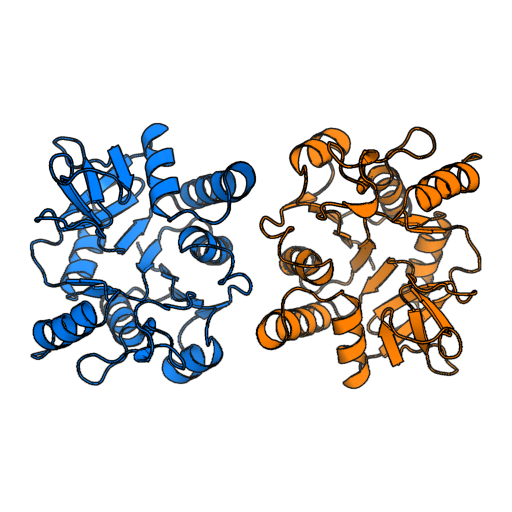LN B O 1
ATOM 3266 N N . SER B 1 163 ? -15.195 29.453 7.984 1 97.94 163 SER B N 1
ATOM 3267 C CA . SER B 1 163 ? -13.891 28.969 8.414 1 97.94 163 SER B CA 1
ATOM 3268 C C . SER B 1 163 ? -13.461 29.609 9.727 1 97.94 163 SER B C 1
ATOM 3270 O O . SER B 1 163 ? -13.57 30.828 9.883 1 97.94 163 SER B O 1
ATOM 3272 N N . ALA B 1 164 ? -13 28.797 10.656 1 98.5 164 ALA B N 1
ATOM 3273 C CA . ALA B 1 164 ? -12.391 29.312 11.875 1 98.5 164 ALA B CA 1
ATOM 3274 C C . ALA B 1 164 ? -10.898 29.547 11.688 1 98.5 164 ALA B C 1
ATOM 3276 O O . ALA B 1 164 ? -10.266 30.234 12.5 1 98.5 164 ALA B O 1
ATOM 3277 N N . GLY B 1 165 ? -10.32 29.016 10.648 1 98.5 165 GLY B N 1
ATOM 3278 C CA . GLY B 1 165 ? -8.891 29.094 10.398 1 98.5 165 GLY B CA 1
ATOM 3279 C C . GLY B 1 165 ? -8.375 27.969 9.516 1 98.5 165 GLY B C 1
ATOM 3280 O O . GLY B 1 165 ? -9.156 27.312 8.828 1 98.5 165 GLY B O 1
ATOM 3281 N N . GLU B 1 166 ? -7.051 27.875 9.5 1 98.44 166 GLU B N 1
ATOM 3282 C CA . GLU B 1 166 ? -6.363 26.906 8.648 1 98.44 166 GLU B CA 1
ATOM 3283 C C . GLU B 1 166 ? -5.535 25.922 9.484 1 98.44 166 GLU B C 1
ATOM 3285 O O . GLU B 1 166 ? -4.777 26.344 10.367 1 98.44 166 GLU B O 1
ATOM 3290 N N . TRP B 1 167 ? -5.809 24.609 9.266 1 98.81 167 TRP B N 1
ATOM 3291 C CA . TRP B 1 167 ? -4.922 23.625 9.867 1 98.81 167 TRP B CA 1
ATOM 3292 C C . TRP B 1 167 ? -3.539 23.672 9.234 1 98.81 167 TRP B C 1
ATOM 3294 O O . TRP B 1 167 ? -3.414 23.703 8.008 1 98.81 167 TRP B O 1
ATOM 3304 N N . THR B 1 168 ? -2.518 23.609 10.016 1 98.69 168 THR B N 1
ATOM 3305 C CA . THR B 1 168 ? -1.153 23.891 9.594 1 98.69 168 THR B CA 1
ATOM 3306 C C . THR B 1 168 ? -0.512 22.656 8.961 1 98.69 168 THR B C 1
ATOM 3308 O O . THR B 1 168 ? 0.554 22.75 8.352 1 98.69 168 THR B O 1
ATOM 3311 N N . GLY B 1 169 ? -1.055 21.484 9.125 1 98.69 169 GLY B N 1
ATOM 3312 C CA . GLY B 1 169 ? -0.389 20.25 8.75 1 98.69 169 GLY B CA 1
ATOM 3313 C C . GLY B 1 169 ? 0.373 19.609 9.891 1 98.69 169 GLY B C 1
ATOM 3314 O O . GLY B 1 169 ? 1.17 18.688 9.68 1 98.69 169 GLY B O 1
ATOM 3315 N N . ILE B 1 170 ? 0.185 20.141 11.109 1 98.88 170 ILE B N 1
ATOM 3316 C CA . ILE B 1 170 ? 0.81 19.609 12.312 1 98.88 170 ILE B CA 1
ATOM 3317 C C . ILE B 1 170 ? -0.268 19.125 13.281 1 98.88 170 ILE B C 1
ATOM 3319 O O . ILE B 1 170 ? -1.179 19.891 13.633 1 98.88 170 ILE B O 1
ATOM 3323 N N . ALA B 1 171 ? -0.191 17.922 13.695 1 98.88 171 ALA B N 1
ATOM 3324 C CA . ALA B 1 171 ? -1.174 17.344 14.609 1 98.88 171 ALA B CA 1
ATOM 3325 C C . ALA B 1 171 ? -0.503 16.453 15.641 1 98.88 171 ALA B C 1
ATOM 3327 O O . ALA B 1 171 ? 0.533 15.836 15.359 1 98.88 171 ALA B O 1
ATOM 3328 N N . CYS B 1 172 ? -1.029 16.438 16.812 1 98.81 172 CYS B N 1
ATOM 3329 C CA . CYS B 1 172 ? -0.703 15.422 17.812 1 98.81 172 CYS B CA 1
ATOM 3330 C C . CYS B 1 172 ? -1.83 14.406 17.938 1 98.81 172 CYS B C 1
ATOM 3332 O O . CYS B 1 172 ? -2.982 14.773 18.172 1 98.81 172 CYS B O 1
ATOM 3334 N N . ILE B 1 173 ? -1.5 13.18 17.766 1 98.75 173 ILE B N 1
ATOM 3335 C CA . ILE B 1 173 ? -2.504 12.117 17.703 1 98.75 173 ILE B CA 1
ATOM 3336 C C . ILE B 1 173 ? -2.365 11.203 18.906 1 98.75 173 ILE B C 1
ATOM 3338 O O . IL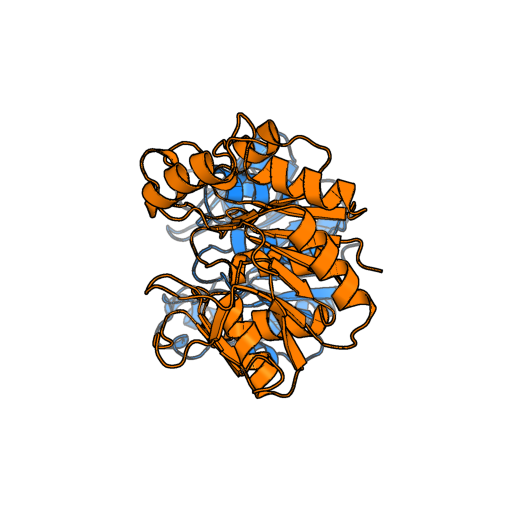E B 1 173 ? -1.318 10.578 19.109 1 98.75 173 ILE B O 1
ATOM 3342 N N . ARG B 1 174 ? -3.35 11.117 19.672 1 98.25 174 ARG B N 1
ATOM 3343 C CA . ARG B 1 174 ? -3.398 10.188 20.812 1 98.25 174 ARG B CA 1
ATOM 3344 C C . ARG B 1 174 ? -3.988 8.844 20.391 1 98.25 174 ARG B C 1
ATOM 3346 O O . ARG B 1 174 ? -3.42 7.793 20.688 1 98.25 174 ARG B O 1
ATOM 3353 N N . SER B 1 175 ? -5.109 8.852 19.703 1 96.94 175 SER B N 1
ATOM 3354 C CA . SER B 1 175 ? -5.844 7.668 19.281 1 96.94 175 SER B CA 1
ATOM 3355 C C . SER B 1 175 ? -5.332 7.141 17.953 1 96.94 175 SER B C 1
ATOM 3357 O O . SER B 1 175 ? -6.086 7.059 16.984 1 96.94 175 SER B O 1
ATOM 3359 N N . SER B 1 176 ? -4.102 6.648 18.016 1 97.56 176 SER B N 1
ATOM 3360 C CA . SER B 1 176 ? -3.422 6.215 16.812 1 97.56 176 SER B CA 1
ATOM 3361 C C . SER B 1 176 ? -4.176 5.074 16.125 1 97.56 176 SER B C 1
ATOM 3363 O O . SER B 1 176 ? -4.418 5.117 14.922 1 97.56 176 SER B O 1
ATOM 3365 N N . ARG B 1 177 ? -4.598 4.094 16.891 1 96.62 177 ARG B N 1
ATOM 3366 C CA . ARG B 1 177 ? -5.32 2.951 16.344 1 96.62 177 ARG B CA 1
ATOM 3367 C C . ARG B 1 177 ? -6.613 3.393 15.672 1 96.62 177 ARG B C 1
ATOM 3369 O O . ARG B 1 177 ? -6.906 2.979 14.547 1 96.62 177 ARG B O 1
ATOM 3376 N N . THR B 1 178 ? -7.32 4.227 16.359 1 98.12 178 THR B N 1
ATOM 3377 C CA . THR B 1 178 ? -8.586 4.734 15.844 1 98.12 178 THR B CA 1
ATOM 3378 C C . THR B 1 178 ? -8.375 5.492 14.539 1 98.12 178 THR B C 1
ATOM 3380 O O . THR B 1 178 ? -9.109 5.297 13.578 1 98.12 178 THR B O 1
ATOM 3383 N N . LEU B 1 179 ? -7.379 6.359 14.516 1 98.69 179 LEU B N 1
ATOM 3384 C CA . LEU B 1 179 ? -7.098 7.125 13.305 1 98.69 179 LEU B CA 1
ATOM 3385 C C . LEU B 1 179 ? -6.891 6.195 12.117 1 98.69 179 LEU B C 1
ATOM 3387 O O . LEU B 1 179 ? -7.508 6.375 11.062 1 98.69 179 LEU B O 1
ATOM 3391 N N . PHE B 1 180 ? -6.086 5.191 12.273 1 97.81 180 PHE B N 1
ATOM 3392 C CA . PHE B 1 180 ? -5.746 4.328 11.148 1 97.81 180 PHE B CA 1
ATOM 3393 C C . PHE B 1 180 ? -6.93 3.453 10.766 1 97.81 180 PHE B C 1
ATOM 3395 O O . PHE B 1 180 ? -7.082 3.088 9.594 1 97.81 180 PHE B O 1
ATOM 3402 N N . GLU B 1 181 ? -7.816 3.16 11.727 1 96.69 181 GLU B N 1
ATOM 3403 C CA . GLU B 1 181 ? -9.062 2.48 11.383 1 96.69 181 GLU B CA 1
ATOM 3404 C C . GLU B 1 181 ? -9.922 3.336 10.453 1 96.69 181 GLU B C 1
ATOM 3406 O O . GLU B 1 181 ? -10.484 2.834 9.484 1 96.69 181 GLU B O 1
ATOM 3411 N N . TYR B 1 182 ? -10 4.586 10.766 1 98.25 182 TYR B N 1
ATOM 3412 C CA . TYR B 1 182 ? -10.797 5.488 9.938 1 98.25 182 TYR B CA 1
ATOM 3413 C C . TYR B 1 182 ? -10.141 5.695 8.578 1 98.25 182 TYR B C 1
ATOM 3415 O O . TYR B 1 182 ? -10.828 5.754 7.551 1 98.25 182 TYR B O 1
ATOM 3423 N N . ILE B 1 183 ? -8.844 5.816 8.555 1 98.25 183 ILE B N 1
ATOM 3424 C CA . ILE B 1 183 ? -8.125 5.945 7.289 1 98.25 183 ILE B CA 1
ATOM 3425 C C . ILE B 1 183 ? -8.398 4.723 6.414 1 98.25 183 ILE B C 1
ATOM 3427 O O . ILE B 1 183 ? -8.727 4.863 5.234 1 98.25 183 ILE B O 1
ATOM 3431 N N . GLU B 1 184 ? -8.305 3.58 6.965 1 94.44 184 GLU B N 1
ATOM 3432 C CA . GLU B 1 184 ? -8.531 2.34 6.227 1 94.44 184 GLU B CA 1
ATOM 3433 C C . GLU B 1 184 ? -9.961 2.248 5.723 1 94.44 184 GLU B C 1
ATOM 3435 O O . GLU B 1 184 ? -10.203 1.837 4.582 1 94.44 184 GLU B O 1
ATOM 3440 N N . LYS B 1 185 ? -10.875 2.66 6.566 1 94.56 185 LYS B N 1
ATOM 3441 C CA . LYS B 1 185 ? -12.273 2.674 6.141 1 94.56 185 LYS B CA 1
ATOM 3442 C C . LYS B 1 185 ? -12.461 3.539 4.898 1 94.56 185 LYS B C 1
ATOM 3444 O O . LYS B 1 185 ? -13.156 3.146 3.961 1 94.56 185 LYS B O 1
ATOM 3449 N N . VAL B 1 186 ? -11.828 4.668 4.875 1 95.94 186 VAL B N 1
ATOM 3450 C CA . VAL B 1 186 ? -11.93 5.586 3.746 1 95.94 186 VAL B CA 1
ATOM 3451 C C . VAL B 1 186 ? -11.281 4.969 2.512 1 95.94 186 VAL B C 1
ATOM 3453 O O . VAL B 1 186 ? -11.891 4.918 1.441 1 95.94 186 VAL B O 1
ATOM 3456 N N . MET B 1 187 ? -10.078 4.484 2.691 1 94.31 187 MET B N 1
ATOM 3457 C CA . MET B 1 187 ? -9.289 3.979 1.573 1 94.31 187 MET B CA 1
ATOM 3458 C C . MET B 1 187 ? -9.961 2.77 0.933 1 94.31 187 MET B C 1
ATOM 3460 O O . MET B 1 187 ? -9.883 2.58 -0.282 1 94.31 18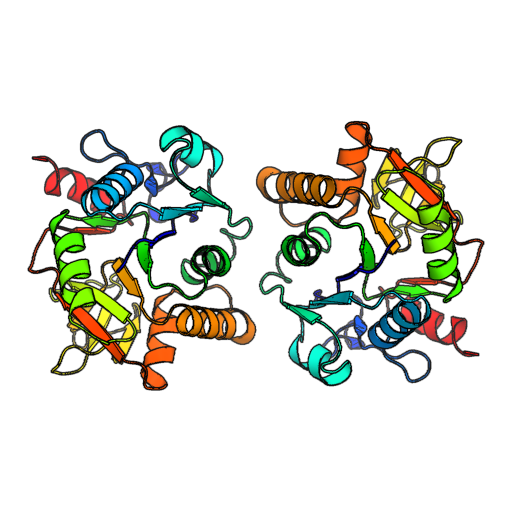7 MET B O 1
ATOM 3464 N N . PHE B 1 188 ? -10.688 2.033 1.73 1 87.56 188 PHE B N 1
ATOM 3465 C CA . PHE B 1 188 ? -11.242 0.776 1.239 1 87.56 188 PHE B CA 1
ATOM 3466 C C . PHE B 1 188 ? -12.656 0.974 0.719 1 87.56 188 PHE B C 1
ATOM 3468 O O . PHE B 1 188 ? -13.172 0.145 -0.038 1 87.56 188 PHE B O 1
ATOM 3475 N N . ASN B 1 189 ? -13.312 2.072 1.136 1 87.5 189 ASN B N 1
ATOM 3476 C CA . ASN B 1 189 ? -14.719 2.232 0.784 1 87.5 189 ASN B CA 1
ATOM 3477 C C . ASN B 1 189 ? -14.945 3.477 -0.071 1 87.5 189 ASN B C 1
ATOM 3479 O O . ASN B 1 189 ? -15.805 3.48 -0.954 1 87.5 189 ASN B O 1
ATOM 3483 N N . ASP B 1 190 ? -14.234 4.488 0.167 1 89.88 190 ASP B N 1
ATOM 3484 C CA . ASP B 1 190 ? -14.484 5.762 -0.496 1 89.88 190 ASP B CA 1
ATOM 3485 C C . ASP B 1 190 ? -13.469 6.023 -1.6 1 89.88 190 ASP B C 1
ATOM 3487 O O . ASP B 1 190 ? -13.82 6.516 -2.676 1 89.88 190 ASP B O 1
ATOM 3491 N N . GLY B 1 191 ? -12.203 5.723 -1.314 1 93.06 191 GLY B N 1
ATOM 3492 C CA . GLY B 1 191 ? -11.172 5.906 -2.328 1 93.06 191 GLY B CA 1
ATOM 3493 C C . GLY B 1 191 ? -9.852 6.375 -1.759 1 93.06 191 GLY B C 1
ATOM 3494 O O . GLY B 1 191 ? -9.703 6.512 -0.542 1 93.06 191 GLY B O 1
ATOM 3495 N N . LEU B 1 192 ? -8.891 6.562 -2.695 1 95.75 192 LEU B N 1
ATOM 3496 C CA . LEU B 1 192 ? -7.508 6.789 -2.299 1 95.75 192 LEU B CA 1
ATOM 3497 C C . LEU B 1 192 ? -7.152 8.273 -2.395 1 95.75 192 LEU B C 1
ATOM 3499 O O . LEU B 1 192 ? -6.113 8.695 -1.888 1 95.75 192 LEU B O 1
ATOM 3503 N N . ASN B 1 193 ? -8.039 9.047 -3 1 94.75 193 ASN B N 1
ATOM 3504 C CA . ASN B 1 193 ? -7.695 10.43 -3.316 1 94.75 193 ASN B CA 1
ATOM 3505 C C . ASN B 1 193 ? -8.305 11.398 -2.311 1 94.75 193 ASN B C 1
ATOM 3507 O O . ASN B 1 193 ? -8.93 12.391 -2.699 1 94.75 193 ASN B O 1
ATOM 3511 N N . PHE B 1 194 ? -8.172 11.148 -1.056 1 96.94 194 PHE B N 1
ATOM 3512 C CA . PHE B 1 194 ? -8.648 12.008 0.027 1 96.94 194 PHE B CA 1
ATOM 3513 C C . PHE B 1 194 ? -7.48 12.516 0.861 1 96.94 194 PHE B C 1
ATOM 3515 O O . PHE B 1 194 ? -6.43 11.883 0.925 1 96.94 194 PHE B O 1
ATOM 3522 N N . TYR B 1 195 ? -7.742 13.68 1.406 1 97.94 195 TYR B N 1
ATOM 3523 C CA . TYR B 1 195 ? -6.793 14.219 2.373 1 97.94 195 TYR B CA 1
ATOM 3524 C C . TYR B 1 195 ? -7.012 13.609 3.752 1 97.94 195 TYR B C 1
ATOM 3526 O O . TYR B 1 195 ? -8.078 13.055 4.031 1 97.94 195 TYR B O 1
ATOM 3534 N N . ASP B 1 196 ? -6 13.719 4.582 1 98.62 196 ASP B N 1
ATOM 3535 C CA . ASP B 1 196 ? -6.031 13.195 5.945 1 98.62 196 ASP B CA 1
ATOM 3536 C C . ASP B 1 196 ? -7.219 13.758 6.723 1 98.62 196 ASP B C 1
ATOM 3538 O O . ASP B 1 196 ? -7.84 13.047 7.516 1 98.62 196 ASP B O 1
ATOM 3542 N N . THR B 1 197 ? -7.617 14.984 6.402 1 98.75 197 THR B N 1
ATOM 3543 C CA . THR B 1 197 ? -8.664 15.672 7.152 1 98.75 197 THR B CA 1
ATOM 3544 C C . THR B 1 197 ? -10.016 15.023 6.914 1 98.75 197 THR B C 1
ATOM 3546 O O . THR B 1 197 ? -10.961 15.227 7.684 1 98.75 197 THR B O 1
ATOM 3549 N N . TYR B 1 198 ? -10.148 14.305 5.82 1 98.69 198 TYR B N 1
ATOM 3550 C CA . TYR B 1 198 ? -11.375 13.539 5.609 1 98.69 198 TYR B CA 1
ATOM 3551 C C . TYR B 1 198 ? -11.57 12.508 6.715 1 98.69 198 TYR B C 1
ATOM 3553 O O . TYR B 1 198 ? -12.68 12.352 7.234 1 98.69 198 TYR B O 1
ATOM 3561 N N . ALA B 1 199 ? -10.523 11.805 7.09 1 98.62 199 ALA B N 1
ATOM 3562 C CA . ALA B 1 199 ? -10.586 10.859 8.203 1 98.62 199 ALA B CA 1
ATOM 3563 C C . ALA B 1 199 ? -10.875 11.578 9.516 1 98.62 199 ALA B C 1
ATOM 3565 O O . ALA B 1 199 ? -11.68 11.102 10.328 1 98.62 199 ALA B O 1
ATOM 3566 N N . PHE B 1 200 ? -10.203 12.781 9.734 1 98.88 200 PHE B N 1
ATOM 3567 C CA . PHE B 1 200 ? -10.438 13.562 10.945 1 98.88 200 PHE B CA 1
ATOM 3568 C C . PHE B 1 200 ? -11.914 13.922 11.078 1 98.88 200 PHE B C 1
ATOM 3570 O O . PHE B 1 200 ? -12.5 13.766 12.148 1 98.88 200 PHE B O 1
ATOM 3577 N N . THR B 1 201 ? -12.445 14.391 9.977 1 98.81 201 THR B N 1
ATOM 3578 C CA . THR B 1 201 ? -13.836 14.828 9.945 1 98.81 201 THR B CA 1
ATOM 3579 C C . THR B 1 201 ? -14.773 13.672 10.258 1 98.81 201 THR B C 1
ATOM 3581 O O . THR B 1 201 ? -15.734 13.828 11.023 1 98.81 201 THR B O 1
ATOM 3584 N N . ASN B 1 202 ? -14.539 12.477 9.703 1 98.62 202 ASN B N 1
ATOM 3585 C CA . ASN B 1 202 ? -15.359 11.312 9.984 1 98.62 202 ASN B CA 1
ATOM 3586 C C . ASN B 1 202 ? -15.25 10.883 11.445 1 98.62 202 ASN B C 1
ATOM 3588 O O . ASN B 1 202 ? -16.219 10.414 12.039 1 98.62 202 ASN B O 1
ATOM 3592 N N . MET B 1 203 ? -14.086 11.008 12.039 1 98.69 203 MET B N 1
ATOM 3593 C CA . MET B 1 203 ? -13.883 10.703 13.445 1 98.69 203 MET B CA 1
ATOM 3594 C C . MET B 1 203 ? -14.758 11.586 14.328 1 98.69 203 MET B C 1
ATOM 3596 O O . MET B 1 203 ? -15.453 11.086 15.219 1 98.69 203 MET B O 1
ATOM 3600 N N . VAL B 1 204 ? -14.695 12.859 14.055 1 98.56 204 VAL B N 1
ATOM 3601 C CA . VAL B 1 204 ? -15.43 13.766 14.93 1 98.56 204 VAL B CA 1
ATOM 3602 C C . VAL B 1 204 ? -16.922 13.547 14.758 1 98.56 204 VAL B C 1
ATOM 3604 O O . VAL B 1 204 ? -17.688 13.68 15.719 1 98.56 204 VAL B O 1
ATOM 3607 N N . LYS B 1 205 ? -17.391 13.227 13.562 1 98.31 205 LYS B N 1
ATOM 3608 C CA . LYS B 1 205 ? -18.797 12.898 13.352 1 98.31 205 LYS B CA 1
ATOM 3609 C C . LYS B 1 205 ? -19.219 11.719 14.219 1 98.31 205 LYS B C 1
ATOM 3611 O O . LYS B 1 205 ? -20.391 11.617 14.602 1 98.31 205 LYS B O 1
ATOM 3616 N N . ASP B 1 206 ? -18.297 10.883 14.492 1 98.44 206 ASP B N 1
ATOM 3617 C CA . ASP B 1 206 ? -18.594 9.695 15.289 1 98.44 206 ASP B CA 1
ATOM 3618 C C . ASP B 1 206 ? -18.328 9.945 16.766 1 98.44 206 ASP B C 1
ATOM 3620 O O . ASP B 1 206 ? -18.312 9.008 17.578 1 98.44 206 ASP B O 1
ATOM 3624 N N . GLY B 1 207 ? -17.953 11.086 17.188 1 98.38 207 GLY B N 1
ATOM 3625 C CA . GLY B 1 207 ? -17.938 11.469 18.594 1 98.38 207 GLY B CA 1
ATOM 3626 C C . GLY B 1 207 ? -16.531 11.617 19.156 1 98.38 207 GLY B C 1
ATOM 3627 O O . GLY B 1 207 ? -16.375 11.93 20.328 1 98.38 207 GLY B O 1
ATOM 3628 N N . TYR B 1 208 ? -15.539 11.422 18.359 1 98.75 208 TYR B N 1
ATOM 3629 C CA . TYR B 1 208 ? -14.172 11.602 18.844 1 98.75 208 TYR B CA 1
ATOM 3630 C C . TYR B 1 208 ? -13.844 13.078 19.016 1 98.75 208 TYR B C 1
ATOM 3632 O O . TYR B 1 208 ? -14.352 13.93 18.281 1 98.75 208 TYR B O 1
ATOM 3640 N N . LYS B 1 209 ? -12.984 13.336 19.953 1 98.81 209 LYS B N 1
ATOM 3641 C CA . LYS B 1 209 ? -12.656 14.719 20.312 1 98.81 209 LYS B CA 1
ATOM 3642 C C . LYS B 1 209 ? -11.352 15.156 19.656 1 98.81 209 LYS B C 1
ATOM 3644 O O . LYS B 1 209 ? -10.273 14.688 20.031 1 98.81 209 LYS B O 1
ATOM 3649 N N . ILE B 1 210 ? -11.453 16.031 18.766 1 98.94 210 ILE B N 1
ATOM 3650 C CA . ILE B 1 210 ? -10.312 16.656 18.109 1 98.94 210 ILE B CA 1
ATOM 3651 C C . ILE B 1 210 ? -10.328 18.172 18.375 1 98.94 210 ILE B C 1
ATOM 3653 O O . ILE B 1 210 ? -11.297 18.844 18.031 1 98.94 210 ILE B O 1
ATOM 3657 N N . GLN B 1 211 ? -9.305 18.656 19 1 98.88 211 GLN B N 1
ATOM 3658 C CA . GLN B 1 211 ? -9.266 20.062 19.359 1 98.88 211 GLN B CA 1
ATOM 3659 C C . GLN B 1 211 ? -8.297 20.828 18.469 1 98.88 211 GLN B C 1
ATOM 3661 O O . GLN B 1 211 ? -7.203 20.344 18.172 1 98.88 211 GLN B O 1
ATOM 3666 N N . CYS B 1 212 ? -8.719 22 17.984 1 98.88 212 CYS B N 1
ATOM 3667 C CA . CYS B 1 212 ? -7.855 22.922 17.25 1 98.88 212 CYS B CA 1
ATOM 3668 C C . CYS B 1 212 ? -7.156 23.875 18.203 1 98.88 212 CYS B C 1
ATOM 3670 O O . CYS B 1 212 ? -7.812 24.625 18.938 1 98.88 212 CYS B O 1
ATOM 3672 N N . ILE B 1 213 ? -5.859 23.797 18.188 1 98.62 213 ILE B N 1
ATOM 3673 C CA . ILE B 1 213 ? -5.047 24.594 19.094 1 98.62 213 ILE B CA 1
ATOM 3674 C C . ILE B 1 213 ? -4.355 25.719 18.328 1 98.62 213 ILE B C 1
ATOM 3676 O O . ILE B 1 213 ? -3.775 25.484 17.266 1 98.62 213 ILE B O 1
ATOM 3680 N N . SER B 1 214 ? -4.332 26.859 18.922 1 98.56 214 SER B N 1
ATOM 3681 C CA . SER B 1 214 ? -3.797 28.047 18.25 1 98.56 214 SER B CA 1
ATOM 3682 C C . SER B 1 214 ? -2.287 27.938 18.078 1 98.56 214 SER B C 1
ATOM 3684 O O . SER B 1 214 ? -1.578 27.469 18.969 1 98.56 214 SER B O 1
ATOM 3686 N N . THR B 1 215 ? -1.765 28.453 16.969 1 98 215 THR B N 1
ATOM 3687 C CA . THR B 1 215 ? -0.332 28.594 16.734 1 98 215 THR B CA 1
ATOM 3688 C C . THR B 1 215 ? 0.244 29.75 17.547 1 98 215 THR B C 1
ATOM 3690 O O . THR B 1 215 ? 1.462 29.938 17.594 1 98 215 THR B O 1
ATOM 3693 N N . LEU B 1 216 ? -0.628 30.578 18.234 1 96.25 216 LEU B N 1
ATOM 3694 C CA . LEU B 1 216 ? -0.26 31.781 18.984 1 96.25 216 LEU B CA 1
ATOM 3695 C C . LEU B 1 216 ? 0.471 32.781 18.094 1 96.25 216 LEU B C 1
ATOM 3697 O O . LEU B 1 216 ? 1.442 33.406 18.516 1 96.25 216 LEU B O 1
ATOM 3701 N N . ASP B 1 217 ? 0.197 32.781 16.781 1 94.94 217 ASP B N 1
ATOM 3702 C CA . ASP B 1 217 ? 0.672 33.688 15.758 1 94.94 217 ASP B CA 1
ATOM 3703 C C . ASP B 1 217 ? 2.168 33.531 15.516 1 94.94 217 ASP B C 1
ATOM 3705 O O . ASP B 1 217 ? 2.83 34.438 15 1 94.94 217 ASP B O 1
ATOM 3709 N N . TYR B 1 218 ? 2.688 32.438 16.016 1 97.31 218 TYR B N 1
ATOM 3710 C CA . TYR B 1 218 ? 4.039 32.094 15.57 1 97.31 218 TYR B CA 1
ATOM 3711 C C . TYR B 1 218 ? 4.078 31.859 14.062 1 97.31 218 TYR B C 1
ATOM 3713 O O . TYR B 1 218 ? 3.123 31.328 13.492 1 97.31 218 TYR B O 1
ATOM 3721 N N . PRO B 1 219 ? 5.164 32.219 13.477 1 96.88 219 PRO B N 1
ATOM 3722 C CA . PRO B 1 219 ? 5.25 32.094 12.016 1 96.88 219 PRO B CA 1
ATOM 3723 C C . PRO B 1 219 ? 5.211 30.656 11.523 1 96.88 219 PRO B C 1
ATOM 3725 O O . PRO B 1 219 ? 5.809 29.781 12.141 1 96.88 219 PRO B O 1
ATOM 3728 N N . TRP B 1 220 ? 4.484 30.438 10.438 1 98.12 220 TRP B N 1
ATOM 3729 C CA . TRP B 1 220 ? 4.457 29.172 9.695 1 98.12 220 TRP B CA 1
ATOM 3730 C C . TRP B 1 220 ? 4.02 29.406 8.258 1 98.12 220 TRP B C 1
ATOM 3732 O O . TRP B 1 220 ? 3.479 30.469 7.926 1 98.12 220 TRP B O 1
ATOM 3742 N N . ILE B 1 221 ? 4.363 28.453 7.41 1 97.75 221 ILE B N 1
ATOM 3743 C CA . ILE B 1 221 ? 3.918 28.562 6.027 1 97.75 221 ILE B CA 1
ATOM 3744 C C . ILE B 1 221 ? 3.994 27.188 5.352 1 97.75 221 ILE B C 1
ATOM 3746 O O . ILE B 1 221 ? 4.949 26.438 5.559 1 97.75 221 ILE B O 1
ATOM 3750 N N . GLU B 1 222 ? 2.939 26.781 4.652 1 97.38 222 GLU B N 1
ATOM 3751 C CA . GLU B 1 222 ? 2.941 25.641 3.74 1 97.38 222 GLU B CA 1
ATOM 3752 C C . GLU B 1 222 ? 3.467 26.047 2.363 1 97.38 222 GLU B C 1
ATOM 3754 O O . GLU B 1 222 ? 2.949 26.969 1.742 1 97.38 222 GLU B O 1
ATOM 3759 N N . VAL B 1 223 ? 4.406 25.391 1.845 1 96.38 223 VAL B N 1
ATOM 3760 C CA . VAL B 1 223 ? 5.012 25.734 0.562 1 96.38 223 VAL B CA 1
ATOM 3761 C C . VAL B 1 223 ? 4.355 24.922 -0.554 1 96.38 223 VAL B C 1
ATOM 3763 O O . VAL B 1 223 ? 4.852 23.859 -0.931 1 96.38 223 VAL B O 1
ATOM 3766 N N . ASP B 1 224 ? 3.352 25.484 -1.148 1 94.62 224 ASP B N 1
ATOM 3767 C CA . ASP B 1 224 ? 2.594 24.781 -2.182 1 94.62 224 ASP B CA 1
ATOM 3768 C C . ASP B 1 224 ? 2.855 25.391 -3.559 1 94.62 224 ASP B C 1
ATOM 3770 O O . ASP B 1 224 ? 2.729 24.703 -4.578 1 94.62 224 ASP B O 1
ATOM 3774 N N . PHE B 1 225 ? 3.156 26.688 -3.525 1 95.12 225 PHE B N 1
ATOM 3775 C CA . PHE B 1 225 ? 3.414 27.438 -4.746 1 95.12 225 PHE B CA 1
ATOM 3776 C C . PHE B 1 225 ? 4.746 28.172 -4.656 1 95.12 225 PHE B C 1
ATOM 3778 O O . PHE B 1 225 ? 5.328 28.281 -3.578 1 95.12 225 PHE B O 1
ATOM 3785 N N . LEU B 1 226 ? 5.156 28.641 -5.895 1 95.19 226 LEU B N 1
ATOM 3786 C CA . LEU B 1 226 ? 6.391 29.406 -5.918 1 95.19 226 LEU B CA 1
ATOM 3787 C C . LEU B 1 226 ? 6.277 30.641 -5.023 1 95.19 226 LEU B C 1
ATOM 3789 O O . LEU B 1 226 ? 7.242 31.016 -4.352 1 95.19 226 LEU B O 1
ATOM 3793 N N . SER B 1 227 ? 5.156 31.203 -5.031 1 95.62 227 SER B N 1
ATOM 3794 C CA . SER B 1 227 ? 4.926 32.375 -4.191 1 95.62 227 SER B CA 1
ATOM 3795 C C . SER B 1 227 ? 5.078 32.031 -2.715 1 95.62 227 SER B C 1
ATOM 3797 O O . SER B 1 227 ? 5.598 32.844 -1.937 1 95.62 227 SER B O 1
ATOM 3799 N N . ASP B 1 228 ? 4.617 30.875 -2.303 1 96.31 228 ASP B N 1
ATOM 3800 C CA . ASP B 1 228 ? 4.789 30.422 -0.926 1 96.31 228 ASP B CA 1
ATOM 3801 C C . ASP B 1 228 ? 6.266 30.281 -0.573 1 96.31 228 ASP B C 1
ATOM 3803 O O . ASP B 1 228 ? 6.684 30.625 0.534 1 96.31 228 ASP B O 1
ATOM 3807 N N . TYR B 1 229 ? 6.969 29.75 -1.529 1 96 229 TYR B N 1
ATOM 3808 C CA . TYR B 1 229 ? 8.391 29.516 -1.316 1 96 229 TYR B CA 1
ATOM 3809 C C . TYR B 1 229 ? 9.133 30.828 -1.103 1 96 229 TYR B C 1
ATOM 3811 O O . TYR B 1 229 ? 9.961 30.938 -0.198 1 96 229 TYR B O 1
ATOM 3819 N N . GLU B 1 230 ? 8.828 31.812 -1.843 1 95.62 230 GLU B N 1
ATOM 3820 C CA . GLU B 1 230 ? 9.438 33.125 -1.698 1 95.62 230 GLU B CA 1
ATOM 3821 C C . GLU B 1 230 ? 9.055 33.75 -0.363 1 95.62 230 GLU B C 1
ATOM 3823 O O . GLU B 1 230 ? 9.906 34.344 0.314 1 95.62 230 GLU B O 1
ATOM 3828 N N . LYS B 1 231 ? 7.867 33.625 -0.058 1 96.62 231 LYS B N 1
ATOM 3829 C CA . LYS B 1 231 ? 7.406 34.125 1.228 1 96.62 231 LYS B CA 1
ATOM 3830 C C . LYS B 1 231 ? 8.125 33.438 2.385 1 96.62 231 LYS B C 1
ATOM 3832 O O . LYS B 1 231 ? 8.453 34.094 3.385 1 96.62 231 LYS B O 1
ATOM 3837 N N . ALA B 1 232 ? 8.289 32.156 2.244 1 96.75 232 ALA B N 1
ATOM 3838 C CA . ALA B 1 232 ? 8.977 31.391 3.271 1 96.75 232 ALA B CA 1
ATOM 3839 C C . ALA B 1 232 ? 10.391 31.906 3.504 1 96.75 232 ALA B C 1
ATOM 3841 O O . ALA B 1 232 ? 10.836 32.031 4.648 1 96.75 232 ALA B O 1
ATOM 3842 N N . LYS B 1 233 ? 11.062 32.219 2.461 1 95.38 233 LYS B N 1
ATOM 3843 C CA . LYS B 1 233 ? 12.43 32.719 2.553 1 95.38 233 LYS B CA 1
ATOM 3844 C C . LYS B 1 233 ? 12.469 34.062 3.311 1 95.38 233 LYS B C 1
ATOM 3846 O O . LYS B 1 233 ? 13.367 34.281 4.121 1 95.38 233 LYS B O 1
ATOM 3851 N N . GLU B 1 234 ? 11.516 34.781 3.047 1 94.94 234 GLU B N 1
ATOM 3852 C CA . GLU B 1 234 ? 11.43 36.062 3.725 1 94.94 234 GLU B CA 1
ATOM 3853 C C . GLU B 1 234 ? 11.062 35.906 5.195 1 94.94 234 GLU B C 1
ATOM 3855 O O . GLU B 1 234 ? 11.656 36.531 6.07 1 94.94 234 GLU B O 1
ATOM 3860 N N . MET B 1 235 ? 10.125 35.062 5.461 1 94.75 235 MET B N 1
ATOM 3861 C CA . MET B 1 235 ? 9.586 34.844 6.797 1 94.75 235 MET B CA 1
ATOM 3862 C C . MET B 1 235 ? 10.641 34.281 7.723 1 94.75 235 MET B C 1
ATOM 3864 O O . MET B 1 235 ? 10.648 34.562 8.922 1 94.75 235 MET B O 1
ATOM 3868 N N . PHE B 1 236 ? 11.523 33.5 7.168 1 93.38 236 PHE B N 1
ATOM 3869 C CA . PHE B 1 236 ? 12.469 32.781 8 1 93.38 236 PHE B CA 1
ATOM 3870 C C . PHE B 1 236 ? 13.898 33.188 7.699 1 93.38 236 PHE B C 1
ATOM 3872 O O . PHE B 1 236 ? 14.844 32.438 7.957 1 93.38 236 PHE B O 1
ATOM 3879 N N . GLU B 1 237 ? 14.062 34.344 7.059 1 82.69 237 GLU B N 1
ATOM 3880 C CA . GLU B 1 237 ? 15.367 34.906 6.699 1 82.69 237 GLU B CA 1
ATOM 3881 C C . GLU B 1 237 ? 16.266 35.031 7.93 1 82.69 237 GLU B C 1
ATOM 3883 O O . GLU B 1 237 ? 17.453 34.75 7.863 1 82.69 237 GLU B O 1
ATOM 3888 N N . SER B 1 238 ? 15.781 35.594 8.977 1 70.88 238 SER B N 1
ATOM 3889 C CA . SER B 1 238 ? 16.594 35.969 10.141 1 70.88 238 SER B CA 1
ATOM 3890 C C . SER B 1 238 ? 16.906 34.719 10.984 1 70.88 238 SER B C 1
ATOM 3892 O O . SER B 1 238 ? 17.688 34.812 11.938 1 70.88 238 SER B O 1
ATOM 3894 N N . GLU B 1 239 ? 16.516 33.688 10.625 1 65.5 239 GLU B N 1
ATOM 3895 C CA . GLU B 1 239 ? 16.828 32.5 11.406 1 65.5 239 GLU B CA 1
ATOM 3896 C C . GLU B 1 239 ? 18.062 31.766 10.852 1 65.5 239 GLU B C 1
ATOM 3898 O O . GLU B 1 239 ? 18.312 31.797 9.648 1 65.5 239 GLU B O 1
#

Foldseek 3Di:
DAQEEEEEQAAQLCQAPPVSVPPGLLQDDAQNGGLQLVVQVLCVVVNRQQYEYEYHVVRVVVCVRNHDSYHYQYDPCNHFFDSLLSVLSCLVVCPFAKYKWAYSQKDFDSVLVVVQVVVVVVDDAQKEFAWAQDFDDQQFFFFAADPQQWTQATGSPDDRVRGRGGGRRIMIGNRSVQLSVLSVVCCVPPHRYDDSRVSVNVCVVVPGTYGHDYSVPTDMFGPSHPVRVVVSNVSPVVD/DAQEEEEEQAAQLCQAPPVSVPPGLLQDDAQNGGLQLVVQVLCVVVNRQQYEYEYHVVRVVVCVRNHDSYHYQYDPCNHFFPSLLSVLSCLVVCPFAKYKWAYSQKDFDSVLVVVQVVVVVVDDAQKEFAWAQDFDDQQFFFFAADPQQWTQATDSPDDRVRGRGGGRRIMIGNRSVQLSVLSCVCCVPPHRYDDSRVSVNVCVVVPGTYGHDYSVPGDMFGPSHPVRVVVSNVSPVVD

Organism: Aneurinibacillus migulanus (NCBI:txid47500)

Sequence (478 aa):
MLKKAVIVAAGLSSRLYPLTLEEPKCLLEVNRQPILKRTISILKKNNINEIFVVIGYQKDRIIDSIGPDIQYIVNPFYQHCNNMGSLWFGKNFVGREPFIYLHGDVLFHPEIISQAIKHFSTSENDMELMTDFGETDEEAMKVRVTEDKFLLESNKEISSFQSAGEWTGIACIRSSRTLFEYIEKVMFNDGLNFYDTYAFTNMVKDGYKIQCISTLDYPWIEVDFLSDYEKAKEMFESEMLKKAVIVAAGLSSRLYPLTLEEPKCLLEVNRQPILKRTISILKKNNINEIFVVIGYQKDRIIDSIGPDIQYIVNPFYQHCNNMGSLWFGKNFVGREPFIYLHGDVLFHPEIISQAIKHFSTSENDMELMTDFGETDEEAMKVRVTEDKFLLESNKEISSFQSAGEWTGIACIRSSRTLFEYIEKVMFNDGLNFYDTYAFTNMVKDGYKIQCISTLDYPWIEVDFLSDYEKAKEMFESE

Solvent-accessible surface area (backbone atoms only — not comparable to full-atom values): 24974 Å² total; per-residue (Å²): 134,70,38,34,33,41,31,44,44,23,53,63,51,71,68,32,57,71,71,22,72,86,34,39,61,34,58,45,65,49,74,90,34,31,39,39,54,52,50,51,50,47,36,42,75,69,60,32,72,49,45,36,36,27,25,29,44,61,39,67,59,48,47,68,70,72,40,82,90,52,46,75,39,79,38,76,58,36,90,68,32,34,64,30,49,50,49,56,72,46,48,81,80,48,49,72,44,40,29,36,38,35,46,26,46,41,48,66,43,63,62,47,55,55,50,50,53,55,51,54,74,76,50,85,54,39,27,37,34,37,19,44,66,52,90,61,64,75,84,35,44,22,29,30,52,50,96,87,29,32,51,58,37,40,41,50,78,60,46,69,87,62,36,52,16,26,54,61,50,39,32,41,34,47,44,34,53,58,52,53,51,41,43,49,51,38,37,68,72,76,42,41,81,40,53,51,42,54,37,53,25,54,41,31,74,72,66,48,46,35,35,53,37,73,43,82,82,54,60,65,47,63,54,61,37,64,68,37,48,54,48,47,39,63,75,45,52,91,98,133,71,37,34,34,43,30,43,47,25,52,63,52,72,68,32,56,72,71,23,73,88,33,42,60,32,59,43,65,49,73,91,33,30,38,40,54,51,50,52,51,47,38,44,76,69,60,32,73,49,44,35,37,27,25,29,43,62,40,67,60,49,47,68,69,72,40,82,91,53,46,76,40,79,37,76,58,34,91,68,31,33,64,30,49,49,50,56,72,44,46,80,79,48,48,71,44,41,30,37,40,33,47,25,46,41,47,64,41,63,62,46,57,54,49,50,52,55,52,55,73,75,49,86,55,38,26,36,35,38,20,44,65,52,89,60,63,76,83,34,45,21,28,28,52,48,96,86,28,32,51,59,37,41,42,50,79,59,46,70,88,62,38,52,15,26,52,62,49,39,32,42,34,45,45,34,53,59,51,52,50,43,43,48,51,37,37,68,71,75,41,40,80,40,52,50,42,54,37,53,26,54,40,32,72,72,68,48,48,35,35,52,38,72,42,82,83,53,61,66,47,64,53,62,37,63,68,38,46,55,48,46,38,62,74,45,49,90,97